Protein AF-A0A2G2A301-F1 (afdb_monomer)

Sequence (420 aa):
MAIWSGWSLGIDVARVTASFSTKAIEVLVLLTATAIILPGAPKSFELSDKSLVVWSTLVSPLLAPIGPIGDDTLRLSAKAGDQEDQVTPERCEADPTIERVAVDEMVFPLGVYPIEPMEPKQGFTLEFESADGDDDSGDWEEWPDRYVYDIVISAERLPGLVQSLLALMPQRLFPILDVLGRDAFREIDPYISYERIGLDHLLDGLIRFRDFFFEDGLIGFGAMSDSPFLYIFVDEHKIVTVRAEPLIRDRVESVLRAFELKEREDPAGADAVAHEHRGILRVSEDRPDLLGVDEIVERLRDDWRLLLNVDPEQNNDDRGKPLGVTPWRCLVRTPGKSGMSRYAEILVTAGCLREAEDLAVDSILTDMEVEELEEPQVVAADRLGPKEFTKELGSELTKDQSELGQPKIWAQRWLTDESG

Mean predicted aligned error: 13.4 Å

Foldseek 3Di:
DDDDDDDDDDDDDDDDDDDDDPVVVVVVVVVVVVVVPDPPDDPDDDDDPVPVPPPVVPPPPPDDDDDDDDDDDDPPPPDPDDPPPPPDAFAWDFDPPQDWDDDDPATFFSFKAAPDDDDAFWAKAKDWDAWDPPDPPPDPDTDHTKIKIWGDDHLVCLVVLQVLQLVLDDQWWKKWKWFQDPFPQERIFIKIAPGTDGSVLVVVLCVRYVSCDRHALGMKIWIFDVVQGWTWIQHSLRIIIIIGDPVCVVVSVVSCVVVVHYHDPDRDGSVNHHMGGHGGTDDDPVCLSHDDPLRSLLVCCVSNVIDGPDDQQAAAGPVRHGDAKFKKWWWKWAQDPPRFIWIKIWIKIDRGNVLVFVQLQVVVVVVDDPPRPDGIDTSDMHTDDPVVSDVVLPPPDDDDPVCSNDIDTRDMGIDDDTRD

pLDDT: mean 80.14, std 24.03, range [21.64, 98.81]

Secondary structure (DSSP, 8-state):
---------------------HHHHHHHHHHHHHHHH-TT--S-----GGGTTSSTTTSTT--PPP---------------------PPPB--B-TTSPPPEETTEEPPSSEEESS----B-EEEEEEE---TT-TT--S-PPPSEEEEEEE--TTTHHHHHHHHHTTS-SEEEEEEEEE---TT-SEEEEE-SSPEEHHHHHHHHHHTHHHHHT-TTEEEEEEEETTEEEEEE-TT--EEEEE-TTTHHHHHHHHHHTT--B-S--B-GGGS-EEE---B---TT-TTB--HHHHHHHHHHHHT-EE-S-SS--B-TTS-B--SEEEEEEEEEE-GGG-EEEEEEEEEESSHHHHHHHHHHHHHHHS-TT--S--EEEEEEE--HHHHHHHHGGG--S-GGGGGS-EEEEEEEEEEEE-

Radius of gyration: 30.12 Å; Cα contacts (8 Å, |Δi|>4): 700; chains: 1; bounding box: 87×92×71 Å

Structure (mmCIF, N/CA/C/O backbone):
data_AF-A0A2G2A301-F1
#
_entry.id   AF-A0A2G2A301-F1
#
loop_
_atom_site.group_PDB
_atom_site.id
_atom_site.type_symbol
_atom_site.label_atom_id
_atom_site.label_alt_id
_atom_site.label_comp_id
_atom_site.label_asym_id
_atom_site.label_entity_id
_atom_site.label_seq_id
_atom_site.pdbx_PDB_ins_code
_atom_site.Cartn_x
_atom_site.Cartn_y
_atom_site.Cartn_z
_atom_site.occupancy
_atom_site.B_iso_or_equiv
_atom_site.auth_seq_id
_atom_site.auth_comp_id
_atom_site.auth_asym_id
_atom_site.auth_atom_id
_atom_site.pdbx_PDB_model_num
ATOM 1 N N . MET A 1 1 ? -5.806 68.526 -11.396 1.00 27.97 1 MET A N 1
ATOM 2 C CA . MET A 1 1 ? -6.792 69.627 -11.471 1.00 27.97 1 MET A CA 1
ATOM 3 C C . MET A 1 1 ? -7.972 69.105 -12.293 1.00 27.97 1 MET A C 1
ATOM 5 O O . MET A 1 1 ? -7.696 68.704 -13.408 1.00 27.97 1 MET A O 1
ATOM 9 N N . ALA A 1 2 ? -9.178 69.018 -11.695 1.00 25.98 2 ALA A N 1
ATOM 10 C CA . ALA A 1 2 ? -10.539 68.773 -12.256 1.00 25.98 2 ALA A CA 1
ATOM 11 C C . ALA A 1 2 ? -10.723 67.699 -13.372 1.00 25.98 2 ALA A C 1
ATOM 13 O O . ALA A 1 2 ? -10.112 67.794 -14.422 1.00 25.98 2 ALA A O 1
ATOM 14 N N . ILE A 1 3 ? -11.443 66.580 -13.181 1.00 24.55 3 ILE A N 1
ATOM 15 C CA . ILE A 1 3 ? -12.911 66.339 -13.058 1.00 24.55 3 ILE A CA 1
ATOM 16 C C . ILE A 1 3 ? -13.727 66.535 -14.369 1.00 24.55 3 ILE A C 1
ATOM 18 O O . ILE A 1 3 ? -13.901 67.656 -14.829 1.00 24.55 3 ILE A O 1
ATOM 22 N N . TRP A 1 4 ? -14.314 65.401 -14.813 1.00 23.62 4 TRP A N 1
ATOM 23 C CA . TRP A 1 4 ? -15.541 65.129 -15.614 1.00 23.62 4 TRP A CA 1
ATOM 24 C C . TRP A 1 4 ? -15.607 65.376 -17.136 1.00 23.62 4 TRP A C 1
ATOM 26 O O . TRP A 1 4 ? -15.614 66.509 -17.601 1.00 23.62 4 TRP A O 1
ATOM 36 N N . SER A 1 5 ? -15.921 64.326 -17.916 1.00 24.89 5 SER A N 1
ATOM 37 C CA . SER A 1 5 ? -17.301 63.917 -18.297 1.00 24.89 5 SER A CA 1
ATOM 38 C C . SER A 1 5 ? -17.312 62.934 -19.492 1.00 24.89 5 SER A C 1
ATOM 40 O O . SER A 1 5 ? -16.404 62.959 -20.313 1.00 24.89 5 SER A O 1
ATOM 42 N N . GLY A 1 6 ? -18.375 62.121 -19.613 1.00 23.98 6 GLY A N 1
ATOM 43 C CA . GLY A 1 6 ? -18.870 61.623 -20.910 1.00 23.98 6 GLY A CA 1
ATOM 44 C C . GLY A 1 6 ? -18.829 60.112 -21.154 1.00 23.98 6 GLY A C 1
ATOM 45 O O . GLY A 1 6 ? -17.786 59.551 -21.450 1.00 23.98 6 GLY A O 1
ATOM 46 N N . TRP A 1 7 ? -20.002 59.480 -21.085 1.00 21.64 7 TRP A N 1
ATOM 47 C CA . TRP A 1 7 ? -20.279 58.084 -21.443 1.00 21.64 7 TRP A CA 1
ATOM 48 C C . TRP A 1 7 ? -20.312 57.850 -22.965 1.00 21.64 7 TRP A C 1
ATOM 50 O O . TRP A 1 7 ? -20.817 58.693 -23.705 1.00 21.64 7 TRP A O 1
ATOM 60 N N . SER A 1 8 ? -19.935 56.643 -23.403 1.00 24.42 8 SER A N 1
ATOM 61 C CA . SER A 1 8 ? -20.401 56.035 -24.659 1.00 24.42 8 SER A CA 1
ATOM 62 C C . SER A 1 8 ? -20.552 54.519 -24.499 1.00 24.42 8 SER A C 1
ATOM 64 O O . SER A 1 8 ? -19.662 53.860 -23.968 1.00 24.42 8 SER A O 1
ATOM 66 N N . LEU A 1 9 ? -21.693 54.002 -24.962 1.00 25.36 9 LEU A N 1
ATOM 67 C CA . LEU A 1 9 ? -22.090 52.593 -24.971 1.00 25.36 9 LEU A CA 1
ATOM 68 C C . LEU A 1 9 ? -21.119 51.722 -25.786 1.00 25.36 9 LEU A C 1
ATOM 70 O O . LEU A 1 9 ? -20.933 51.961 -26.976 1.00 25.36 9 LEU A O 1
ATOM 74 N N . GLY A 1 10 ? -20.637 50.644 -25.172 1.00 24.06 10 GLY A N 1
ATOM 75 C CA . GLY A 1 10 ? -20.141 49.449 -25.848 1.00 24.06 10 GLY A CA 1
ATOM 76 C C . GLY A 1 10 ? -20.556 48.233 -25.024 1.00 24.06 10 GLY A C 1
ATOM 77 O O . GLY A 1 10 ? -20.102 48.089 -23.894 1.00 24.06 10 GLY A O 1
ATOM 78 N N . ILE A 1 11 ? -21.469 47.407 -25.542 1.00 25.20 11 ILE A N 1
ATOM 79 C CA . ILE A 1 11 ? -21.692 46.061 -25.001 1.00 25.20 11 ILE A CA 1
ATOM 80 C C . ILE A 1 11 ? -20.739 45.151 -25.761 1.00 25.20 11 ILE A C 1
ATOM 82 O O . ILE A 1 11 ? -20.913 44.917 -26.956 1.00 25.20 11 ILE A O 1
ATOM 86 N N . ASP A 1 12 ? -19.725 44.703 -25.038 1.00 24.52 12 ASP A N 1
ATOM 87 C CA . ASP A 1 12 ? -18.791 43.662 -25.426 1.00 24.52 12 ASP A CA 1
ATOM 88 C C . ASP A 1 12 ? -19.391 42.317 -24.992 1.00 24.52 12 ASP A C 1
ATOM 90 O O . ASP A 1 12 ? -19.744 42.132 -23.823 1.00 24.52 12 ASP A O 1
ATOM 94 N N . VAL A 1 13 ? -19.589 41.398 -25.938 1.00 30.73 13 VAL A N 1
ATOM 95 C CA . VAL A 1 13 ? -20.090 40.046 -25.654 1.00 30.73 13 VAL A CA 1
ATOM 96 C C . VAL A 1 13 ? -18.881 39.180 -25.325 1.00 30.73 13 VAL A C 1
ATOM 98 O O . VAL A 1 13 ? -18.306 38.528 -26.195 1.00 30.73 13 VAL A O 1
ATOM 101 N N . ALA A 1 14 ? -18.486 39.189 -24.054 1.00 27.45 14 ALA A N 1
ATOM 102 C CA . ALA A 1 14 ? -17.476 38.282 -23.534 1.00 27.45 14 ALA A CA 1
ATOM 103 C C . ALA A 1 14 ? -18.122 37.007 -22.962 1.00 27.45 14 ALA A C 1
ATOM 105 O O . ALA A 1 14 ? -19.079 37.050 -22.190 1.00 27.45 14 ALA A O 1
ATOM 106 N N . ARG A 1 15 ? -17.553 35.879 -23.398 1.00 28.11 15 ARG A N 1
ATOM 107 C CA . ARG A 1 15 ? -17.786 34.477 -23.023 1.00 28.11 15 ARG A CA 1
ATOM 108 C C . ARG A 1 15 ? -18.225 34.254 -21.569 1.00 28.11 15 ARG A C 1
ATOM 110 O O . ARG A 1 15 ? -17.505 34.608 -20.642 1.00 28.11 15 ARG A O 1
ATOM 117 N N . VAL A 1 16 ? -19.310 33.497 -21.402 1.00 25.81 16 VAL A N 1
ATOM 118 C CA . VAL A 1 16 ? -19.589 32.718 -20.187 1.00 25.81 16 VAL A CA 1
ATOM 119 C C . VAL A 1 16 ? -19.551 31.242 -20.576 1.00 25.81 16 VAL A C 1
ATOM 121 O O . VAL A 1 16 ? -20.430 30.760 -21.283 1.00 25.81 16 VAL A O 1
ATOM 124 N N . THR A 1 17 ? -18.515 30.532 -20.141 1.00 30.92 17 THR A N 1
ATOM 125 C CA . THR A 1 17 ? -18.475 29.066 -20.112 1.00 30.92 17 THR A CA 1
ATOM 126 C C . THR A 1 17 ? -18.923 28.618 -18.728 1.00 30.92 17 THR A C 1
ATOM 128 O O . THR A 1 17 ? -18.166 28.728 -17.768 1.00 30.92 17 THR A O 1
ATOM 131 N N . ALA A 1 18 ? -20.157 28.131 -18.625 1.00 32.22 18 ALA A N 1
ATOM 132 C CA . ALA A 1 18 ? -20.637 27.374 -17.477 1.00 32.22 18 ALA A CA 1
ATOM 133 C C . ALA A 1 18 ? -21.382 26.141 -18.003 1.00 32.22 18 ALA A C 1
ATOM 135 O O . ALA A 1 18 ? -22.229 26.256 -18.890 1.00 32.22 18 ALA A O 1
ATOM 136 N N . SER A 1 19 ? -21.009 24.969 -17.489 1.00 32.75 19 SER A N 1
ATOM 137 C CA . SER A 1 19 ? -21.623 23.678 -17.803 1.00 32.75 19 SER A CA 1
ATOM 138 C C . SER A 1 19 ? -23.073 23.668 -17.319 1.00 32.75 19 SER A C 1
ATOM 140 O O . SER A 1 19 ? -23.336 23.862 -16.132 1.00 32.75 19 SER A O 1
ATOM 142 N N . PHE A 1 20 ? -24.017 23.467 -18.236 1.00 38.12 20 PHE A N 1
ATOM 143 C CA . PHE A 1 20 ? -25.429 23.293 -17.920 1.00 38.12 20 PHE A CA 1
ATOM 144 C C . PHE A 1 20 ? -25.868 21.881 -18.311 1.00 38.12 20 PHE A C 1
ATOM 146 O O . PHE A 1 20 ? -25.578 21.408 -19.406 1.00 38.12 20 PHE A O 1
ATOM 153 N N . SER A 1 21 ? -26.615 21.231 -17.417 1.00 47.75 21 SER A N 1
ATOM 154 C CA . SER A 1 21 ? -27.324 19.977 -17.689 1.00 47.75 21 SER A CA 1
ATOM 155 C C . SER A 1 21 ? -28.248 20.119 -18.906 1.00 47.75 21 SER A C 1
ATOM 157 O O . SER A 1 21 ? -28.896 21.151 -19.086 1.00 47.75 21 SER A O 1
ATOM 159 N N . THR A 1 22 ? -28.379 19.053 -19.698 1.00 42.78 22 THR A N 1
ATOM 160 C CA . THR A 1 22 ? -29.203 18.955 -20.917 1.00 42.78 22 THR A CA 1
ATOM 161 C C . THR A 1 22 ? -30.648 19.443 -20.721 1.00 42.78 22 THR A C 1
ATOM 163 O O . THR A 1 22 ? -31.227 20.045 -21.623 1.00 42.78 22 THR A O 1
ATOM 166 N N . LYS A 1 23 ? -31.209 19.306 -19.509 1.00 44.47 23 LYS A N 1
ATOM 167 C CA . LYS A 1 23 ? -32.554 19.812 -19.166 1.00 44.47 23 LYS A CA 1
ATOM 168 C C . LYS A 1 23 ? -32.650 21.342 -19.109 1.00 44.47 23 LYS A C 1
ATOM 170 O O . LYS A 1 23 ? -33.708 21.898 -19.385 1.00 44.47 23 LYS A O 1
ATOM 175 N N . ALA A 1 24 ? -31.567 22.043 -18.774 1.00 47.75 24 ALA A N 1
ATOM 176 C CA . ALA A 1 24 ? -31.538 23.507 -18.767 1.00 47.75 24 ALA A CA 1
ATOM 177 C C . ALA A 1 24 ? -31.479 24.083 -20.194 1.00 47.75 24 ALA A C 1
ATOM 179 O O . ALA A 1 24 ? -32.033 25.152 -20.449 1.00 47.75 24 ALA A O 1
ATOM 180 N N . ILE A 1 25 ? -30.883 23.342 -21.136 1.00 50.44 25 ILE A N 1
ATOM 181 C CA . ILE A 1 25 ? -30.836 23.709 -22.557 1.00 50.44 25 ILE A CA 1
ATOM 182 C C . ILE A 1 25 ? -32.233 23.599 -23.186 1.00 50.44 25 ILE A C 1
ATOM 184 O O . ILE A 1 25 ? -32.645 24.515 -23.895 1.00 50.44 25 ILE A O 1
ATOM 188 N N . GLU A 1 26 ? -33.013 22.560 -22.867 1.00 43.47 26 GLU A N 1
ATOM 189 C CA . GLU A 1 26 ? -34.399 22.428 -23.353 1.00 43.47 26 GLU A CA 1
ATOM 190 C C . GLU A 1 26 ? -35.303 23.580 -22.884 1.00 43.47 26 GLU A C 1
ATOM 192 O O . GLU A 1 26 ? -36.077 24.129 -23.673 1.00 43.47 26 GLU A O 1
ATOM 197 N N . VAL A 1 27 ? -35.158 24.014 -21.627 1.00 54.25 27 VAL A N 1
ATOM 198 C CA . VAL A 1 27 ? -35.901 25.164 -21.081 1.00 54.25 27 VAL A CA 1
ATOM 199 C C . VAL A 1 27 ? -35.479 26.470 -21.763 1.00 54.25 27 VAL A C 1
ATOM 201 O O . VAL A 1 27 ? -36.333 27.302 -22.079 1.00 54.25 27 VAL A O 1
ATOM 204 N N . LEU A 1 28 ? -34.185 26.643 -22.054 1.00 49.06 28 LEU A N 1
ATOM 205 C CA . LEU A 1 28 ? -33.672 27.822 -22.753 1.00 49.06 28 LEU A CA 1
ATOM 206 C C . LEU A 1 28 ? -34.179 27.883 -24.206 1.00 49.06 28 LEU A C 1
ATOM 208 O O . LEU A 1 28 ? -34.602 28.945 -24.667 1.00 49.06 28 LEU A O 1
ATOM 212 N N . VAL A 1 29 ? -34.222 26.749 -24.913 1.00 54.72 29 VAL A N 1
ATOM 213 C CA . VAL A 1 29 ? -34.749 26.662 -26.288 1.00 54.72 29 VAL A CA 1
ATOM 214 C C . VAL A 1 29 ? -36.251 26.972 -26.325 1.00 54.72 29 VAL A C 1
ATOM 216 O O . VAL A 1 29 ? -36.692 27.745 -27.180 1.00 54.72 29 VAL A O 1
ATOM 219 N N . LEU A 1 30 ? -37.035 26.478 -25.359 1.00 47.75 30 LEU A N 1
ATOM 220 C CA . LEU A 1 30 ? -38.467 26.790 -25.250 1.00 47.75 30 LEU A CA 1
ATOM 221 C C . LEU A 1 30 ? -38.739 28.266 -24.913 1.00 47.75 30 LEU A C 1
ATOM 223 O O . LEU A 1 30 ? -39.648 28.874 -25.487 1.00 47.75 30 LEU A O 1
ATOM 227 N N . LEU A 1 31 ? -37.939 28.875 -24.032 1.00 49.19 31 LEU A N 1
ATOM 228 C CA . LEU A 1 31 ? -38.049 30.303 -23.707 1.00 49.19 31 LEU A CA 1
ATOM 229 C C . LEU A 1 31 ? -37.718 31.186 -24.916 1.00 49.19 31 LEU A C 1
ATOM 231 O O . LEU A 1 31 ? -38.410 32.176 -25.169 1.00 49.19 31 LEU A O 1
ATOM 235 N N . THR A 1 32 ? -36.722 30.787 -25.709 1.00 51.91 32 THR A N 1
ATOM 236 C CA . THR A 1 32 ? -36.324 31.520 -26.919 1.00 51.91 32 THR A CA 1
ATOM 237 C C . THR A 1 32 ? -37.386 31.399 -28.017 1.00 51.91 32 THR A C 1
ATOM 239 O O . THR A 1 32 ? -37.729 32.394 -28.655 1.00 51.91 32 THR A O 1
ATOM 242 N N . ALA A 1 33 ? -37.992 30.218 -28.185 1.00 46.25 33 ALA A N 1
ATOM 243 C CA . ALA A 1 33 ? -39.082 30.007 -29.140 1.00 46.25 33 ALA A CA 1
ATOM 244 C C . ALA A 1 33 ? -40.358 30.791 -28.770 1.00 46.25 33 ALA A C 1
ATOM 246 O O . ALA A 1 33 ? -41.042 31.318 -29.648 1.00 46.25 33 ALA A O 1
ATOM 247 N N . THR A 1 34 ? -40.655 30.940 -27.475 1.00 47.25 34 THR A N 1
ATOM 248 C CA . THR A 1 34 ? -41.862 31.645 -27.006 1.00 47.25 34 THR A CA 1
ATOM 249 C C . THR A 1 34 ? -41.723 33.172 -27.106 1.00 47.25 34 THR A C 1
ATOM 251 O O . THR A 1 34 ? -42.690 33.863 -27.433 1.00 47.25 34 THR A O 1
ATOM 254 N N . ALA A 1 35 ? -40.514 33.716 -26.913 1.00 49.34 35 ALA A N 1
ATOM 255 C CA . ALA A 1 35 ? -40.238 35.151 -27.043 1.00 49.34 35 ALA A CA 1
ATOM 256 C C . ALA A 1 35 ? -40.328 35.673 -28.493 1.00 49.34 35 ALA A C 1
ATOM 258 O O . ALA A 1 35 ? -40.548 36.865 -28.705 1.00 49.34 35 ALA A O 1
ATOM 259 N N . ILE A 1 36 ? -40.197 34.792 -29.492 1.00 49.62 36 ILE A N 1
ATOM 260 C CA . ILE A 1 36 ? -40.267 35.150 -30.918 1.00 49.62 36 ILE A CA 1
ATOM 261 C C . ILE A 1 36 ? -41.722 35.280 -31.413 1.00 49.62 36 ILE A C 1
ATOM 263 O O . ILE A 1 36 ? -41.974 35.970 -32.399 1.00 49.62 36 ILE A O 1
ATOM 267 N N . ILE A 1 37 ? -42.698 34.672 -30.727 1.00 45.91 37 ILE A N 1
ATOM 268 C CA . ILE A 1 37 ? -44.069 34.520 -31.251 1.00 45.91 37 ILE A CA 1
ATOM 269 C C . ILE A 1 37 ? -45.072 35.528 -30.642 1.00 45.91 37 ILE A C 1
ATOM 271 O O . ILE A 1 37 ? -46.135 35.755 -31.219 1.00 45.91 37 ILE A O 1
ATOM 275 N N . LEU A 1 38 ? -44.748 36.210 -29.534 1.00 42.84 38 LEU A N 1
ATOM 276 C CA . LEU A 1 38 ? -45.670 37.141 -28.855 1.00 42.84 38 LEU A CA 1
ATOM 277 C C . LEU A 1 38 ? -45.126 38.585 -28.785 1.00 42.84 38 LEU A C 1
ATOM 279 O O . LEU A 1 38 ? -44.128 38.832 -28.103 1.00 42.84 38 LEU A O 1
ATOM 283 N N . PRO A 1 39 ? -45.787 39.584 -29.406 1.00 37.16 39 PRO A N 1
ATOM 284 C CA . PRO A 1 39 ? -45.383 40.979 -29.267 1.00 37.16 39 PRO A CA 1
ATOM 285 C C . PRO A 1 39 ? -45.799 41.514 -27.888 1.00 37.16 39 PRO A C 1
ATOM 287 O O . PRO A 1 39 ? -46.983 41.696 -27.617 1.00 37.16 39 PRO A O 1
ATOM 290 N N . GLY A 1 40 ? -44.814 41.774 -27.019 1.00 53.00 40 GLY A N 1
ATOM 291 C CA . GLY A 1 40 ? -45.018 42.410 -25.707 1.00 53.00 40 GLY A CA 1
ATOM 292 C C . GLY A 1 40 ? -44.285 41.781 -24.516 1.00 53.00 40 GLY A C 1
ATOM 293 O O . GLY A 1 40 ? -44.489 42.234 -23.392 1.00 53.00 40 GLY A O 1
ATOM 294 N N . ALA A 1 41 ? -43.442 40.764 -24.718 1.00 46.38 41 ALA A N 1
ATOM 295 C CA . ALA A 1 41 ? -42.707 40.140 -23.616 1.00 46.38 41 ALA A CA 1
ATOM 296 C C . ALA A 1 41 ? -41.634 41.083 -23.006 1.00 46.38 41 ALA A C 1
ATOM 298 O O . ALA A 1 41 ? -40.952 41.804 -23.745 1.00 46.38 41 ALA A O 1
ATOM 299 N N . PRO A 1 42 ? -41.467 41.104 -21.668 1.00 48.84 42 PRO A N 1
ATOM 300 C CA . PRO A 1 42 ? -40.474 41.939 -20.991 1.00 48.84 42 PRO A CA 1
ATOM 301 C C . PRO A 1 42 ? -39.037 41.501 -21.322 1.00 48.84 42 PRO A C 1
ATOM 303 O O . PRO A 1 42 ? -38.737 40.315 -21.414 1.00 48.84 42 PRO A O 1
ATOM 306 N N . LYS A 1 43 ? -38.135 42.479 -21.489 1.00 46.50 43 LYS A N 1
ATOM 307 C CA . LYS A 1 43 ? -36.762 42.288 -22.004 1.00 46.50 43 LYS A CA 1
ATOM 308 C C . LYS A 1 43 ? -35.740 41.749 -20.987 1.00 46.50 43 LYS A C 1
ATOM 310 O O . LYS A 1 43 ? -34.561 41.673 -21.314 1.00 46.50 43 LYS A O 1
ATOM 315 N N . SER A 1 44 ? -36.156 41.380 -19.779 1.00 39.56 44 SER A N 1
ATOM 316 C CA . SER A 1 44 ? -35.269 40.814 -18.756 1.00 39.56 44 SER A CA 1
ATOM 317 C C . SER A 1 44 ? -36.037 39.858 -17.847 1.00 39.56 44 SER A C 1
ATOM 319 O O . SER A 1 44 ? -37.085 40.228 -17.319 1.00 39.56 44 SER A O 1
ATOM 321 N N . PHE A 1 45 ? -35.499 38.655 -17.651 1.00 42.56 45 PHE A N 1
ATOM 322 C CA . PHE A 1 45 ? -35.979 37.671 -16.682 1.00 42.56 45 PHE A CA 1
ATOM 323 C C . PHE A 1 45 ? -34.880 37.429 -15.643 1.00 42.56 45 PHE A C 1
ATOM 325 O O . PHE A 1 45 ? -33.765 37.069 -16.009 1.00 42.56 45 PHE A O 1
ATOM 332 N N . GLU A 1 46 ? -35.198 37.605 -14.360 1.00 35.66 46 GLU A N 1
ATOM 333 C CA . GLU A 1 46 ? -34.377 37.109 -13.251 1.00 35.66 46 GLU A CA 1
ATOM 334 C C . GLU A 1 46 ? -34.975 35.788 -12.760 1.00 35.66 46 GLU A C 1
ATOM 336 O O . GLU A 1 46 ? -36.138 35.725 -12.355 1.00 35.66 46 GLU A O 1
ATOM 341 N N . LEU A 1 47 ? -34.188 34.715 -12.824 1.00 36.84 47 LEU A N 1
ATOM 342 C CA . LEU A 1 47 ? -34.562 33.409 -12.291 1.00 36.84 47 LEU A CA 1
ATOM 343 C C . LEU A 1 47 ? -34.273 33.385 -10.786 1.00 36.84 47 LEU A C 1
ATOM 345 O O . LEU A 1 47 ? -33.122 33.463 -10.371 1.00 36.84 47 LEU A O 1
ATOM 349 N N . SER A 1 48 ? -35.320 33.251 -9.970 1.00 48.81 48 SER A N 1
ATOM 350 C CA . SER A 1 48 ? -35.197 32.829 -8.567 1.00 48.81 48 SER A CA 1
ATOM 351 C C . SER A 1 48 ? -35.895 31.482 -8.363 1.00 48.81 48 SER A C 1
ATOM 353 O O . SER A 1 48 ? -36.900 31.206 -9.028 1.00 48.81 48 SER A O 1
ATOM 355 N N . ASP A 1 49 ? -35.420 30.664 -7.420 1.00 40.28 49 ASP A N 1
ATOM 356 C CA . ASP A 1 49 ? -35.912 29.295 -7.155 1.00 40.28 49 ASP A CA 1
ATOM 357 C C . ASP A 1 49 ? -37.419 29.190 -6.851 1.00 40.28 49 ASP A C 1
ATOM 359 O O . ASP A 1 49 ? -38.014 28.118 -6.941 1.00 40.28 49 ASP A O 1
ATOM 363 N N . LYS A 1 50 ? -38.096 30.305 -6.554 1.00 40.88 50 LYS A N 1
ATOM 364 C CA . LYS A 1 50 ? -39.550 30.338 -6.309 1.00 40.88 50 LYS A CA 1
ATOM 365 C C . LYS A 1 50 ? -40.401 30.445 -7.585 1.00 40.88 50 LYS A C 1
ATOM 367 O O . LYS A 1 50 ? -41.625 30.385 -7.503 1.00 40.88 50 LYS A O 1
ATOM 372 N N . SER A 1 51 ? -39.779 30.564 -8.759 1.00 44.31 51 SER A N 1
ATOM 373 C CA . SER A 1 51 ? -40.459 30.780 -10.051 1.00 44.31 51 SER A CA 1
ATOM 374 C C . SER A 1 51 ? -40.911 29.481 -10.735 1.00 44.31 51 SER A C 1
ATOM 376 O O . SER A 1 51 ? -41.780 29.513 -11.605 1.00 44.31 51 SER A O 1
ATOM 378 N N . LEU A 1 52 ? -40.355 28.332 -10.332 1.00 38.22 52 LEU A N 1
ATOM 379 C CA . LEU A 1 52 ? -40.609 27.025 -10.956 1.00 38.22 52 LEU A CA 1
ATOM 380 C C . LEU A 1 52 ? -41.955 26.385 -10.565 1.00 38.22 52 LEU A C 1
ATOM 382 O O . LEU A 1 52 ? -42.427 25.483 -11.249 1.00 38.22 52 LEU A O 1
ATOM 386 N N . VAL A 1 53 ? -42.610 26.864 -9.503 1.00 39.09 53 VAL A N 1
ATOM 387 C CA . VAL A 1 53 ? -43.846 26.254 -8.968 1.00 39.09 53 VAL A CA 1
ATOM 388 C C . VAL A 1 53 ? -45.124 26.839 -9.598 1.00 39.09 53 VAL A C 1
ATOM 390 O O . VAL A 1 53 ? -46.204 26.282 -9.439 1.00 39.09 53 VAL A O 1
ATOM 393 N N . VAL A 1 54 ? -45.031 27.929 -10.368 1.00 38.75 54 VAL A N 1
ATOM 394 C CA . VAL A 1 54 ? -46.214 28.630 -10.918 1.00 38.75 54 VAL A CA 1
ATOM 395 C C . VAL A 1 54 ? -46.520 28.253 -12.380 1.00 38.75 54 VAL A C 1
ATOM 397 O O . VAL A 1 54 ? -47.616 28.520 -12.868 1.00 38.75 54 VAL A O 1
ATOM 400 N N . TRP A 1 55 ? -45.609 27.570 -13.083 1.00 33.53 55 TRP A N 1
ATOM 401 C CA . TRP A 1 55 ? -45.778 27.246 -14.511 1.00 33.53 55 TRP A CA 1
ATOM 402 C C . TRP A 1 55 ? -46.402 25.873 -14.811 1.00 33.53 55 TRP A C 1
ATOM 404 O O . TRP A 1 55 ? -46.923 25.682 -15.909 1.00 33.53 55 TRP A O 1
ATOM 414 N N . SER A 1 56 ? -46.450 24.939 -13.852 1.00 35.69 56 SER A N 1
ATOM 415 C CA . SER A 1 56 ? -47.098 23.629 -14.057 1.00 35.69 56 SER A CA 1
ATOM 416 C C . SER A 1 56 ? -48.632 23.706 -14.110 1.00 35.69 56 SER A C 1
ATOM 418 O O . SER A 1 56 ? -49.279 22.801 -14.634 1.00 35.69 56 SER A O 1
ATOM 420 N N . THR A 1 57 ? -49.229 24.805 -13.640 1.00 39.78 57 THR A N 1
ATOM 421 C CA . THR A 1 57 ? -50.689 24.959 -13.516 1.00 39.78 57 THR A CA 1
ATOM 422 C C . THR A 1 57 ? -51.343 25.719 -14.678 1.00 39.78 57 THR A C 1
ATOM 424 O O . THR A 1 57 ? -52.569 25.762 -14.751 1.00 39.78 57 THR A O 1
ATOM 427 N N . LEU A 1 58 ? -50.568 26.314 -15.597 1.00 39.88 58 LEU A N 1
ATOM 428 C CA . LEU A 1 58 ? -51.094 27.227 -16.631 1.00 39.88 58 LEU A CA 1
ATOM 429 C C . LEU A 1 58 ? -50.956 26.749 -18.089 1.00 39.88 58 LEU A C 1
ATOM 431 O O . LEU A 1 58 ? -51.530 27.383 -18.969 1.00 39.88 58 LEU A O 1
ATOM 435 N N . VAL A 1 59 ? -50.287 25.623 -18.371 1.00 37.34 59 VAL A N 1
ATOM 436 C CA . VAL A 1 59 ? -50.082 25.128 -19.760 1.00 37.34 59 VAL A CA 1
ATOM 437 C C . VAL A 1 59 ? -50.734 23.755 -20.022 1.00 37.34 59 VAL A C 1
ATOM 439 O O . VAL A 1 59 ? -50.557 23.150 -21.072 1.00 37.34 59 VAL A O 1
ATOM 442 N N . SER A 1 60 ? -51.558 23.255 -19.098 1.00 37.03 60 SER A N 1
ATOM 443 C CA . SER A 1 60 ? -52.147 21.910 -19.207 1.00 37.03 60 SER A CA 1
ATOM 444 C C . SER A 1 60 ? -53.427 21.740 -20.071 1.00 37.03 60 SER A C 1
ATOM 446 O O . SER A 1 60 ? -53.773 20.590 -20.323 1.00 37.03 60 SER A O 1
ATOM 448 N N . PRO A 1 61 ? -54.136 22.770 -20.604 1.00 38.06 61 PRO A N 1
ATOM 449 C CA . PRO A 1 61 ? -55.354 22.505 -21.388 1.00 38.06 61 PRO A CA 1
ATOM 450 C C . PRO A 1 61 ? -55.258 22.700 -22.919 1.00 38.06 61 PRO A C 1
ATOM 452 O O . PRO A 1 61 ? -56.299 22.738 -23.567 1.00 38.06 61 PRO A O 1
ATOM 455 N N . LEU A 1 62 ? -54.072 22.805 -23.539 1.00 35.66 62 LEU A N 1
ATOM 456 C CA . LEU A 1 62 ? -53.960 23.057 -24.996 1.00 35.66 62 LEU A CA 1
ATOM 457 C C . LEU A 1 62 ? -53.676 21.835 -25.888 1.00 35.66 62 LEU A C 1
ATOM 459 O O . LEU A 1 62 ? -53.475 21.995 -27.090 1.00 35.66 62 LEU A O 1
ATOM 463 N N . LEU A 1 63 ? -53.733 20.614 -25.355 1.00 34.44 63 LEU A N 1
ATOM 464 C CA . LEU A 1 63 ? -53.610 19.394 -26.159 1.00 34.44 63 LEU A CA 1
ATOM 465 C C . LEU A 1 63 ? -54.960 18.674 -26.258 1.00 34.44 63 LEU A C 1
ATOM 467 O O . LEU A 1 63 ? -55.293 17.810 -25.452 1.00 34.44 63 LEU A O 1
ATOM 471 N N . ALA A 1 64 ? -55.747 19.052 -27.267 1.00 37.28 64 ALA A N 1
ATOM 472 C CA . ALA A 1 64 ? -56.859 18.244 -27.762 1.00 37.28 64 ALA A CA 1
ATOM 473 C C . ALA A 1 64 ? -56.335 17.191 -28.766 1.00 37.28 64 ALA A C 1
ATOM 475 O O . ALA A 1 64 ? -55.359 17.460 -29.471 1.00 37.28 64 ALA A O 1
ATOM 476 N N . PRO A 1 65 ? -56.958 16.002 -28.865 1.00 42.09 65 PRO A N 1
ATOM 477 C CA . PRO A 1 65 ? -56.434 14.904 -29.669 1.00 42.09 65 PRO A CA 1
ATOM 478 C C . PRO A 1 65 ? -56.718 15.131 -31.159 1.00 42.09 65 PRO A C 1
ATOM 480 O O . PRO A 1 65 ? -57.873 15.222 -31.577 1.00 42.09 65 PRO A O 1
ATOM 483 N N . ILE A 1 66 ? -55.664 15.193 -31.973 1.00 37.69 66 ILE A N 1
ATOM 484 C CA . ILE A 1 66 ? -55.770 15.119 -33.435 1.00 37.69 66 ILE A CA 1
ATOM 485 C C . ILE A 1 66 ? -55.810 13.633 -33.820 1.00 37.69 66 ILE A C 1
ATOM 487 O O . ILE A 1 66 ? -54.994 12.842 -33.353 1.00 37.69 66 ILE A O 1
ATOM 491 N N . GLY A 1 67 ? -56.822 13.262 -34.610 1.00 36.25 67 GLY A N 1
ATOM 492 C CA . GLY A 1 67 ? -57.131 11.890 -35.025 1.00 36.25 67 GLY A CA 1
ATOM 493 C C . GLY A 1 67 ? -56.112 11.248 -35.982 1.00 36.25 67 GLY A C 1
ATOM 494 O O . GLY A 1 67 ? -55.088 11.848 -36.304 1.00 36.25 67 GLY A O 1
ATOM 495 N N . PRO A 1 68 ? -56.384 10.012 -36.442 1.00 40.16 68 PRO A N 1
ATOM 496 C CA . PRO A 1 68 ? -55.384 9.164 -37.072 1.00 40.16 68 PRO A CA 1
ATOM 497 C C . PRO A 1 68 ? -55.139 9.599 -38.519 1.00 40.16 68 PRO A C 1
ATOM 499 O O . PRO A 1 68 ? -56.070 9.663 -39.322 1.00 40.16 68 PRO A O 1
ATOM 502 N N . ILE A 1 69 ? -53.879 9.864 -38.859 1.00 38.28 69 ILE A N 1
ATOM 503 C CA . ILE A 1 69 ? -53.440 10.096 -40.235 1.00 38.28 69 ILE A CA 1
ATOM 504 C C . ILE A 1 69 ? -52.533 8.939 -40.651 1.00 38.28 69 ILE A C 1
ATOM 506 O O . ILE A 1 69 ? -51.453 8.769 -40.100 1.00 38.28 69 ILE A O 1
ATOM 510 N N . GLY A 1 70 ? -53.041 8.167 -41.613 1.00 32.44 70 GLY A N 1
ATOM 511 C CA . GLY A 1 70 ? -52.340 7.766 -42.835 1.00 32.44 70 GLY A CA 1
ATOM 512 C C . GLY A 1 70 ? -51.027 7.005 -42.704 1.00 32.44 70 GLY A C 1
ATOM 513 O O . GLY A 1 70 ? -49.974 7.595 -42.502 1.00 32.44 70 GLY A O 1
ATOM 514 N N . ASP A 1 71 ? -51.127 5.704 -42.957 1.00 42.91 71 ASP A N 1
ATOM 515 C CA . ASP A 1 71 ? -50.054 4.798 -43.352 1.00 42.91 71 ASP A CA 1
ATOM 516 C C . ASP A 1 71 ? -49.364 5.321 -44.626 1.00 42.91 71 ASP A C 1
ATOM 518 O O . ASP A 1 71 ? -49.958 5.303 -45.703 1.00 42.91 71 ASP A O 1
ATOM 522 N N . ASP A 1 72 ? -48.137 5.829 -44.496 1.00 34.09 72 ASP A N 1
ATOM 523 C CA . ASP A 1 72 ? -47.225 6.014 -45.623 1.00 34.09 72 ASP A CA 1
ATOM 524 C C . ASP A 1 72 ? -45.787 5.723 -45.178 1.00 34.09 72 ASP A C 1
ATOM 526 O O . ASP A 1 72 ? -45.136 6.447 -44.422 1.00 34.09 72 ASP A O 1
ATOM 530 N N . THR A 1 73 ? -45.307 4.588 -45.673 1.00 44.41 73 THR A N 1
ATOM 531 C CA . THR A 1 73 ? -43.947 4.069 -45.588 1.00 44.41 73 THR A CA 1
ATOM 532 C C . THR A 1 73 ? -42.889 5.099 -45.994 1.00 44.41 73 THR A C 1
ATOM 534 O O . THR A 1 73 ? -42.570 5.255 -47.171 1.00 44.41 73 THR A O 1
ATOM 537 N N . LEU A 1 74 ? -42.239 5.704 -45.001 1.00 31.22 74 LEU A N 1
ATOM 538 C CA . LEU A 1 74 ? -40.908 6.295 -45.130 1.00 31.22 74 LEU A CA 1
ATOM 539 C C . LEU A 1 74 ? -39.896 5.364 -44.456 1.00 31.22 74 LEU A C 1
ATOM 541 O O . LEU A 1 74 ? -39.628 5.446 -43.260 1.00 31.22 74 LEU A O 1
ATOM 545 N N . ARG A 1 75 ? -39.320 4.453 -45.250 1.00 37.06 75 ARG A N 1
ATOM 546 C CA . ARG A 1 75 ? -38.086 3.747 -44.885 1.00 37.06 75 ARG A CA 1
ATOM 547 C C . ARG A 1 75 ? -36.936 4.753 -44.887 1.00 37.06 75 ARG A C 1
ATOM 549 O O . ARG A 1 75 ? -36.251 4.920 -45.892 1.00 37.06 75 ARG A O 1
ATOM 556 N N . LEU A 1 76 ? -36.722 5.406 -43.752 1.00 31.61 76 LEU A N 1
ATOM 557 C CA . LEU A 1 76 ? -35.427 5.983 -43.420 1.00 31.61 76 LEU A CA 1
ATOM 558 C C . LEU A 1 76 ? -34.515 4.822 -43.022 1.00 31.61 76 LEU A C 1
ATOM 560 O O . LEU A 1 76 ? -34.684 4.216 -41.967 1.00 31.61 76 LEU A O 1
ATOM 564 N N . SER A 1 77 ? -33.574 4.471 -43.899 1.00 38.88 77 SER A N 1
ATOM 565 C CA . SER A 1 77 ? -32.441 3.642 -43.507 1.00 38.88 77 SER A CA 1
ATOM 566 C C . SER A 1 77 ? -31.619 4.442 -42.499 1.00 38.88 77 SER A C 1
ATOM 568 O O . SER A 1 77 ? -30.852 5.327 -42.890 1.00 38.88 77 SER A O 1
ATOM 570 N N . ALA A 1 78 ? -31.802 4.159 -41.212 1.00 33.91 78 ALA A N 1
ATOM 571 C CA . ALA A 1 78 ? -30.848 4.557 -40.195 1.00 33.91 78 ALA A CA 1
ATOM 572 C C . ALA A 1 78 ? -29.516 3.891 -40.558 1.00 33.91 78 ALA A C 1
ATOM 574 O O . ALA A 1 78 ? -29.368 2.671 -40.479 1.00 33.91 78 ALA A O 1
ATOM 575 N N . LYS A 1 79 ? -28.577 4.690 -41.069 1.00 35.53 79 LYS A N 1
ATOM 576 C CA . LYS A 1 79 ? -27.176 4.290 -41.100 1.00 35.53 79 LYS A CA 1
ATOM 577 C C . LYS A 1 79 ? -26.761 4.087 -39.647 1.00 35.53 79 LYS A C 1
ATOM 579 O O . LYS A 1 79 ? -26.951 4.990 -38.842 1.00 35.53 79 LYS A O 1
ATOM 584 N N . ALA A 1 80 ? -26.226 2.907 -39.348 1.00 45.03 80 ALA A N 1
ATOM 585 C CA . ALA A 1 80 ? -25.417 2.685 -38.164 1.00 45.03 80 ALA A CA 1
ATOM 586 C C . ALA A 1 80 ? -24.291 3.729 -38.166 1.00 45.03 80 ALA A C 1
ATOM 588 O O . ALA A 1 80 ? -23.488 3.779 -39.098 1.00 45.03 80 ALA A O 1
ATOM 589 N N . GLY A 1 81 ? -24.321 4.620 -37.192 1.00 44.25 81 GLY A N 1
ATOM 590 C CA . GLY A 1 81 ? -23.384 5.715 -37.019 1.00 44.25 81 GLY A CA 1
ATOM 591 C C . GLY A 1 81 ? -23.731 6.355 -35.689 1.00 44.25 81 GLY A C 1
ATOM 592 O O . GLY A 1 81 ? -24.884 6.733 -35.501 1.00 44.25 81 GLY A O 1
ATOM 593 N N . ASP A 1 82 ? -22.748 6.382 -34.799 1.00 41.62 82 ASP A N 1
ATOM 594 C CA . ASP A 1 82 ? -22.808 6.796 -33.395 1.00 41.62 82 ASP A CA 1
ATOM 595 C C . ASP A 1 82 ? -23.364 5.715 -32.458 1.00 41.62 82 ASP A C 1
ATOM 597 O O . ASP A 1 82 ? -24.371 5.865 -31.769 1.00 41.62 82 ASP A O 1
ATOM 601 N N . GLN A 1 83 ? -22.658 4.582 -32.433 1.00 42.91 83 GLN A N 1
ATOM 602 C CA . GLN A 1 83 ? -22.568 3.781 -31.220 1.00 42.91 83 GLN A CA 1
ATOM 603 C C . GLN A 1 83 ? -21.707 4.622 -30.267 1.00 42.91 83 GLN A C 1
ATOM 605 O O . GLN A 1 83 ? -20.490 4.647 -30.409 1.00 42.91 83 GLN A O 1
ATOM 610 N N . GLU A 1 84 ? -22.340 5.425 -29.404 1.00 43.31 84 GLU A N 1
ATOM 611 C CA . GLU A 1 84 ? -21.652 5.993 -28.241 1.00 43.31 84 GLU A CA 1
ATOM 612 C C . GLU A 1 84 ? -20.972 4.816 -27.541 1.00 43.31 84 GLU A C 1
ATOM 614 O O . GLU A 1 84 ? -21.668 3.895 -27.100 1.00 43.31 84 GLU A O 1
ATOM 619 N N . ASP A 1 85 ? -19.637 4.807 -27.516 1.00 48.97 85 ASP A N 1
ATOM 620 C CA . ASP A 1 85 ? -18.864 3.886 -26.693 1.00 48.97 85 ASP A CA 1
ATOM 621 C C . ASP A 1 85 ? -19.365 4.061 -25.261 1.00 48.97 85 ASP A C 1
ATOM 623 O O . ASP A 1 85 ? -19.040 5.025 -24.566 1.00 48.97 85 ASP A O 1
ATOM 627 N N . GLN A 1 86 ? -20.250 3.159 -24.836 1.00 48.16 86 GLN A N 1
ATOM 628 C CA . GLN A 1 86 ? -20.629 3.044 -23.443 1.00 48.16 86 GLN A CA 1
ATOM 629 C C . GLN A 1 86 ? -19.405 2.485 -22.736 1.00 48.16 86 GLN A C 1
ATOM 631 O O . GLN A 1 86 ? -19.255 1.271 -22.614 1.00 48.16 86 GLN A O 1
ATOM 636 N N . VAL A 1 87 ? -18.517 3.389 -22.321 1.00 57.97 87 VAL A N 1
ATOM 637 C CA . VAL A 1 87 ? -17.397 3.077 -21.439 1.00 57.97 87 VAL A CA 1
ATOM 638 C C . VAL A 1 87 ? -18.009 2.419 -20.211 1.00 57.97 87 VAL A C 1
ATOM 640 O O . VAL A 1 87 ? -18.719 3.052 -19.424 1.00 57.97 87 VAL A O 1
ATOM 643 N N . THR A 1 88 ? -17.835 1.104 -20.115 1.00 63.41 88 THR A N 1
ATOM 644 C CA . THR A 1 88 ? -18.270 0.363 -18.937 1.00 63.41 88 THR A CA 1
ATOM 645 C C . THR A 1 88 ? -17.360 0.825 -17.807 1.00 63.41 88 THR A C 1
ATOM 647 O O . THR A 1 88 ? -16.149 0.831 -18.004 1.00 63.41 88 THR A O 1
ATOM 650 N N . PRO A 1 89 ? -17.900 1.274 -16.662 1.00 80.12 89 PRO A N 1
ATOM 651 C CA . PRO A 1 89 ? -17.056 1.765 -15.586 1.00 80.12 89 PRO A CA 1
ATOM 652 C C . PRO A 1 89 ? -16.129 0.643 -15.119 1.00 80.12 89 PRO A C 1
ATOM 654 O O . PRO A 1 89 ? -16.604 -0.438 -14.757 1.00 80.12 89 PRO A O 1
ATOM 657 N N . GLU A 1 90 ? -14.831 0.929 -15.146 1.00 88.75 90 GLU A N 1
ATOM 658 C CA . GLU A 1 90 ? -13.775 0.075 -14.611 1.00 88.75 90 GLU A CA 1
ATOM 659 C C . GLU A 1 90 ? -14.063 -0.283 -13.160 1.00 88.75 90 GLU A C 1
ATOM 661 O O . GLU A 1 90 ? -14.467 0.563 -12.351 1.00 88.75 90 GLU A O 1
ATOM 666 N N . ARG A 1 91 ? -13.859 -1.554 -12.832 1.00 93.19 91 ARG A N 1
ATOM 667 C CA . ARG A 1 91 ? -14.069 -2.088 -11.490 1.00 93.19 91 ARG A CA 1
ATOM 668 C C . ARG A 1 91 ? -13.182 -3.303 -11.270 1.00 93.19 91 ARG A C 1
ATOM 670 O O . ARG A 1 91 ? -12.527 -3.789 -12.183 1.00 93.19 91 ARG A O 1
ATOM 677 N N . CYS A 1 92 ? -13.221 -3.831 -10.059 1.00 95.88 92 CYS A N 1
ATOM 678 C CA . CYS A 1 92 ? -12.668 -5.139 -9.742 1.00 95.88 92 CYS A CA 1
ATOM 679 C C . CYS A 1 92 ? -13.754 -6.038 -9.139 1.00 95.88 92 CYS A C 1
ATOM 681 O O . CYS A 1 92 ? -14.792 -5.554 -8.681 1.00 95.88 92 CYS A O 1
ATOM 683 N N . GLU A 1 93 ? -13.513 -7.343 -9.132 1.00 96.00 93 GLU A N 1
ATOM 684 C CA . GLU A 1 93 ? -14.387 -8.325 -8.488 1.00 96.00 93 GLU A CA 1
ATOM 685 C C . GLU A 1 93 ? -13.518 -9.434 -7.892 1.00 96.00 93 GLU A C 1
ATOM 687 O O . GLU A 1 93 ? -12.600 -9.931 -8.554 1.00 96.00 93 GLU A O 1
ATOM 692 N N . ALA A 1 94 ? -13.806 -9.830 -6.656 1.00 96.88 94 ALA A N 1
ATOM 693 C CA . ALA A 1 94 ? -13.225 -11.025 -6.064 1.00 96.88 94 ALA A CA 1
ATOM 694 C C . ALA A 1 94 ? -13.632 -12.284 -6.846 1.00 96.88 94 ALA A C 1
ATOM 696 O O . ALA A 1 94 ? -14.772 -12.411 -7.295 1.00 96.88 94 ALA A O 1
ATOM 697 N N . ASP A 1 95 ? -12.727 -13.251 -6.979 1.00 96.12 95 ASP A N 1
ATOM 698 C CA . ASP A 1 95 ? -13.051 -14.547 -7.560 1.00 96.12 95 ASP A CA 1
ATOM 699 C C . ASP A 1 95 ? -14.095 -15.256 -6.675 1.00 96.12 95 ASP A C 1
ATOM 701 O O . ASP A 1 95 ? -13.804 -15.610 -5.526 1.00 96.12 95 ASP A O 1
ATOM 705 N N . PRO A 1 96 ? -15.316 -15.502 -7.191 1.00 95.12 96 PRO A N 1
ATOM 706 C CA . PRO A 1 96 ? -16.404 -16.077 -6.406 1.00 95.12 96 PRO A CA 1
ATOM 707 C C . PRO A 1 96 ? -16.151 -17.533 -5.991 1.00 95.12 96 PRO A C 1
ATOM 709 O O . PRO A 1 96 ? -16.946 -18.097 -5.239 1.00 95.12 96 PRO A O 1
ATOM 712 N N . THR A 1 97 ? -15.096 -18.172 -6.504 1.00 96.12 97 THR A N 1
ATOM 713 C CA . THR A 1 97 ? -14.683 -19.522 -6.106 1.00 96.12 97 THR A CA 1
ATOM 714 C C . THR A 1 97 ? -13.834 -19.543 -4.834 1.00 96.12 97 THR A C 1
ATOM 716 O O . THR A 1 97 ? -13.641 -20.618 -4.264 1.00 96.12 97 THR A O 1
ATOM 719 N N . ILE A 1 98 ? -13.353 -18.387 -4.362 1.00 96.56 98 ILE A N 1
ATOM 720 C CA . ILE A 1 98 ? -12.568 -18.286 -3.130 1.00 96.56 98 ILE A CA 1
ATOM 721 C C . ILE A 1 98 ? -13.500 -18.386 -1.921 1.00 96.56 98 ILE A C 1
ATOM 723 O O . ILE A 1 98 ? -14.418 -17.586 -1.734 1.00 96.56 98 ILE A O 1
ATOM 727 N N . GLU A 1 99 ? -13.246 -19.378 -1.070 1.00 95.88 99 GLU A N 1
ATOM 728 C CA . GLU A 1 99 ? -14.007 -19.577 0.159 1.00 95.88 99 GLU A CA 1
ATOM 729 C C . GLU A 1 99 ? -13.482 -18.684 1.284 1.00 95.88 99 GLU A C 1
ATOM 731 O O . GLU A 1 99 ? -12.280 -18.599 1.547 1.00 95.88 99 GLU A O 1
ATOM 736 N N . ARG A 1 100 ? -14.413 -18.040 1.988 1.00 96.44 100 ARG A N 1
ATOM 737 C CA . ARG A 1 100 ? -14.096 -17.184 3.124 1.00 96.44 100 ARG A CA 1
ATOM 738 C C . ARG A 1 100 ? -13.845 -18.003 4.384 1.00 96.44 100 ARG A C 1
ATOM 740 O O . ARG A 1 100 ? -14.645 -18.868 4.740 1.00 96.44 100 ARG A O 1
ATOM 747 N N . VAL A 1 101 ? -12.777 -17.663 5.098 1.00 96.88 101 VAL A N 1
ATOM 748 C CA . VAL A 1 101 ? -12.446 -18.263 6.393 1.00 96.88 101 VAL A CA 1
ATOM 749 C C . VAL A 1 101 ? -13.104 -17.467 7.520 1.00 96.88 101 VAL A C 1
ATOM 751 O O . VAL A 1 101 ? -13.035 -16.237 7.564 1.00 96.88 101 VAL A O 1
ATOM 754 N N . ALA A 1 102 ? -13.741 -18.179 8.446 1.00 96.81 102 ALA A N 1
ATOM 755 C CA . ALA A 1 102 ? -14.324 -17.611 9.654 1.00 96.81 102 ALA A CA 1
ATOM 756 C C . ALA A 1 102 ? -13.970 -18.480 10.864 1.00 96.81 102 ALA A C 1
ATOM 758 O O . ALA A 1 102 ? -13.993 -19.711 10.782 1.00 96.81 102 ALA A O 1
ATOM 759 N N . VAL A 1 103 ? -13.658 -17.831 11.984 1.00 95.81 103 VAL A N 1
ATOM 760 C CA . VAL A 1 103 ? -13.384 -18.473 13.274 1.00 95.81 103 VAL A CA 1
ATOM 761 C C . VAL A 1 103 ? -14.229 -17.763 14.328 1.00 95.81 103 VAL A C 1
ATOM 763 O O . VAL A 1 103 ? -14.109 -16.555 14.522 1.00 95.81 103 VAL A O 1
ATOM 766 N N . AS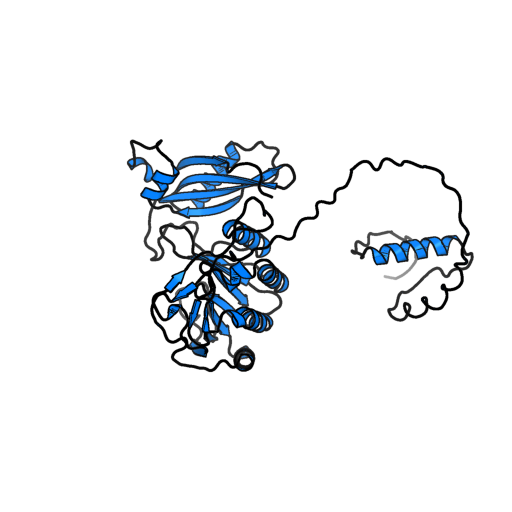P A 1 104 ? -15.112 -18.516 14.985 1.00 93.31 104 ASP A N 1
ATOM 767 C CA . ASP A 1 104 ? -16.125 -17.996 15.910 1.00 93.31 104 ASP A CA 1
ATOM 768 C C . ASP A 1 104 ? -16.963 -16.855 15.294 1.00 93.31 104 ASP A C 1
ATOM 770 O O . ASP A 1 104 ? -17.674 -17.070 14.313 1.00 93.31 104 ASP A O 1
ATOM 774 N N . GLU A 1 105 ? -16.906 -15.650 15.869 1.00 91.31 105 GLU A N 1
ATOM 775 C CA . GLU A 1 105 ? -17.618 -14.455 15.388 1.00 91.31 105 GLU A CA 1
ATOM 776 C C . GLU A 1 105 ? -16.765 -13.590 14.443 1.00 91.31 105 GLU A C 1
ATOM 778 O O . GLU A 1 105 ? -17.238 -12.570 13.939 1.00 91.31 105 GLU A O 1
ATOM 783 N N . MET A 1 106 ? -15.500 -13.958 14.217 1.00 95.81 106 MET A N 1
ATOM 784 C CA . MET A 1 106 ? -14.595 -13.217 13.347 1.00 95.81 106 MET A CA 1
ATOM 785 C C . MET A 1 106 ? -14.606 -13.808 11.944 1.00 95.81 106 MET A C 1
ATOM 787 O O . MET A 1 106 ? -14.225 -14.957 11.711 1.00 95.81 106 MET A O 1
ATOM 791 N N . VAL A 1 107 ? -14.993 -12.970 10.994 1.00 97.75 107 VAL A N 1
ATOM 792 C CA . VAL A 1 107 ? -14.854 -13.231 9.567 1.00 97.75 107 VAL A CA 1
ATOM 793 C C . VAL A 1 107 ? -13.592 -12.535 9.057 1.00 97.75 107 VAL A C 1
ATOM 795 O O . VAL A 1 107 ? -13.445 -11.325 9.270 1.00 97.75 107 VAL A O 1
ATOM 798 N N . PHE A 1 108 ? -12.706 -13.291 8.403 1.00 98.06 108 PHE A N 1
ATOM 799 C CA . PHE A 1 108 ? -11.455 -12.788 7.831 1.00 98.06 108 PHE A CA 1
ATOM 800 C C . PHE A 1 108 ? -11.644 -12.300 6.382 1.00 98.06 108 PHE A C 1
ATOM 802 O O . PHE A 1 108 ? -12.586 -12.738 5.702 1.00 98.06 108 PHE A O 1
ATOM 809 N N . PRO A 1 109 ? -10.776 -11.390 5.902 1.00 97.81 109 PRO A N 1
ATOM 810 C CA . PRO A 1 109 ? -10.703 -11.023 4.489 1.00 97.81 109 PRO A CA 1
ATOM 811 C C . PRO A 1 109 ? -10.439 -12.251 3.603 1.00 97.81 109 PRO A C 1
ATOM 813 O O . PRO A 1 109 ? -9.861 -13.238 4.054 1.00 97.81 109 PRO A O 1
ATOM 816 N N . LEU A 1 110 ? -10.856 -12.222 2.334 1.00 98.12 110 LEU A N 1
ATOM 817 C CA . LEU A 1 110 ? -10.630 -13.359 1.419 1.00 98.12 110 LEU A CA 1
ATOM 818 C C . LEU A 1 110 ? -9.135 -13.641 1.179 1.00 98.12 110 LEU A C 1
ATOM 820 O O . LEU A 1 110 ? -8.722 -14.795 1.006 1.00 98.12 110 LEU A O 1
ATOM 824 N N . GLY A 1 111 ? -8.343 -12.573 1.139 1.00 97.44 111 GLY A N 1
ATOM 825 C CA . GLY A 1 111 ? -6.939 -12.598 0.771 1.00 97.44 111 GLY A CA 1
ATOM 826 C C . GLY A 1 111 ? -5.973 -12.782 1.931 1.00 97.44 111 GLY A C 1
ATOM 827 O O . GLY A 1 111 ? -4.821 -13.101 1.671 1.00 97.44 111 GLY A O 1
ATOM 828 N N . VAL A 1 112 ? -6.418 -12.645 3.185 1.00 97.50 112 VAL A N 1
ATOM 829 C CA . VAL A 1 112 ? -5.570 -12.863 4.364 1.00 97.50 112 VAL A CA 1
ATOM 830 C C . VAL A 1 112 ? -6.321 -13.590 5.473 1.00 97.50 112 VAL A C 1
ATOM 832 O O . VAL A 1 112 ? -7.408 -13.186 5.886 1.00 97.50 112 VAL A O 1
ATOM 835 N N . TYR A 1 113 ? -5.762 -14.709 5.933 1.00 96.75 113 TYR A N 1
ATOM 836 C CA . TYR A 1 113 ? -6.423 -15.606 6.881 1.00 96.75 113 TYR A CA 1
ATOM 837 C C . TYR A 1 113 ? -5.414 -16.493 7.626 1.00 96.75 113 TYR A C 1
ATOM 839 O O . TYR A 1 113 ? -4.371 -16.849 7.071 1.00 96.75 113 TYR A O 1
ATOM 847 N N . PRO A 1 114 ? -5.725 -16.899 8.870 1.00 96.94 114 PRO A N 1
ATOM 848 C CA . PRO A 1 114 ? -4.860 -17.779 9.646 1.00 96.94 114 PRO A CA 1
ATOM 849 C C . PRO A 1 114 ? -4.835 -19.201 9.066 1.00 96.94 114 PRO A C 1
ATOM 851 O O . PRO A 1 114 ? -5.875 -19.751 8.692 1.00 96.94 114 PRO A O 1
ATOM 854 N N . ILE A 1 115 ? -3.655 -19.826 9.053 1.00 96.38 115 ILE A N 1
ATOM 855 C CA . ILE A 1 115 ? -3.472 -21.251 8.709 1.00 96.38 115 ILE A CA 1
ATOM 856 C C . ILE A 1 115 ? -3.248 -22.132 9.942 1.00 96.38 115 ILE A C 1
ATOM 858 O O . ILE A 1 115 ? -3.326 -23.361 9.864 1.00 96.38 115 ILE A O 1
ATOM 862 N N . GLU A 1 116 ? -3.011 -21.510 11.094 1.00 95.62 116 GLU A N 1
ATOM 863 C CA . GLU A 1 116 ? -2.937 -22.169 12.392 1.00 95.62 116 GLU A CA 1
ATOM 864 C C . GLU A 1 116 ? -4.178 -21.866 13.248 1.00 95.62 116 GLU A C 1
ATOM 866 O O . GLU A 1 116 ? -4.816 -20.824 13.082 1.00 95.62 116 GLU A O 1
ATOM 871 N N . PRO A 1 117 ? -4.552 -22.760 14.184 1.00 95.31 117 PRO A N 1
ATOM 872 C CA . PRO A 1 117 ? -5.629 -22.481 15.126 1.00 95.31 117 PRO A CA 1
ATOM 873 C C . PRO A 1 117 ? -5.344 -21.222 15.954 1.00 95.31 117 PRO A C 1
ATOM 875 O O . PRO A 1 117 ? -4.284 -21.107 16.567 1.00 95.31 117 PRO A O 1
ATOM 878 N N . MET A 1 118 ? -6.325 -20.325 16.039 1.00 95.56 118 MET A N 1
ATOM 879 C CA . MET A 1 118 ? -6.243 -19.092 16.822 1.00 95.56 118 MET A CA 1
ATOM 880 C C . MET A 1 118 ? -7.583 -18.745 17.481 1.00 95.56 118 MET A C 1
ATOM 882 O O . MET A 1 118 ? -8.621 -19.283 17.103 1.00 95.56 118 MET A O 1
ATOM 886 N N . GLU A 1 119 ? -7.556 -17.825 18.447 1.00 96.62 119 GLU A N 1
ATOM 887 C CA . GLU A 1 119 ? -8.747 -17.236 19.072 1.00 96.62 119 GLU A CA 1
ATOM 888 C C . GLU A 1 119 ? -8.824 -15.748 18.685 1.00 96.62 119 GLU A C 1
ATOM 890 O O . GLU A 1 119 ? -8.083 -14.936 19.250 1.00 96.62 119 GLU A O 1
ATOM 895 N N . PRO A 1 120 ? -9.666 -15.370 17.707 1.00 96.44 120 PRO A N 1
ATOM 896 C CA . PRO A 1 120 ? -9.719 -13.999 17.222 1.00 96.44 120 PRO A CA 1
ATOM 897 C C . PRO A 1 120 ? -10.359 -13.065 18.244 1.00 96.44 120 PRO A C 1
ATOM 899 O O . PRO A 1 120 ? -11.353 -13.390 18.896 1.00 96.44 120 PRO A O 1
ATOM 902 N N . LYS A 1 121 ? -9.792 -11.865 18.371 1.00 96.75 121 LYS A N 1
ATOM 903 C CA . LYS A 1 121 ? -10.202 -10.875 19.371 1.00 96.75 121 LYS A CA 1
ATOM 904 C C . LYS A 1 121 ? -10.314 -9.508 18.719 1.00 96.75 121 LYS A C 1
ATOM 906 O O . LYS A 1 121 ? -9.320 -8.825 18.512 1.00 96.75 121 LYS A O 1
ATOM 911 N N . GLN A 1 122 ? -11.548 -9.094 18.448 1.00 97.75 122 GLN A N 1
ATOM 912 C CA . GLN A 1 122 ? -11.831 -7.729 18.008 1.00 97.75 122 GLN A CA 1
ATOM 913 C C . GLN A 1 122 ? -11.602 -6.737 19.159 1.00 97.75 122 GLN A C 1
ATOM 915 O O . GLN A 1 122 ? -11.875 -7.040 20.330 1.00 97.75 122 GLN A O 1
ATOM 920 N N . GLY A 1 123 ? -11.128 -5.543 18.823 1.00 98.31 123 GLY A N 1
ATOM 921 C CA . GLY A 1 123 ? -10.772 -4.503 19.783 1.00 98.31 123 GLY A CA 1
ATOM 922 C C . GLY A 1 123 ? -9.715 -3.569 19.216 1.00 98.31 123 GLY A C 1
ATOM 923 O O . GLY A 1 123 ? -9.441 -3.602 18.019 1.00 98.31 123 GLY A O 1
ATOM 924 N N . PHE A 1 124 ? -9.138 -2.738 20.076 1.00 98.69 124 PHE A N 1
ATOM 925 C CA . PHE A 1 124 ? -8.004 -1.903 19.701 1.00 98.69 124 PHE A CA 1
ATOM 926 C C . PHE A 1 124 ? -6.987 -1.771 20.832 1.00 98.69 124 PHE A C 1
ATOM 928 O O . PHE A 1 124 ? -7.374 -1.796 22.003 1.00 98.69 124 PHE A O 1
ATOM 935 N N . THR A 1 125 ? -5.716 -1.607 20.484 1.00 98.50 125 THR A N 1
ATOM 936 C CA . THR A 1 125 ? -4.683 -1.091 21.394 1.00 98.50 125 THR A CA 1
ATOM 937 C C . THR A 1 125 ? -4.693 0.437 21.368 1.00 98.50 125 THR A C 1
ATOM 939 O O . THR A 1 125 ? -5.163 1.045 20.406 1.00 98.50 125 THR A O 1
ATOM 942 N N . LEU A 1 126 ? -4.206 1.071 22.434 1.00 97.81 126 LEU A N 1
ATOM 943 C CA . LEU A 1 126 ? -4.038 2.520 22.494 1.00 97.81 126 LEU A CA 1
ATOM 944 C C . LEU A 1 126 ? -2.684 2.858 23.110 1.00 97.81 126 LEU A C 1
ATOM 946 O O . LEU A 1 126 ? -2.447 2.590 24.288 1.00 97.81 126 LEU A O 1
ATOM 950 N N . GLU A 1 127 ? -1.831 3.504 22.327 1.00 97.62 127 GLU A N 1
ATOM 951 C CA . GLU A 1 127 ? -0.539 4.018 22.772 1.00 97.62 127 GLU A CA 1
ATOM 952 C C . GLU A 1 127 ? -0.466 5.534 22.566 1.00 97.62 127 GLU A C 1
ATOM 954 O O . GLU A 1 127 ? -1.130 6.094 21.695 1.00 97.62 127 GLU A O 1
ATOM 959 N N . PHE A 1 128 ? 0.307 6.220 23.407 1.00 97.00 128 PHE A N 1
ATOM 960 C CA . PHE A 1 128 ? 0.646 7.624 23.205 1.00 97.00 128 PHE A CA 1
ATOM 961 C C . PHE A 1 128 ? 2.126 7.729 22.846 1.00 97.00 128 PHE A C 1
ATOM 963 O O . PHE A 1 128 ? 2.978 7.325 23.637 1.00 97.00 128 PHE A O 1
ATOM 970 N N . GLU A 1 129 ? 2.414 8.320 21.692 1.00 95.44 129 GLU A N 1
ATOM 971 C CA . GLU A 1 129 ? 3.763 8.591 21.205 1.00 95.44 129 GLU A CA 1
ATOM 972 C C . GLU A 1 129 ? 4.034 10.098 21.300 1.00 95.44 129 GLU A C 1
ATOM 974 O O . GLU A 1 129 ? 3.239 10.920 20.829 1.00 95.44 129 GLU A O 1
ATOM 979 N N . SER A 1 130 ? 5.146 10.465 21.940 1.00 93.19 130 SER A N 1
ATOM 980 C CA . SER A 1 130 ? 5.614 11.853 21.989 1.00 93.19 130 SER A CA 1
ATOM 981 C C . SER A 1 130 ? 6.181 12.292 20.640 1.00 93.19 130 SER A C 1
ATOM 983 O O . SER A 1 130 ? 6.663 11.462 19.871 1.00 93.19 130 SER A O 1
ATOM 985 N N . ALA A 1 131 ? 6.141 13.597 20.374 1.00 88.81 131 ALA A N 1
ATOM 986 C CA . ALA A 1 131 ? 6.773 14.172 19.190 1.00 88.81 131 ALA A CA 1
ATOM 987 C C . ALA A 1 131 ? 8.274 13.828 19.108 1.00 88.81 131 ALA A C 1
ATOM 989 O O . ALA A 1 131 ? 8.959 13.809 20.134 1.00 88.81 131 ALA A O 1
ATOM 990 N N . ASP A 1 132 ? 8.778 13.586 17.897 1.00 81.06 132 ASP A N 1
ATOM 991 C CA . ASP A 1 132 ? 10.153 13.130 17.618 1.00 81.06 132 ASP A CA 1
ATOM 992 C C . ASP A 1 132 ? 11.047 14.192 16.938 1.00 81.06 132 ASP A C 1
ATOM 994 O O . ASP A 1 132 ? 12.231 13.950 16.717 1.00 81.06 132 ASP A O 1
ATOM 998 N N . GLY A 1 133 ? 10.539 15.409 16.712 1.00 63.97 133 GLY A N 1
ATOM 999 C CA . GLY A 1 133 ? 11.258 16.513 16.049 1.00 63.97 133 GLY A CA 1
ATOM 1000 C C . GLY A 1 133 ? 12.356 17.231 16.853 1.00 63.97 133 GLY A C 1
ATOM 1001 O O . GLY A 1 133 ? 12.686 18.370 16.536 1.00 63.97 133 GLY A O 1
ATOM 1002 N N . ASP A 1 134 ? 12.907 16.614 17.903 1.00 57.78 134 ASP A N 1
ATOM 1003 C CA . ASP A 1 134 ? 13.971 17.206 18.742 1.00 57.78 134 ASP A CA 1
ATOM 1004 C C . ASP A 1 134 ? 15.356 16.551 18.529 1.00 57.78 134 ASP A C 1
ATOM 1006 O O . ASP A 1 134 ? 16.334 16.979 19.150 1.00 57.78 134 ASP A O 1
ATOM 1010 N N . ASP A 1 135 ? 15.476 15.541 17.654 1.00 55.03 135 ASP A N 1
ATOM 1011 C CA . ASP A 1 135 ? 16.775 14.963 17.294 1.00 55.03 135 ASP A CA 1
ATOM 1012 C C . ASP A 1 135 ? 17.408 15.720 16.109 1.00 55.03 135 ASP A C 1
ATOM 1014 O O . ASP A 1 135 ? 16.856 15.810 15.015 1.00 55.03 135 ASP A O 1
ATOM 1018 N N . ASP A 1 136 ? 18.634 16.224 16.307 1.00 52.12 136 ASP A N 1
ATOM 1019 C CA . ASP A 1 136 ? 19.488 16.891 15.302 1.00 52.12 136 ASP A CA 1
ATOM 1020 C C . ASP A 1 136 ? 19.825 15.995 14.067 1.00 52.12 136 ASP A C 1
ATOM 1022 O O . ASP A 1 136 ? 20.707 16.339 13.271 1.00 52.12 136 ASP A O 1
ATOM 1026 N N . SER A 1 137 ? 19.186 14.825 13.900 1.00 51.00 137 SER A N 1
ATOM 1027 C CA . SER A 1 137 ? 19.435 13.860 12.815 1.00 51.00 137 SER A CA 1
ATOM 1028 C C . SER A 1 137 ? 18.878 14.282 11.455 1.00 51.00 137 SER A C 1
ATOM 1030 O O . SER A 1 137 ? 19.329 13.743 10.446 1.00 51.00 137 SER A O 1
ATOM 1032 N N . GLY A 1 138 ? 17.992 15.280 11.386 1.00 40.44 138 GLY A N 1
ATOM 1033 C CA . GLY A 1 138 ? 17.469 15.773 10.107 1.00 40.44 138 GLY A CA 1
ATOM 1034 C C . GLY A 1 138 ? 16.644 14.734 9.341 1.00 40.44 138 GLY A C 1
ATOM 1035 O O . GLY A 1 138 ? 16.624 14.774 8.108 1.00 40.44 138 GLY A O 1
ATOM 1036 N N . ASP A 1 139 ? 15.996 13.808 10.053 1.00 48.38 139 A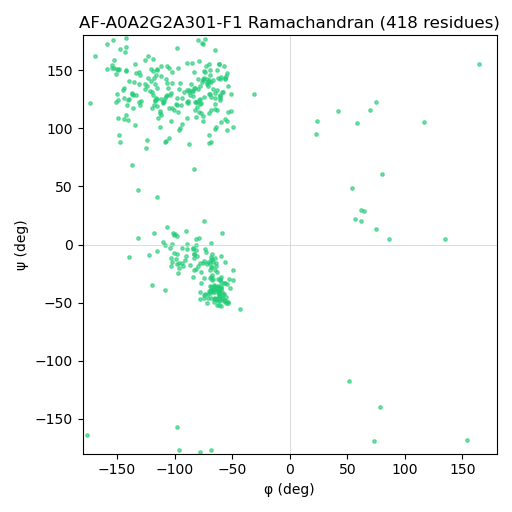SP A N 1
ATOM 1037 C CA . ASP A 1 139 ? 14.991 12.934 9.455 1.00 48.38 139 ASP A CA 1
ATOM 1038 C C . ASP A 1 139 ? 13.802 13.791 9.004 1.00 48.38 139 ASP A C 1
ATOM 1040 O O . ASP A 1 139 ? 13.322 14.669 9.716 1.00 48.38 139 ASP A O 1
ATOM 1044 N N . TRP A 1 140 ? 13.381 13.594 7.756 1.00 51.41 140 TRP A N 1
ATOM 1045 C CA . TRP A 1 140 ? 12.498 14.518 7.036 1.00 51.41 140 TRP A CA 1
ATOM 1046 C C . TRP A 1 140 ? 11.031 14.488 7.499 1.00 51.41 140 TRP A C 1
ATOM 1048 O O . TRP A 1 140 ? 10.232 15.295 7.021 1.00 51.41 140 TRP A O 1
ATOM 1058 N N . GLU A 1 141 ? 10.672 13.600 8.427 1.00 64.62 141 GLU A N 1
ATOM 1059 C CA . GLU A 1 141 ? 9.310 13.435 8.939 1.00 64.62 141 GLU A CA 1
ATOM 1060 C C . GLU A 1 141 ? 9.289 13.577 10.462 1.00 64.62 141 GLU A C 1
ATOM 1062 O O . GLU A 1 141 ? 9.431 12.604 11.195 1.00 64.62 141 GLU A O 1
ATOM 1067 N N . GLU A 1 142 ? 9.099 14.810 10.930 1.00 78.50 142 GLU A N 1
ATOM 1068 C CA . GLU A 1 142 ? 8.792 15.088 12.332 1.00 78.50 142 GLU A CA 1
ATOM 1069 C C . GLU A 1 142 ? 7.299 14.833 12.576 1.00 78.50 142 GLU A C 1
ATOM 1071 O O . GLU A 1 142 ? 6.421 15.490 12.003 1.00 78.50 142 GLU A O 1
ATOM 1076 N N . TRP A 1 143 ? 6.995 13.884 13.449 1.00 86.50 143 TRP A N 1
ATOM 1077 C CA . TRP A 1 143 ? 5.646 13.532 13.849 1.00 86.50 143 TRP A CA 1
ATOM 1078 C C . TRP A 1 143 ? 5.273 14.266 15.145 1.00 86.50 143 TRP A C 1
ATOM 1080 O O . TRP A 1 143 ? 6.074 14.344 16.079 1.00 86.50 143 TRP A O 1
ATOM 1090 N N . PRO A 1 144 ? 4.039 14.790 15.268 1.00 91.44 144 PRO A N 1
ATOM 1091 C CA . PRO A 1 144 ? 3.595 15.438 16.496 1.00 91.44 144 PRO A CA 1
ATOM 1092 C C . PRO A 1 144 ? 3.284 14.414 17.600 1.00 91.44 144 PRO A C 1
ATOM 1094 O O . PRO A 1 144 ? 3.214 13.203 17.359 1.00 91.44 144 PRO A O 1
ATOM 1097 N N . ASP A 1 145 ? 3.014 14.927 18.806 1.00 94.56 145 ASP A N 1
ATOM 1098 C CA . ASP A 1 145 ? 2.355 14.161 19.866 1.00 94.56 145 ASP A CA 1
ATOM 1099 C C . ASP A 1 145 ? 1.083 13.518 19.307 1.00 94.56 145 ASP A C 1
ATOM 1101 O O . ASP A 1 145 ? 0.240 14.197 18.705 1.00 94.56 145 ASP A O 1
ATOM 1105 N N . ARG A 1 146 ? 0.922 12.213 19.518 1.00 96.12 146 ARG A N 1
ATOM 1106 C CA . ARG A 1 146 ? -0.150 11.448 18.878 1.00 96.12 146 ARG A CA 1
ATOM 1107 C C . ARG A 1 146 ? -0.572 10.243 19.699 1.00 96.12 146 ARG A C 1
ATOM 1109 O O . ARG A 1 146 ? 0.202 9.662 20.450 1.00 96.12 146 ARG A O 1
ATOM 1116 N N . TYR A 1 147 ? -1.828 9.866 19.521 1.00 98.12 147 TYR A N 1
ATOM 1117 C CA . TYR A 1 147 ? -2.350 8.577 19.940 1.00 98.12 147 TYR A CA 1
ATOM 1118 C C . TYR A 1 147 ? -2.316 7.620 18.756 1.00 98.12 147 TYR A C 1
ATOM 1120 O O . TYR A 1 147 ? -2.742 7.999 17.662 1.00 98.12 147 TYR A O 1
ATOM 1128 N N . VAL A 1 148 ? -1.837 6.405 18.989 1.00 98.25 148 VAL A N 1
ATOM 1129 C CA . VAL A 1 148 ? -1.803 5.312 18.018 1.00 98.25 148 VAL A CA 1
ATOM 1130 C C . VAL A 1 148 ? -2.840 4.279 18.426 1.00 98.25 148 VAL A C 1
ATOM 1132 O O . VAL A 1 148 ? -2.868 3.837 19.575 1.00 98.25 148 VAL A O 1
ATOM 1135 N N . TYR A 1 149 ? -3.720 3.945 17.489 1.00 98.69 149 TYR A N 1
ATOM 1136 C CA . TYR A 1 149 ? -4.747 2.927 17.639 1.00 98.69 149 TYR A CA 1
ATOM 1137 C C . TYR A 1 149 ? -4.491 1.829 16.616 1.00 98.69 149 TYR A C 1
ATOM 1139 O O . TYR A 1 149 ? -4.592 2.127 15.428 1.00 98.69 149 TYR A O 1
ATOM 1147 N N . ASP A 1 150 ? -4.268 0.590 17.048 1.00 98.56 150 ASP A N 1
ATOM 1148 C CA . ASP A 1 150 ? -4.286 -0.566 16.145 1.00 98.56 150 ASP A CA 1
ATOM 1149 C C . ASP A 1 150 ? -5.570 -1.345 16.369 1.00 98.56 150 ASP A C 1
ATOM 1151 O O . ASP A 1 150 ? -5.859 -1.809 17.474 1.00 98.56 150 ASP A O 1
ATOM 1155 N N . ILE A 1 151 ? -6.393 -1.417 15.329 1.00 98.81 151 ILE A N 1
ATOM 1156 C CA . ILE A 1 151 ? -7.784 -1.840 15.424 1.00 98.81 151 ILE A CA 1
ATOM 1157 C C . ILE A 1 151 ? -7.974 -3.138 14.651 1.00 98.81 151 ILE A C 1
ATOM 1159 O O . ILE A 1 151 ? -7.856 -3.183 13.426 1.00 98.81 151 ILE A O 1
ATOM 1163 N N . VAL A 1 152 ? -8.389 -4.173 15.376 1.00 98.62 152 VAL A N 1
ATOM 1164 C CA . VAL A 1 152 ? -8.816 -5.453 14.813 1.00 98.62 152 VAL A CA 1
ATOM 1165 C C . VAL A 1 152 ? -10.340 -5.476 14.756 1.00 98.62 152 VAL A C 1
ATOM 1167 O O . VAL A 1 152 ? -11.026 -5.387 15.782 1.00 98.62 152 VAL A O 1
ATOM 1170 N N . ILE A 1 153 ? -10.888 -5.644 13.555 1.00 98.44 153 ILE A N 1
ATOM 1171 C CA . ILE A 1 153 ? -12.328 -5.768 13.323 1.00 98.44 153 ILE A CA 1
ATOM 1172 C C . ILE A 1 153 ? -12.604 -6.797 12.227 1.00 98.44 153 ILE A C 1
ATOM 1174 O O . ILE A 1 153 ? -11.803 -6.984 11.318 1.00 98.44 153 ILE A O 1
ATOM 1178 N N . SER A 1 154 ? -13.749 -7.473 12.302 1.00 98.19 154 SER A N 1
ATOM 1179 C CA . SER A 1 154 ? -14.148 -8.425 11.265 1.00 98.19 154 SER A CA 1
ATOM 1180 C C . SER A 1 154 ? -14.302 -7.764 9.888 1.00 98.19 154 SER A C 1
ATOM 1182 O O . SER A 1 154 ? -14.827 -6.650 9.785 1.00 98.19 154 SER A O 1
ATOM 1184 N N . ALA A 1 155 ? -13.905 -8.485 8.832 1.00 98.06 155 ALA A N 1
ATOM 1185 C CA . ALA A 1 155 ? -13.888 -8.015 7.445 1.00 98.06 155 ALA A CA 1
ATOM 1186 C C . ALA A 1 155 ? -15.227 -7.417 6.982 1.00 98.06 155 ALA A C 1
ATOM 1188 O O . ALA A 1 155 ? -15.257 -6.387 6.315 1.00 98.06 155 ALA A O 1
ATOM 1189 N N . GLU A 1 156 ? -16.358 -7.979 7.417 1.00 97.62 156 GLU A N 1
ATOM 1190 C CA . GLU A 1 156 ? -17.693 -7.480 7.051 1.00 97.62 156 GLU A CA 1
ATOM 1191 C C . GLU A 1 156 ? -17.974 -6.054 7.559 1.00 97.62 156 GLU A C 1
ATOM 1193 O O . GLU A 1 156 ? -18.811 -5.332 7.010 1.00 97.62 156 GLU A O 1
ATOM 1198 N N . ARG A 1 157 ? -17.279 -5.634 8.620 1.00 98.31 157 ARG A N 1
ATOM 1199 C CA . ARG A 1 157 ? -17.464 -4.339 9.291 1.00 98.31 157 ARG A CA 1
ATOM 1200 C C . ARG A 1 157 ? -16.371 -3.333 8.933 1.00 98.31 157 ARG A C 1
ATOM 1202 O O . ARG A 1 157 ? -16.582 -2.131 9.109 1.00 98.31 157 ARG A O 1
ATOM 1209 N N . LEU A 1 158 ? -15.240 -3.812 8.413 1.00 98.56 158 LEU A N 1
ATOM 1210 C CA . LEU A 1 158 ? -14.062 -3.015 8.082 1.00 98.56 158 LEU A CA 1
ATOM 1211 C C . LEU A 1 158 ? -14.374 -1.838 7.132 1.00 98.56 158 LEU A C 1
ATOM 1213 O O . LEU A 1 158 ? -14.043 -0.707 7.494 1.00 98.56 158 LEU A O 1
ATOM 1217 N N . PRO A 1 159 ? -15.092 -2.007 6.000 1.00 98.56 159 PRO A N 1
ATOM 1218 C CA . PRO A 1 159 ? -15.381 -0.887 5.100 1.00 98.56 159 PRO A CA 1
ATOM 1219 C C . PRO A 1 159 ? -16.174 0.244 5.761 1.00 98.56 159 PRO A C 1
ATOM 1221 O O . PRO A 1 159 ? -15.920 1.421 5.511 1.00 98.56 159 PRO A O 1
ATOM 1224 N N . GLY A 1 160 ? -17.125 -0.105 6.634 1.00 98.56 160 GLY A N 1
ATOM 1225 C CA . GLY A 1 160 ? -17.914 0.882 7.369 1.00 98.56 160 GLY A CA 1
ATOM 1226 C C . GLY A 1 160 ? -17.077 1.648 8.394 1.00 98.56 160 GLY A C 1
ATOM 1227 O O . GLY A 1 160 ? -17.257 2.861 8.549 1.00 98.56 160 GLY A O 1
ATOM 1228 N N . LEU A 1 161 ? -16.155 0.959 9.077 1.00 98.81 161 LEU A N 1
ATOM 1229 C CA . LEU A 1 161 ? -15.229 1.582 10.023 1.00 98.81 161 LEU A CA 1
ATOM 1230 C C . LEU A 1 161 ? -14.317 2.571 9.296 1.00 98.81 161 LEU A C 1
ATOM 1232 O O . LEU A 1 161 ? -14.270 3.741 9.671 1.00 98.81 161 LEU A O 1
ATOM 1236 N N . VAL A 1 162 ? -13.662 2.123 8.223 1.00 98.75 162 VAL A N 1
ATOM 1237 C CA . VAL A 1 162 ? -12.741 2.941 7.423 1.00 98.75 162 VAL A CA 1
ATOM 1238 C C . VAL A 1 162 ? -13.451 4.169 6.863 1.00 98.75 162 VAL A C 1
ATOM 1240 O O . VAL A 1 162 ? -12.964 5.281 7.032 1.00 98.75 162 VAL A O 1
ATOM 1243 N N . GLN A 1 163 ? -14.655 4.017 6.302 1.00 98.38 163 GLN A N 1
ATOM 1244 C CA . GLN A 1 163 ? -15.447 5.158 5.833 1.00 98.38 163 GLN A CA 1
ATOM 1245 C C . GLN A 1 163 ? -15.753 6.165 6.957 1.00 98.38 163 GLN A C 1
ATOM 1247 O O . GLN A 1 163 ? -15.692 7.378 6.744 1.00 98.38 163 GLN A O 1
ATOM 1252 N N . SER A 1 164 ? -16.076 5.678 8.157 1.00 98.69 164 SER A N 1
ATOM 1253 C CA . SER A 1 164 ? -16.377 6.532 9.314 1.00 98.69 164 SER A CA 1
ATOM 1254 C C . SER A 1 164 ? -15.140 7.273 9.827 1.00 98.69 164 SER A C 1
ATOM 1256 O O . SER A 1 164 ? -15.247 8.426 10.242 1.00 98.69 164 SER A O 1
ATOM 1258 N N . LEU A 1 165 ? -13.971 6.632 9.777 1.00 98.69 165 LEU A N 1
ATOM 1259 C CA . LEU A 1 165 ? -12.692 7.240 10.136 1.00 98.69 165 LEU A CA 1
ATOM 1260 C C . LEU A 1 165 ? -12.255 8.273 9.087 1.00 98.69 165 LEU A C 1
ATOM 1262 O O . LEU A 1 165 ? -11.923 9.398 9.452 1.00 98.69 165 LEU A O 1
ATOM 1266 N N . LEU A 1 166 ? -12.341 7.953 7.791 1.00 98.31 166 LEU A N 1
ATOM 1267 C CA . LEU A 1 166 ? -12.021 8.885 6.700 1.00 98.31 166 LEU A CA 1
ATOM 1268 C C . LEU A 1 166 ? -12.917 10.132 6.719 1.00 98.31 166 LEU A C 1
ATOM 1270 O O . LEU A 1 166 ? -12.471 11.218 6.367 1.00 98.31 166 LEU A O 1
ATOM 1274 N N . ALA A 1 167 ? -14.155 10.033 7.212 1.00 97.81 167 ALA A N 1
ATOM 1275 C CA . ALA A 1 167 ? -15.024 11.197 7.410 1.00 97.81 167 ALA A CA 1
ATOM 1276 C C . ALA A 1 167 ? -14.509 12.194 8.475 1.00 97.81 167 ALA A C 1
ATOM 1278 O O . ALA A 1 167 ? -15.039 13.304 8.595 1.00 97.81 167 ALA A O 1
ATOM 1279 N N . LEU A 1 168 ? -13.500 11.819 9.270 1.00 97.94 168 LEU A N 1
ATOM 1280 C CA . LEU A 1 168 ? -12.814 12.720 10.196 1.00 97.94 168 LEU A CA 1
ATOM 1281 C C . LEU A 1 168 ? -11.714 13.545 9.514 1.00 97.94 168 LEU A C 1
ATOM 1283 O O . LEU A 1 168 ? -11.368 14.604 10.048 1.00 97.94 168 LEU A O 1
ATOM 1287 N N . MET A 1 169 ? -11.199 13.086 8.367 1.00 97.75 169 MET A N 1
ATOM 1288 C CA . MET A 1 169 ? -10.139 13.756 7.614 1.00 97.75 169 MET A CA 1
ATOM 1289 C C . MET A 1 169 ? -10.615 15.061 6.963 1.00 97.75 169 MET A C 1
ATOM 1291 O O . MET A 1 169 ? -11.808 15.240 6.686 1.00 97.75 169 MET A O 1
ATOM 1295 N N . PRO A 1 170 ? -9.692 16.003 6.700 1.00 97.31 170 PRO A N 1
ATOM 1296 C CA . PRO A 1 170 ? -9.995 17.158 5.869 1.00 97.31 170 PRO A CA 1
ATOM 1297 C C . PRO A 1 170 ? -10.307 16.756 4.421 1.00 97.31 170 PRO A C 1
ATOM 1299 O O . PRO A 1 170 ? -10.030 15.653 3.963 1.00 97.31 170 PRO A O 1
ATOM 1302 N N . GLN A 1 171 ? -10.850 17.710 3.663 1.00 97.25 171 GLN A N 1
ATOM 1303 C CA . GLN A 1 171 ? -11.216 17.514 2.253 1.00 97.25 171 GLN A CA 1
ATOM 1304 C C . GLN A 1 171 ? -10.015 17.317 1.320 1.00 97.25 171 GLN A C 1
ATOM 1306 O O . GLN A 1 171 ? -10.201 16.983 0.152 1.00 97.25 171 GLN A O 1
ATOM 1311 N N . ARG A 1 172 ? -8.800 17.596 1.801 1.00 97.50 172 ARG A N 1
ATOM 1312 C CA . ARG A 1 172 ? -7.549 17.494 1.055 1.00 97.50 172 ARG A CA 1
ATOM 1313 C C . ARG A 1 172 ? -6.557 16.683 1.877 1.00 97.50 172 ARG A C 1
ATOM 1315 O O . ARG A 1 172 ? -6.301 17.065 3.013 1.00 97.50 172 ARG A O 1
ATOM 1322 N N . LEU A 1 173 ? -6.030 15.605 1.311 1.00 97.56 173 LEU A N 1
ATOM 1323 C CA . LEU A 1 173 ? -5.218 14.608 2.017 1.00 97.56 173 LEU A CA 1
ATOM 1324 C C . LEU A 1 173 ? -4.157 13.997 1.094 1.00 97.56 173 LEU A C 1
ATOM 1326 O O . LEU A 1 173 ? -4.220 14.186 -0.123 1.00 97.56 173 LEU A O 1
ATOM 1330 N N . PHE A 1 174 ? -3.214 13.269 1.682 1.00 97.88 174 PHE A N 1
ATOM 1331 C CA . PHE A 1 174 ? -2.175 12.499 1.006 1.00 97.88 174 PHE A CA 1
ATOM 1332 C C . PHE A 1 174 ? -2.549 11.010 1.041 1.00 97.88 174 PHE A C 1
ATOM 1334 O O . PHE A 1 174 ? -2.516 10.414 2.117 1.00 97.88 174 PHE A O 1
ATOM 1341 N N . PRO A 1 175 ? -2.982 10.407 -0.074 1.00 98.25 175 PRO A N 1
ATOM 1342 C CA . PRO A 1 175 ? -3.272 8.982 -0.150 1.00 98.25 175 PRO A CA 1
ATOM 1343 C C . PRO A 1 175 ? -1.984 8.163 -0.054 1.00 98.25 175 PRO A C 1
ATOM 1345 O O . PRO A 1 175 ? -0.912 8.608 -0.473 1.00 98.25 175 PRO A O 1
ATOM 1348 N N . ILE A 1 176 ? -2.132 6.960 0.488 1.00 98.12 176 ILE A N 1
ATOM 1349 C CA . ILE A 1 176 ? -1.068 5.979 0.685 1.00 98.12 176 ILE A CA 1
ATOM 1350 C C . ILE A 1 176 ? -1.577 4.644 0.147 1.00 98.12 176 ILE A C 1
ATOM 1352 O O . ILE A 1 176 ? -2.738 4.288 0.368 1.00 98.12 176 ILE A O 1
ATOM 1356 N N . LEU A 1 177 ? -0.721 3.918 -0.554 1.00 98.50 177 LEU A N 1
ATOM 1357 C CA . LEU A 1 177 ? -0.990 2.590 -1.081 1.00 98.50 177 LEU A CA 1
ATOM 1358 C C . LEU A 1 177 ? 0.277 1.756 -0.922 1.00 98.50 177 LEU A C 1
ATOM 1360 O O . LEU A 1 177 ? 1.293 2.083 -1.517 1.00 98.50 177 LEU A O 1
ATOM 1364 N N . ASP A 1 178 ? 0.197 0.666 -0.183 1.00 97.69 178 ASP A N 1
ATOM 1365 C CA . ASP A 1 178 ? 1.283 -0.298 -0.071 1.00 97.69 178 ASP A CA 1
ATOM 1366 C C . ASP A 1 178 ? 0.898 -1.536 -0.868 1.00 97.69 178 ASP A C 1
ATOM 1368 O O . ASP A 1 178 ? -0.201 -2.072 -0.716 1.00 97.69 178 ASP A O 1
ATOM 1372 N N . VAL A 1 179 ? 1.787 -1.985 -1.745 1.00 96.62 179 VAL A N 1
ATOM 1373 C CA . VAL A 1 179 ? 1.568 -3.179 -2.564 1.00 96.62 179 VAL A CA 1
ATOM 1374 C C . VAL A 1 179 ? 2.610 -4.213 -2.180 1.00 96.62 179 VAL A C 1
ATOM 1376 O O . VAL A 1 179 ? 3.799 -3.918 -2.231 1.00 96.62 179 VAL A O 1
ATOM 1379 N N . LEU A 1 180 ? 2.195 -5.428 -1.824 1.00 93.44 180 LEU A N 1
ATOM 1380 C CA . LEU A 1 180 ? 3.110 -6.562 -1.714 1.00 93.44 180 LEU A CA 1
ATOM 1381 C C . LEU A 1 180 ? 3.668 -6.843 -3.113 1.00 93.44 180 LEU A C 1
ATOM 1383 O O . LEU A 1 180 ? 2.977 -7.376 -3.989 1.00 93.44 180 LEU A O 1
ATOM 1387 N N . GLY A 1 181 ? 4.897 -6.383 -3.326 1.00 82.12 181 GLY A N 1
ATOM 1388 C CA . GLY A 1 181 ? 5.527 -6.297 -4.632 1.00 82.12 181 GLY A CA 1
ATOM 1389 C C . GLY A 1 181 ? 5.997 -7.653 -5.147 1.00 82.12 181 GLY A C 1
ATOM 1390 O O . GLY A 1 181 ? 5.981 -8.673 -4.454 1.00 82.12 181 GLY A O 1
ATOM 1391 N N . ARG A 1 182 ? 6.460 -7.667 -6.399 1.00 86.62 182 ARG A N 1
ATOM 1392 C CA . ARG A 1 182 ? 7.147 -8.828 -6.997 1.00 86.62 182 ARG A CA 1
ATOM 1393 C C . ARG A 1 182 ? 8.669 -8.685 -6.949 1.00 86.62 182 ARG A C 1
ATOM 1395 O O . ARG A 1 182 ? 9.381 -9.499 -7.537 1.00 86.62 182 ARG A O 1
ATOM 1402 N N . ASP A 1 183 ? 9.163 -7.652 -6.274 1.00 92.69 183 ASP A N 1
ATOM 1403 C CA . ASP A 1 183 ? 10.581 -7.350 -6.168 1.00 92.69 183 ASP A CA 1
ATOM 1404 C C . ASP A 1 183 ? 11.310 -8.391 -5.304 1.00 92.69 183 ASP A C 1
ATOM 1406 O O . ASP A 1 183 ? 10.933 -8.700 -4.176 1.00 92.69 183 ASP A O 1
ATOM 1410 N N . ALA A 1 184 ? 12.405 -8.938 -5.827 1.00 93.75 184 ALA A N 1
ATOM 1411 C CA . ALA A 1 184 ? 13.150 -10.002 -5.156 1.00 93.75 184 ALA A CA 1
ATOM 1412 C C . ALA A 1 184 ? 13.886 -9.563 -3.870 1.00 93.75 184 ALA A C 1
ATOM 1414 O O . ALA A 1 184 ? 14.424 -10.416 -3.158 1.00 93.75 184 ALA A O 1
ATOM 1415 N N . PHE A 1 185 ? 13.975 -8.259 -3.593 1.00 93.00 185 PHE A N 1
ATOM 1416 C CA . PHE A 1 185 ? 14.745 -7.688 -2.483 1.00 93.00 185 PHE A CA 1
ATOM 1417 C C . PHE A 1 185 ? 13.957 -6.661 -1.659 1.00 93.00 185 PHE A C 1
ATOM 1419 O O . PHE A 1 185 ? 14.536 -6.014 -0.782 1.00 93.00 185 PHE A O 1
ATOM 1426 N N . ARG A 1 186 ? 12.665 -6.488 -1.947 1.00 92.06 186 ARG A N 1
ATOM 1427 C CA . ARG A 1 186 ? 11.747 -5.608 -1.229 1.00 92.06 186 ARG A CA 1
ATOM 1428 C C . ARG A 1 186 ? 10.376 -6.272 -1.184 1.00 92.06 186 ARG A C 1
ATOM 1430 O O . ARG A 1 186 ? 9.837 -6.646 -2.213 1.00 92.06 186 ARG A O 1
ATOM 1437 N N . GLU A 1 187 ? 9.836 -6.410 0.019 1.00 91.19 187 GLU A N 1
ATOM 1438 C CA . GLU A 1 187 ? 8.543 -7.064 0.239 1.00 91.19 187 GLU A CA 1
ATOM 1439 C C . GLU A 1 187 ? 7.362 -6.149 -0.106 1.00 91.19 187 GLU A C 1
ATOM 1441 O O . GLU A 1 187 ? 6.400 -6.588 -0.731 1.00 91.19 187 GLU A O 1
ATOM 1446 N N . ILE A 1 188 ? 7.463 -4.868 0.259 1.00 93.12 188 ILE A N 1
ATOM 1447 C CA . ILE A 1 188 ? 6.399 -3.876 0.096 1.00 93.12 188 ILE A CA 1
ATOM 1448 C C . ILE A 1 188 ? 6.882 -2.746 -0.807 1.00 93.12 188 ILE A C 1
ATOM 1450 O O . ILE A 1 188 ? 7.948 -2.173 -0.582 1.00 93.12 188 ILE A O 1
ATOM 1454 N N . ASP A 1 189 ? 6.066 -2.395 -1.791 1.00 94.44 189 ASP A N 1
ATOM 1455 C CA . ASP A 1 189 ? 6.195 -1.211 -2.627 1.00 94.44 189 ASP A CA 1
ATOM 1456 C C . ASP A 1 189 ? 5.318 -0.093 -2.046 1.00 94.44 189 ASP A C 1
ATOM 1458 O O . ASP A 1 189 ? 4.100 -0.110 -2.253 1.00 94.44 189 ASP A O 1
ATOM 1462 N N . PRO A 1 190 ? 5.899 0.874 -1.312 1.00 94.81 190 PRO A N 1
ATOM 1463 C CA . PRO A 1 190 ? 5.133 1.962 -0.730 1.00 94.81 190 PRO A CA 1
ATOM 1464 C C . PRO A 1 190 ? 4.891 3.047 -1.773 1.00 94.81 190 PRO A C 1
ATOM 1466 O O . PRO A 1 190 ? 5.829 3.627 -2.314 1.00 94.81 190 PRO A O 1
ATOM 1469 N N . TYR A 1 191 ? 3.636 3.371 -2.037 1.00 96.81 191 TYR A N 1
ATOM 1470 C CA . TYR A 1 191 ? 3.230 4.455 -2.918 1.00 96.81 191 TYR A CA 1
ATOM 1471 C C . TYR A 1 191 ? 2.576 5.566 -2.100 1.00 96.81 191 TYR A C 1
ATOM 1473 O O . TYR A 1 191 ? 1.590 5.351 -1.397 1.00 96.81 191 TYR A O 1
ATOM 1481 N N . ILE A 1 192 ? 3.092 6.785 -2.226 1.00 95.75 192 ILE A N 1
ATOM 1482 C CA . ILE A 1 192 ? 2.553 7.961 -1.537 1.00 95.75 192 ILE A CA 1
ATOM 1483 C C . ILE A 1 192 ? 2.338 9.097 -2.525 1.00 95.75 192 ILE A C 1
ATOM 1485 O O . ILE A 1 192 ? 3.102 9.273 -3.477 1.00 95.75 192 ILE A O 1
ATOM 1489 N N . SER A 1 193 ? 1.298 9.896 -2.300 1.00 95.69 193 SER A N 1
ATOM 1490 C CA . SER A 1 193 ? 1.220 11.191 -2.964 1.00 95.69 193 SER A CA 1
ATOM 1491 C C . SER A 1 193 ? 1.933 12.258 -2.146 1.00 95.69 193 SER A C 1
ATOM 1493 O O . SER A 1 193 ? 1.652 12.436 -0.965 1.00 95.69 193 SER A O 1
ATOM 1495 N N . TYR A 1 194 ? 2.793 13.035 -2.799 1.00 91.56 194 TYR A N 1
ATOM 1496 C CA . TYR A 1 194 ? 3.363 14.263 -2.228 1.00 91.56 194 TYR A CA 1
ATOM 1497 C C . TYR A 1 194 ? 2.496 15.494 -2.516 1.00 91.56 194 TYR A C 1
ATOM 1499 O O . TYR A 1 194 ? 2.813 16.613 -2.106 1.00 91.56 194 TYR A O 1
ATOM 1507 N N . GLU A 1 195 ? 1.378 15.298 -3.215 1.00 93.69 195 GLU A N 1
ATOM 1508 C CA . GLU A 1 195 ? 0.390 16.326 -3.482 1.00 93.69 195 GLU A CA 1
ATOM 1509 C C . GLU A 1 195 ? -0.937 15.972 -2.817 1.00 93.69 195 GLU A C 1
ATOM 1511 O O . GLU A 1 195 ? -1.340 14.818 -2.712 1.00 93.69 195 GLU A O 1
ATOM 1516 N N . ARG A 1 196 ? -1.660 16.996 -2.364 1.00 95.31 196 ARG A N 1
ATOM 1517 C CA . ARG A 1 196 ? -2.966 16.772 -1.746 1.00 95.31 196 ARG A CA 1
ATOM 1518 C C . ARG A 1 196 ? -4.031 16.576 -2.814 1.00 95.31 196 ARG A C 1
ATOM 1520 O O . ARG A 1 196 ? -4.289 17.497 -3.593 1.00 95.31 196 ARG A O 1
ATOM 1527 N N . ILE A 1 197 ? -4.727 15.444 -2.776 1.00 97.38 197 ILE A N 1
ATOM 1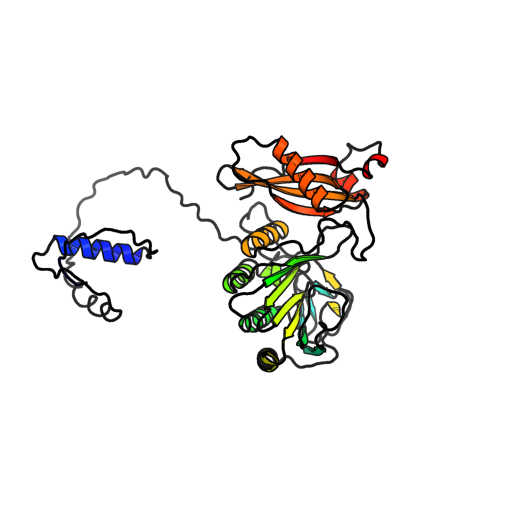528 C CA . ILE A 1 197 ? -5.919 15.194 -3.598 1.00 97.38 197 ILE A CA 1
ATOM 1529 C C . ILE A 1 197 ? -7.196 15.451 -2.798 1.00 97.38 197 ILE A C 1
ATOM 1531 O O . ILE A 1 197 ? -7.160 15.657 -1.587 1.00 97.38 197 ILE A O 1
ATOM 1535 N N . GLY A 1 198 ? -8.342 15.488 -3.476 1.00 97.81 198 GLY A N 1
ATOM 1536 C CA . GLY A 1 198 ? -9.638 15.543 -2.804 1.00 97.81 198 GLY A CA 1
ATOM 1537 C C . GLY A 1 198 ? -10.010 14.227 -2.125 1.00 97.81 198 GLY A C 1
ATOM 1538 O O . GLY A 1 198 ? -9.757 13.158 -2.674 1.00 97.81 198 GLY A O 1
ATOM 1539 N N . LEU A 1 199 ? -10.646 14.302 -0.953 1.00 97.56 199 LEU A N 1
ATOM 1540 C CA . LEU A 1 199 ? -11.203 13.126 -0.272 1.00 97.56 199 LEU A CA 1
ATOM 1541 C C . LEU A 1 199 ? -12.199 12.370 -1.170 1.00 97.56 199 LEU A C 1
ATOM 1543 O O . LEU A 1 199 ? -12.275 11.150 -1.122 1.00 97.56 199 LEU A O 1
ATOM 1547 N N . ASP A 1 200 ? -12.933 13.082 -2.021 1.00 97.12 200 ASP A N 1
ATOM 1548 C CA . ASP A 1 200 ? -13.819 12.512 -3.034 1.00 97.12 200 ASP A CA 1
ATOM 1549 C C . ASP A 1 200 ? -13.090 11.604 -4.036 1.00 97.12 200 ASP A C 1
ATOM 1551 O O . ASP A 1 200 ? -13.615 10.544 -4.360 1.00 97.12 200 ASP A O 1
ATOM 1555 N N . HIS A 1 201 ? -11.871 11.956 -4.456 1.00 96.69 201 HIS A N 1
ATOM 1556 C CA . HIS A 1 201 ? -11.055 11.116 -5.344 1.00 96.69 201 HIS A CA 1
ATOM 1557 C C . HIS A 1 201 ? -10.591 9.818 -4.666 1.00 96.69 201 HIS A C 1
ATOM 1559 O O . HIS A 1 201 ? -10.613 8.754 -5.287 1.00 96.69 201 HIS A O 1
ATOM 1565 N N . LEU A 1 202 ? -10.207 9.888 -3.386 1.00 97.62 202 LEU A N 1
ATOM 1566 C CA . LEU A 1 202 ? -9.886 8.697 -2.593 1.00 97.62 202 LEU A CA 1
ATOM 1567 C C . LEU A 1 202 ? -11.121 7.792 -2.475 1.00 97.62 202 LEU A C 1
ATOM 1569 O O . LEU A 1 202 ? -11.066 6.608 -2.798 1.00 97.62 202 LEU A O 1
ATOM 1573 N N . LEU A 1 203 ? -12.252 8.358 -2.042 1.00 97.38 203 LEU A N 1
ATOM 1574 C CA . LEU A 1 203 ? -13.491 7.607 -1.829 1.00 97.38 203 LEU A CA 1
ATOM 1575 C C . LEU A 1 203 ? -14.020 6.971 -3.118 1.00 97.38 203 LEU A C 1
ATOM 1577 O O . LEU A 1 203 ? -14.519 5.850 -3.073 1.00 97.38 203 LEU A O 1
ATOM 1581 N N . ASP A 1 204 ? -13.904 7.658 -4.252 1.00 96.38 204 ASP A N 1
ATOM 1582 C CA . ASP A 1 204 ? -14.280 7.115 -5.555 1.00 96.38 204 ASP A CA 1
ATOM 1583 C C . ASP A 1 204 ? -13.443 5.876 -5.920 1.00 96.38 204 ASP A C 1
ATOM 1585 O O . ASP A 1 204 ? -14.010 4.846 -6.287 1.00 96.38 204 ASP A O 1
ATOM 1589 N N . GLY A 1 205 ? -12.122 5.917 -5.708 1.00 96.75 205 GLY A N 1
ATOM 1590 C CA . GLY A 1 205 ? -11.253 4.747 -5.883 1.00 96.75 205 GLY A CA 1
ATOM 1591 C C . GLY A 1 205 ? -11.629 3.585 -4.955 1.00 96.75 205 GLY A C 1
ATOM 1592 O O . GLY A 1 205 ? -11.769 2.452 -5.414 1.00 96.75 205 GLY A O 1
ATOM 1593 N N . LEU A 1 206 ? -11.897 3.861 -3.671 1.00 97.56 206 LEU A N 1
ATOM 1594 C CA . LEU A 1 206 ? -12.335 2.839 -2.703 1.00 97.56 206 LEU A CA 1
ATOM 1595 C C . LEU A 1 206 ? -13.676 2.188 -3.074 1.00 97.56 206 LEU A C 1
ATOM 1597 O O . LEU A 1 206 ? -13.929 1.038 -2.714 1.00 97.56 206 LEU A O 1
ATOM 1601 N N . ILE A 1 207 ? -14.559 2.919 -3.760 1.00 96.12 207 ILE A N 1
ATOM 1602 C CA . ILE A 1 207 ? -15.842 2.395 -4.243 1.00 96.12 207 ILE A CA 1
ATOM 1603 C C . ILE A 1 207 ? -15.635 1.553 -5.504 1.00 96.12 207 ILE A C 1
ATOM 1605 O O . ILE A 1 207 ? -16.184 0.452 -5.581 1.00 96.12 207 ILE A O 1
ATOM 1609 N N . ARG A 1 208 ? -14.856 2.052 -6.474 1.00 95.50 208 ARG A N 1
ATOM 1610 C CA . ARG A 1 208 ? -14.564 1.356 -7.740 1.00 95.50 208 ARG A CA 1
ATOM 1611 C C . ARG A 1 208 ? -13.834 0.034 -7.517 1.00 95.50 208 ARG A C 1
ATOM 1613 O O . ARG A 1 208 ? -14.195 -0.973 -8.125 1.00 95.50 208 ARG A O 1
ATOM 1620 N N . PHE A 1 209 ? -12.858 0.029 -6.612 1.00 97.88 209 PHE A N 1
ATOM 1621 C CA . PHE A 1 209 ? -11.959 -1.100 -6.375 1.00 97.88 209 PHE A CA 1
ATOM 1622 C C . PHE A 1 209 ? -12.134 -1.694 -4.973 1.00 97.88 209 PHE A C 1
ATOM 1624 O O . PHE A 1 209 ? -11.176 -2.028 -4.281 1.00 97.88 209 PHE A O 1
ATOM 1631 N N . ARG A 1 210 ? -13.386 -1.804 -4.518 1.00 97.62 210 ARG A N 1
ATOM 1632 C CA . ARG A 1 210 ? -13.711 -2.225 -3.148 1.00 97.62 210 ARG A CA 1
ATOM 1633 C C . ARG A 1 210 ? -13.060 -3.556 -2.754 1.00 97.62 210 ARG A C 1
ATOM 1635 O O . ARG A 1 210 ? -12.468 -3.633 -1.682 1.00 97.62 210 ARG A O 1
ATOM 1642 N N . ASP A 1 211 ? -13.182 -4.588 -3.587 1.00 97.94 211 ASP A N 1
ATOM 1643 C CA . ASP A 1 211 ? -12.667 -5.924 -3.254 1.00 97.94 211 ASP A CA 1
ATOM 1644 C C . ASP A 1 211 ? -11.132 -5.923 -3.184 1.00 97.94 211 ASP A C 1
ATOM 1646 O O . ASP A 1 211 ? -10.552 -6.517 -2.280 1.00 97.94 211 ASP A O 1
ATOM 1650 N N . PHE A 1 212 ? -10.473 -5.163 -4.060 1.00 98.25 212 PHE A N 1
ATOM 1651 C CA . PHE A 1 212 ? -9.028 -4.941 -4.013 1.00 98.25 212 PHE A CA 1
ATOM 1652 C C . PHE A 1 212 ? -8.579 -4.347 -2.668 1.00 98.25 212 PHE A C 1
ATOM 1654 O O . PHE A 1 212 ? -7.675 -4.868 -2.027 1.00 98.25 212 PHE A O 1
ATOM 1661 N N . PHE A 1 213 ? -9.253 -3.305 -2.178 1.00 98.62 213 PHE A N 1
ATOM 1662 C CA . PHE A 1 213 ? -8.852 -2.660 -0.926 1.00 98.62 213 PHE A CA 1
ATOM 1663 C C . PHE A 1 213 ? -9.193 -3.479 0.321 1.00 98.62 213 PHE A C 1
ATOM 1665 O O . PHE A 1 213 ? -8.367 -3.628 1.223 1.00 98.62 213 PHE A O 1
ATOM 1672 N N . PHE A 1 214 ? -10.413 -4.006 0.403 1.00 98.56 214 PHE A N 1
ATOM 1673 C CA . PHE A 1 214 ? -10.930 -4.572 1.651 1.00 98.56 214 PHE A CA 1
ATOM 1674 C C . PHE A 1 214 ? -10.778 -6.090 1.767 1.00 98.56 214 PHE A C 1
ATOM 1676 O O . PHE A 1 214 ? -10.906 -6.612 2.873 1.00 98.56 214 PHE A O 1
ATOM 1683 N N . GLU A 1 215 ? -10.506 -6.794 0.666 1.00 98.38 215 GLU A N 1
ATOM 1684 C CA . GLU A 1 215 ? -10.434 -8.259 0.649 1.00 98.38 215 GLU A CA 1
ATOM 1685 C C . GLU A 1 215 ? -9.071 -8.799 0.220 1.00 98.38 215 GLU A C 1
ATOM 1687 O O . GLU A 1 215 ? -8.665 -9.832 0.748 1.00 98.38 215 GLU A O 1
ATOM 1692 N N . ASP A 1 216 ? -8.369 -8.142 -0.708 1.00 98.12 216 ASP A N 1
ATOM 1693 C CA . ASP A 1 216 ? -7.096 -8.636 -1.249 1.00 98.12 216 ASP A CA 1
ATOM 1694 C C . ASP A 1 216 ? -5.967 -8.576 -0.213 1.00 98.12 216 ASP A C 1
ATOM 1696 O O . ASP A 1 216 ? -5.753 -7.546 0.419 1.00 98.12 216 ASP A O 1
ATOM 1700 N N . GLY A 1 217 ? -5.245 -9.681 -0.023 1.00 97.06 217 GLY A N 1
ATOM 1701 C CA . GLY A 1 217 ? -4.203 -9.791 0.996 1.00 97.06 217 GLY A CA 1
ATOM 1702 C C . GLY A 1 217 ? -2.873 -9.185 0.575 1.00 97.06 217 GLY A C 1
ATOM 1703 O O . GLY A 1 217 ? -1.931 -9.248 1.344 1.00 97.06 217 GLY A O 1
ATOM 1704 N N . LEU A 1 218 ? -2.749 -8.641 -0.632 1.00 96.75 218 LEU A N 1
ATOM 1705 C CA . LEU A 1 218 ? -1.482 -8.107 -1.132 1.00 96.75 218 LEU A CA 1
ATOM 1706 C C . LEU A 1 218 ? -1.410 -6.582 -1.057 1.00 96.75 218 LEU A C 1
ATOM 1708 O O . LEU A 1 218 ? -0.516 -5.997 -1.654 1.00 96.75 218 LEU A O 1
ATOM 1712 N N . ILE A 1 219 ? -2.365 -5.927 -0.392 1.00 98.06 219 ILE A N 1
ATOM 1713 C CA . ILE A 1 219 ? -2.520 -4.471 -0.457 1.00 98.06 219 ILE A CA 1
ATOM 1714 C C . ILE A 1 219 ? -2.793 -3.883 0.922 1.00 98.06 219 ILE A C 1
ATOM 1716 O O . ILE A 1 219 ? -3.743 -4.294 1.596 1.00 98.06 219 ILE A O 1
ATOM 1720 N N . GLY A 1 220 ? -2.026 -2.857 1.271 1.00 98.31 220 GLY A N 1
ATOM 1721 C CA . GLY A 1 220 ? -2.352 -1.874 2.293 1.00 98.31 220 GLY A CA 1
ATOM 1722 C C . GLY A 1 220 ? -2.772 -0.548 1.654 1.00 98.31 220 GLY A C 1
ATOM 1723 O O . GLY A 1 220 ? -2.381 -0.221 0.535 1.00 98.31 220 GLY A O 1
ATOM 1724 N N . PHE A 1 221 ? -3.611 0.233 2.320 1.00 98.81 221 PHE A N 1
ATOM 1725 C CA . PHE A 1 221 ? -4.045 1.529 1.804 1.00 98.81 221 PHE A CA 1
ATOM 1726 C C . PHE A 1 221 ? -4.457 2.471 2.921 1.00 98.81 221 PHE A C 1
ATOM 1728 O O . PHE A 1 221 ? -4.922 2.068 3.986 1.00 98.81 221 PHE A O 1
ATOM 1735 N N . GLY A 1 222 ? -4.363 3.764 2.656 1.00 98.44 222 GLY A N 1
ATOM 1736 C CA . GLY A 1 222 ? -4.732 4.754 3.641 1.00 98.44 222 GLY A CA 1
ATOM 1737 C C . GLY A 1 222 ? -4.641 6.173 3.136 1.00 98.44 222 GLY A C 1
ATOM 1738 O O . GLY A 1 222 ? -4.594 6.456 1.939 1.00 98.44 222 GLY A O 1
ATOM 1739 N N . ALA A 1 223 ? -4.639 7.082 4.094 1.00 98.19 223 ALA A N 1
ATOM 1740 C CA . ALA A 1 223 ? -4.444 8.489 3.855 1.00 98.19 223 ALA A CA 1
ATOM 1741 C C . ALA A 1 223 ? -3.827 9.164 5.077 1.00 98.19 223 ALA A C 1
ATOM 1743 O O . ALA A 1 223 ? -3.949 8.701 6.214 1.00 98.19 223 ALA A O 1
ATOM 1744 N N . MET A 1 224 ? -3.214 10.312 4.833 1.00 97.19 224 MET A N 1
ATOM 1745 C CA . MET A 1 224 ? -2.650 11.177 5.852 1.00 97.19 224 MET A CA 1
ATOM 1746 C C . MET A 1 224 ? -3.052 12.633 5.612 1.00 97.19 224 MET A C 1
ATOM 1748 O O . MET A 1 224 ? -3.239 13.088 4.483 1.00 97.19 224 MET A O 1
ATOM 1752 N N . SER A 1 225 ? -3.209 13.370 6.701 1.00 96.25 225 SER A N 1
ATOM 1753 C CA . SER A 1 225 ? -3.343 14.819 6.739 1.00 96.25 225 SER A CA 1
ATOM 1754 C C . SER A 1 225 ? -2.291 15.378 7.687 1.00 96.25 225 SER A C 1
ATOM 1756 O O . SER A 1 225 ? -2.106 14.838 8.774 1.00 96.25 225 SER A O 1
ATOM 1758 N N . ASP A 1 226 ? -1.660 16.480 7.290 1.00 92.69 226 ASP A N 1
ATOM 1759 C CA . ASP A 1 226 ? -0.674 17.226 8.075 1.00 92.69 226 ASP A CA 1
ATOM 1760 C C . ASP A 1 226 ? -1.330 18.222 9.050 1.00 92.69 226 ASP A C 1
ATOM 1762 O O . ASP A 1 226 ? -0.767 18.544 10.094 1.00 92.69 226 ASP A O 1
ATOM 1766 N N . SER A 1 227 ? -2.529 18.726 8.731 1.00 91.00 227 SER A N 1
ATOM 1767 C CA . SER A 1 227 ? -3.228 19.713 9.560 1.00 91.00 227 SER A CA 1
ATOM 1768 C C . SER A 1 227 ? -4.763 19.602 9.471 1.00 91.00 227 SER A C 1
ATOM 1770 O O . SER A 1 227 ? -5.355 20.003 8.462 1.00 91.00 227 SER A O 1
ATOM 1772 N N . PRO A 1 228 ? -5.450 19.121 10.530 1.00 93.06 228 PRO A N 1
ATOM 1773 C CA . PRO A 1 228 ? -4.878 18.481 11.723 1.00 93.06 228 PRO A CA 1
ATOM 1774 C C . PRO A 1 228 ? -4.110 17.206 11.358 1.00 93.06 228 PRO A C 1
ATOM 1776 O O . PRO A 1 228 ? -4.419 16.587 10.333 1.00 93.06 228 PRO A O 1
ATOM 1779 N N . PHE A 1 229 ? -3.149 16.807 12.193 1.00 95.25 229 PHE A N 1
ATOM 1780 C CA . PHE A 1 229 ? -2.442 15.553 11.974 1.00 95.25 229 PHE A CA 1
ATOM 1781 C C . PHE A 1 229 ? -3.387 14.366 12.207 1.00 95.25 229 PHE A C 1
ATOM 1783 O O . PHE A 1 229 ? -3.909 14.153 13.310 1.00 95.25 229 PHE A O 1
ATOM 1790 N N . LEU A 1 230 ? -3.632 13.607 11.141 1.00 97.62 230 LEU A N 1
ATOM 1791 C CA . LEU A 1 230 ? -4.436 12.391 11.165 1.00 97.62 230 LEU A CA 1
ATOM 1792 C C . LEU A 1 230 ? -3.940 11.438 10.081 1.00 97.62 230 LEU A C 1
ATOM 1794 O O . LEU A 1 230 ? -3.964 11.770 8.899 1.00 97.62 230 LEU A O 1
ATOM 1798 N N . TYR A 1 231 ? -3.557 10.240 10.490 1.00 98.06 231 TYR A N 1
ATOM 1799 C CA . TYR A 1 231 ? -3.129 9.145 9.632 1.00 98.06 231 TYR A CA 1
ATOM 1800 C C . TYR A 1 231 ? -4.094 7.980 9.837 1.00 98.06 231 TYR A C 1
ATOM 1802 O O . TYR A 1 231 ? -4.368 7.609 10.978 1.00 98.06 231 TYR A O 1
ATOM 1810 N N . ILE A 1 232 ? -4.639 7.433 8.755 1.00 98.75 232 ILE A N 1
ATOM 1811 C CA . ILE A 1 232 ? -5.495 6.243 8.774 1.00 98.75 232 ILE A CA 1
ATOM 1812 C C . ILE A 1 232 ? -4.954 5.301 7.716 1.00 98.75 232 ILE A C 1
ATOM 1814 O O . ILE A 1 232 ? -4.906 5.676 6.547 1.00 98.75 232 ILE A O 1
ATOM 1818 N N . PHE A 1 233 ? -4.602 4.089 8.112 1.00 98.75 233 PHE A N 1
ATOM 1819 C CA . PHE A 1 233 ? -4.059 3.084 7.215 1.00 98.75 233 PHE A CA 1
ATOM 1820 C C . PHE A 1 233 ? -4.631 1.714 7.548 1.00 98.75 233 PHE A C 1
ATOM 1822 O O . PHE A 1 233 ? -4.855 1.398 8.712 1.00 98.75 233 PHE A O 1
ATOM 1829 N N . VAL A 1 234 ? -4.920 0.937 6.517 1.00 98.81 234 VAL A N 1
ATOM 1830 C CA . VAL A 1 234 ? -5.329 -0.459 6.591 1.00 98.81 234 VAL A CA 1
ATOM 1831 C C . VAL A 1 234 ? -4.198 -1.251 5.967 1.00 98.81 234 VAL A C 1
ATOM 1833 O O . VAL A 1 234 ? -3.942 -1.067 4.782 1.00 98.81 234 VAL A O 1
ATOM 1836 N N . ASP A 1 235 ? -3.521 -2.084 6.741 1.00 98.25 235 ASP A N 1
ATOM 1837 C CA . ASP A 1 235 ? -2.382 -2.864 6.249 1.00 98.25 235 ASP A CA 1
ATOM 1838 C C . ASP A 1 235 ? -2.820 -4.091 5.421 1.00 98.25 235 ASP A C 1
ATOM 1840 O O . ASP A 1 235 ? -4.011 -4.342 5.201 1.00 98.25 235 ASP A O 1
ATOM 1844 N N . GLU A 1 236 ? -1.856 -4.877 4.948 1.00 96.44 236 GLU A N 1
ATOM 1845 C CA . GLU A 1 236 ? -2.068 -6.121 4.206 1.00 96.44 236 GLU A CA 1
ATOM 1846 C C . GLU A 1 236 ? -2.753 -7.221 5.040 1.00 96.44 236 GLU A C 1
ATOM 1848 O O . GLU A 1 236 ? -3.412 -8.104 4.481 1.00 96.44 236 GLU A O 1
ATOM 1853 N N . HIS A 1 237 ? -2.673 -7.140 6.372 1.00 97.38 237 HIS A N 1
ATOM 1854 C CA . HIS A 1 237 ? -3.395 -7.997 7.321 1.00 97.38 237 HIS A CA 1
ATOM 1855 C C . HIS A 1 237 ? -4.824 -7.509 7.605 1.00 97.38 237 HIS A C 1
ATOM 1857 O O .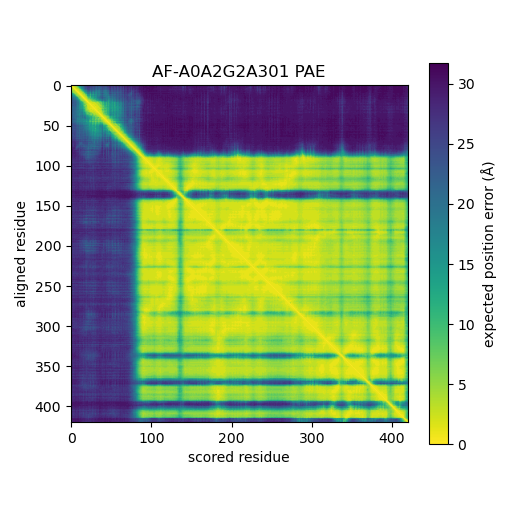 HIS A 1 237 ? -5.596 -8.179 8.300 1.00 97.38 237 HIS A O 1
ATOM 1863 N N . LYS A 1 238 ? -5.194 -6.356 7.038 1.00 98.19 238 LYS A N 1
ATOM 1864 C CA . LYS A 1 238 ? -6.449 -5.631 7.252 1.00 98.19 238 LYS A CA 1
ATOM 1865 C C . LYS A 1 238 ? -6.657 -5.160 8.692 1.00 98.19 238 LYS A C 1
ATOM 1867 O O . LYS A 1 238 ? -7.799 -5.003 9.139 1.00 98.19 238 LYS A O 1
ATOM 1872 N N . ILE A 1 239 ? -5.564 -4.885 9.395 1.00 98.25 239 ILE A N 1
ATOM 1873 C CA . ILE A 1 239 ? -5.548 -4.149 10.656 1.00 98.25 239 ILE A CA 1
ATOM 1874 C C . ILE A 1 239 ? -5.588 -2.656 10.346 1.00 98.25 239 ILE A C 1
ATOM 1876 O O . ILE A 1 239 ? -4.911 -2.174 9.441 1.00 98.25 239 ILE A O 1
ATOM 1880 N N . VAL A 1 240 ? -6.429 -1.914 11.072 1.00 98.81 240 VAL A N 1
ATOM 1881 C CA . VAL A 1 240 ? -6.546 -0.464 10.876 1.00 98.81 240 VAL A CA 1
ATOM 1882 C C . VAL A 1 240 ? -5.686 0.258 11.900 1.00 98.81 240 VAL A C 1
ATOM 1884 O O . VAL A 1 240 ? -6.020 0.254 13.083 1.00 98.81 240 VAL A O 1
ATOM 1887 N N . THR A 1 241 ? -4.644 0.938 11.441 1.00 98.75 241 THR A N 1
ATOM 1888 C CA . THR A 1 241 ? -3.849 1.855 12.255 1.00 98.75 241 THR A CA 1
ATOM 1889 C C . THR A 1 241 ? -4.379 3.276 12.097 1.00 98.75 241 THR A C 1
ATOM 1891 O O . THR A 1 241 ? -4.486 3.811 10.990 1.00 98.75 241 THR A O 1
ATOM 1894 N N . VAL A 1 242 ? -4.694 3.926 13.216 1.00 98.75 242 VAL A N 1
ATOM 1895 C CA . VAL A 1 242 ? -5.018 5.356 13.264 1.00 98.75 242 VAL A CA 1
ATOM 1896 C C . VAL A 1 242 ? -3.977 6.062 14.113 1.00 98.75 242 VAL A C 1
ATOM 1898 O O . VAL A 1 242 ? -3.824 5.735 1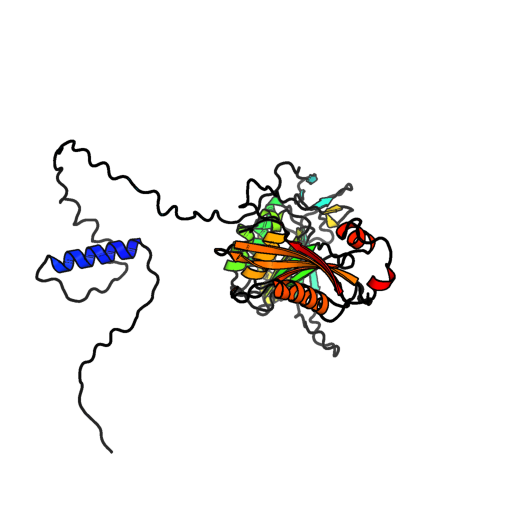5.285 1.00 98.75 242 VAL A O 1
ATOM 1901 N N . ARG A 1 243 ? -3.303 7.073 13.561 1.00 98.25 243 ARG A N 1
ATOM 1902 C CA . ARG A 1 243 ? -2.490 8.009 14.349 1.00 98.25 243 ARG A CA 1
ATOM 1903 C C . ARG A 1 243 ? -3.180 9.359 14.369 1.00 98.25 243 ARG A C 1
ATOM 1905 O O . ARG A 1 243 ? -3.490 9.916 13.320 1.00 98.25 243 ARG A O 1
ATOM 1912 N N . ALA A 1 244 ? -3.450 9.870 15.559 1.00 97.62 244 ALA A N 1
ATOM 1913 C CA . ALA A 1 244 ? -4.290 11.042 15.750 1.00 97.62 244 ALA A CA 1
ATOM 1914 C C . ALA A 1 244 ? -3.683 11.993 16.778 1.00 97.62 244 ALA A C 1
ATOM 1916 O O . ALA A 1 244 ? -3.358 11.585 17.893 1.00 97.62 244 ALA A O 1
ATOM 1917 N N . GLU A 1 245 ? -3.593 13.278 16.441 1.00 96.00 245 GLU A N 1
ATOM 1918 C CA . GLU A 1 245 ? -3.209 14.299 17.417 1.00 96.00 245 GLU A CA 1
ATOM 1919 C C . GLU A 1 245 ? -4.222 14.379 18.589 1.00 96.00 245 GLU A C 1
ATOM 1921 O O . GLU A 1 245 ? -5.409 14.060 18.425 1.00 96.00 245 GLU A O 1
ATOM 1926 N N . PRO A 1 246 ? -3.818 14.864 19.782 1.00 96.12 246 PRO A N 1
ATOM 1927 C CA . PRO A 1 246 ? -4.688 14.925 20.957 1.00 96.12 246 PRO A CA 1
ATOM 1928 C C . PRO A 1 246 ? -6.035 15.625 20.735 1.00 96.12 246 PRO A C 1
ATOM 1930 O O . PRO A 1 246 ? -7.022 15.273 21.377 1.00 96.12 246 PRO A O 1
ATOM 1933 N N . LEU A 1 247 ? -6.097 16.599 19.822 1.00 95.75 247 LEU A N 1
ATOM 1934 C CA . LEU A 1 247 ? -7.305 17.374 19.545 1.00 95.75 247 LEU A CA 1
ATOM 1935 C C . LEU A 1 247 ? -8.422 16.544 18.892 1.00 95.75 247 LEU A C 1
ATOM 1937 O O . LEU A 1 247 ? -9.602 16.837 19.098 1.00 95.75 247 LEU A O 1
ATOM 1941 N N . ILE A 1 248 ? -8.076 15.520 18.106 1.00 96.38 248 ILE A N 1
ATOM 1942 C CA . ILE A 1 248 ? -9.051 14.694 17.379 1.00 96.38 248 ILE A CA 1
ATOM 1943 C C . ILE A 1 248 ? -9.347 13.356 18.073 1.00 96.38 248 ILE A C 1
ATOM 1945 O O . ILE A 1 248 ? -10.302 12.671 17.698 1.00 96.38 248 ILE A O 1
ATOM 1949 N N . ARG A 1 249 ? -8.606 13.034 19.140 1.00 96.81 249 ARG A N 1
ATOM 1950 C CA . ARG A 1 249 ? -8.738 11.821 19.961 1.00 96.81 249 ARG A CA 1
ATOM 1951 C C . ARG A 1 249 ? -10.192 11.456 20.285 1.00 96.81 249 ARG A C 1
ATOM 1953 O O . ARG A 1 249 ? -10.654 10.370 19.942 1.00 96.81 249 ARG A O 1
ATOM 1960 N N . ASP A 1 250 ? -10.946 12.380 20.883 1.00 98.00 250 ASP A N 1
ATOM 1961 C CA . ASP A 1 250 ? -12.327 12.122 21.321 1.00 98.00 250 ASP A CA 1
ATOM 1962 C C . ASP A 1 250 ? -13.256 11.742 20.155 1.00 98.00 250 ASP A C 1
ATOM 1964 O O . ASP A 1 250 ? -14.215 10.982 20.331 1.00 98.00 250 ASP A O 1
ATOM 1968 N N . ARG A 1 251 ? -12.980 12.264 18.950 1.00 98.38 251 ARG A N 1
ATOM 1969 C CA . ARG A 1 251 ? -13.743 11.952 17.734 1.00 98.38 251 ARG A CA 1
ATOM 1970 C C . ARG A 1 251 ? -13.416 10.549 17.232 1.00 98.38 251 ARG A C 1
ATOM 1972 O O . ARG A 1 251 ? -14.351 9.826 16.896 1.00 98.38 251 ARG A O 1
ATOM 1979 N N . VAL A 1 252 ? -12.139 10.157 17.240 1.00 98.56 252 VAL A N 1
ATOM 1980 C CA . VAL A 1 252 ? -11.705 8.790 16.900 1.00 98.56 252 VAL A CA 1
ATOM 1981 C C . VAL A 1 252 ? -12.346 7.788 17.858 1.00 98.56 252 VAL A C 1
ATOM 1983 O O . VAL A 1 252 ? -13.075 6.902 17.418 1.00 98.56 252 VAL A O 1
ATOM 1986 N N . GLU A 1 253 ? -12.211 7.988 19.171 1.00 98.50 253 GLU A N 1
ATOM 1987 C CA . GLU A 1 253 ? -12.822 7.100 20.169 1.00 98.50 253 GLU A CA 1
ATOM 1988 C C . GLU A 1 253 ? -14.351 7.038 20.052 1.00 98.50 253 GLU A C 1
ATOM 1990 O O . GLU A 1 253 ? -14.964 6.003 20.319 1.00 98.50 253 GLU A O 1
ATOM 1995 N N . SER A 1 254 ? -15.002 8.131 19.641 1.00 98.69 254 SER A N 1
ATOM 1996 C CA . SER A 1 254 ? -16.442 8.119 19.385 1.00 98.69 254 SER A CA 1
ATOM 1997 C C . SER A 1 254 ? -16.822 7.213 18.213 1.00 98.69 254 SER A C 1
ATOM 1999 O O . SER A 1 254 ? -17.869 6.568 18.289 1.00 98.69 254 SER A O 1
ATOM 2001 N N . VAL A 1 255 ? -16.006 7.154 17.156 1.00 98.75 255 VAL A N 1
ATOM 2002 C CA . VAL A 1 255 ? -16.198 6.207 16.048 1.00 98.75 255 VAL A CA 1
ATOM 2003 C C . VAL A 1 255 ? -15.994 4.781 16.556 1.00 98.75 255 VAL A C 1
ATOM 2005 O O . VAL A 1 255 ? -16.889 3.958 16.392 1.00 98.75 255 VAL A O 1
ATOM 2008 N N . LEU A 1 256 ? -14.898 4.499 17.268 1.00 98.75 256 LEU A N 1
ATOM 2009 C CA . LEU A 1 256 ? -14.621 3.156 17.801 1.00 98.75 256 LEU A CA 1
ATOM 2010 C C . LEU A 1 256 ? -15.750 2.645 18.711 1.00 98.75 256 LEU A C 1
ATOM 2012 O O . LEU A 1 256 ? -16.204 1.508 18.563 1.00 98.75 256 LEU A O 1
ATOM 2016 N N . ARG A 1 257 ? -16.293 3.510 19.582 1.00 98.56 257 ARG A N 1
ATOM 2017 C CA . ARG A 1 257 ? -17.462 3.189 20.419 1.00 98.56 257 ARG A CA 1
ATOM 2018 C C . ARG A 1 257 ? -18.718 2.878 19.605 1.00 98.56 257 ARG A C 1
ATOM 2020 O O . ARG A 1 257 ? -19.482 2.007 20.010 1.00 98.56 257 ARG A O 1
ATOM 2027 N N . ALA A 1 258 ? -18.947 3.561 18.482 1.00 98.56 258 ALA A N 1
ATOM 2028 C CA . ALA A 1 258 ? -20.089 3.286 17.604 1.00 98.56 258 ALA A CA 1
ATOM 2029 C C . ALA A 1 258 ? -19.982 1.915 16.914 1.00 98.56 258 ALA A C 1
ATOM 2031 O O . ALA A 1 258 ? -21.002 1.305 16.602 1.00 98.56 258 ALA A O 1
ATOM 2032 N N . PHE A 1 259 ? -18.759 1.410 16.736 1.00 98.44 259 PHE A N 1
ATOM 2033 C CA . PHE A 1 259 ? -18.476 0.045 16.291 1.00 98.44 259 PHE A CA 1
ATOM 2034 C C . PHE A 1 259 ? -18.345 -0.947 17.459 1.00 98.44 259 PHE A C 1
ATOM 2036 O O . PHE A 1 259 ? -17.940 -2.089 17.250 1.00 98.44 259 PHE A O 1
ATOM 2043 N N . GLU A 1 260 ? -18.714 -0.557 18.683 1.00 98.12 260 GLU A N 1
ATOM 2044 C CA . GLU A 1 260 ? -18.671 -1.415 19.877 1.00 98.12 260 GLU A CA 1
ATOM 2045 C C . GLU A 1 260 ? -17.276 -2.008 20.158 1.00 98.12 260 GLU A C 1
ATOM 2047 O O . GLU A 1 260 ? -17.141 -3.014 20.858 1.00 98.12 260 GLU A O 1
ATOM 2052 N N . LEU A 1 261 ? -16.227 -1.372 19.630 1.00 98.25 261 LEU A N 1
ATOM 2053 C CA . LEU A 1 261 ? -14.849 -1.781 19.843 1.00 98.25 261 LEU A CA 1
ATOM 2054 C C . LEU A 1 261 ? -14.397 -1.325 21.228 1.00 98.25 261 LEU A C 1
ATOM 2056 O O . LEU A 1 261 ? -14.678 -0.206 21.665 1.00 98.25 261 LEU A O 1
ATOM 2060 N N . LYS A 1 262 ? -13.703 -2.217 21.930 1.00 97.25 262 LYS A N 1
ATOM 2061 C CA . LYS A 1 262 ? -13.160 -1.964 23.263 1.00 97.25 262 LYS A CA 1
ATOM 2062 C C . LYS A 1 262 ? -11.646 -1.919 23.189 1.00 97.25 262 LYS A C 1
ATOM 2064 O O . LYS A 1 262 ? -11.049 -2.693 22.443 1.00 97.25 262 LYS A O 1
ATOM 2069 N N . GLU A 1 263 ? -11.069 -1.056 24.011 1.00 98.12 263 GLU A N 1
ATOM 2070 C CA . GLU A 1 263 ? -9.636 -1.063 24.268 1.00 98.12 263 GLU A CA 1
ATOM 2071 C C . GLU A 1 263 ? -9.252 -2.390 24.931 1.00 98.12 263 GLU A C 1
ATOM 2073 O O . GLU A 1 263 ? -9.950 -2.867 25.839 1.00 98.12 263 GLU A O 1
ATOM 2078 N N . ARG A 1 264 ? -8.185 -3.014 24.439 1.00 96.88 264 ARG A N 1
ATOM 2079 C CA . ARG A 1 264 ? -7.666 -4.299 24.904 1.00 96.88 264 ARG A CA 1
ATOM 2080 C C . ARG A 1 264 ? -6.154 -4.336 24.728 1.00 96.88 264 ARG A C 1
ATOM 2082 O O . ARG A 1 264 ? -5.627 -3.744 23.798 1.00 96.88 264 ARG A O 1
ATOM 2089 N N . GLU A 1 265 ? -5.482 -5.100 25.582 1.00 95.06 265 GLU A N 1
ATOM 2090 C CA . GLU A 1 265 ? -4.039 -5.348 25.451 1.00 95.06 265 GLU A CA 1
ATOM 2091 C C . GLU A 1 265 ? -3.719 -6.368 24.346 1.00 95.06 265 GLU A C 1
ATOM 2093 O O . GLU A 1 265 ? -2.606 -6.389 23.837 1.00 95.06 265 GLU A O 1
ATOM 2098 N N . ASP A 1 266 ? -4.682 -7.229 23.994 1.00 96.00 266 ASP A N 1
ATOM 2099 C CA . ASP A 1 266 ? -4.475 -8.405 23.144 1.00 96.00 266 ASP A CA 1
ATOM 2100 C C . ASP A 1 266 ? -5.496 -8.558 21.993 1.00 96.00 266 ASP A C 1
ATOM 2102 O O . ASP A 1 266 ? -6.064 -9.648 21.829 1.00 96.00 266 ASP A O 1
ATOM 2106 N N . PRO A 1 267 ? -5.809 -7.506 21.205 1.00 97.06 267 PRO A N 1
ATOM 2107 C CA . PRO A 1 267 ? -6.576 -7.717 19.983 1.00 97.06 267 PRO A CA 1
ATOM 2108 C C . PRO A 1 267 ? -5.807 -8.678 19.056 1.00 97.06 267 PRO A C 1
ATOM 2110 O O . PRO A 1 267 ? -4.580 -8.692 19.044 1.00 97.06 267 PRO A O 1
ATOM 2113 N N . ALA A 1 268 ? -6.526 -9.538 18.337 1.00 97.00 268 ALA A N 1
ATOM 2114 C CA . ALA A 1 268 ? -5.926 -10.630 17.570 1.00 97.00 268 ALA A CA 1
ATOM 2115 C C . ALA A 1 268 ? -6.644 -10.809 16.229 1.00 97.00 268 ALA A C 1
ATOM 2117 O O . ALA A 1 268 ? -7.792 -11.277 16.202 1.00 97.00 268 ALA A O 1
ATOM 2118 N N . GLY A 1 269 ? -5.968 -10.405 15.149 1.00 95.44 269 GLY A N 1
ATOM 2119 C CA . GLY A 1 269 ? -6.351 -10.633 13.758 1.00 95.44 269 GLY A CA 1
ATOM 2120 C C . GLY A 1 269 ? -5.626 -11.840 13.159 1.00 95.44 269 GLY A C 1
ATOM 2121 O O . GLY A 1 269 ? -5.204 -12.741 13.884 1.00 95.44 269 GLY A O 1
ATOM 2122 N N . ALA A 1 270 ? -5.517 -11.884 11.828 1.00 94.12 270 ALA A N 1
ATOM 2123 C CA . ALA A 1 270 ? -4.815 -12.968 11.130 1.00 94.12 270 ALA A CA 1
ATOM 2124 C C . ALA A 1 270 ? -3.302 -12.965 11.425 1.00 94.12 270 ALA A C 1
ATOM 2126 O O . ALA A 1 270 ? -2.682 -14.023 11.481 1.00 94.12 270 ALA A O 1
ATOM 2127 N N . ASP A 1 271 ? -2.751 -11.784 11.690 1.00 94.94 271 ASP A N 1
ATOM 2128 C CA . ASP A 1 271 ? -1.362 -11.495 12.052 1.00 94.94 271 ASP A CA 1
ATOM 2129 C C . ASP A 1 271 ? -0.919 -12.113 13.393 1.00 94.94 271 ASP A C 1
ATOM 2131 O O . ASP A 1 271 ? 0.272 -12.296 13.642 1.00 94.94 271 ASP A O 1
ATOM 2135 N N . ALA A 1 272 ? -1.867 -12.502 14.254 1.00 96.50 272 ALA A N 1
ATOM 2136 C CA . ALA A 1 272 ? -1.575 -13.074 15.569 1.00 96.50 272 ALA A CA 1
ATOM 2137 C C . ALA A 1 272 ? -0.980 -14.499 15.525 1.00 96.50 272 ALA A C 1
ATOM 2139 O O . ALA A 1 272 ? -0.466 -14.988 16.536 1.00 96.50 272 ALA A O 1
ATOM 2140 N N . VAL A 1 273 ? -1.077 -15.188 14.385 1.00 96.75 273 VAL A N 1
ATOM 2141 C CA . VAL A 1 273 ? -0.542 -16.540 14.146 1.00 96.75 273 VAL A CA 1
ATOM 2142 C C . VAL A 1 273 ? 0.019 -16.650 12.726 1.00 96.75 273 VAL A C 1
ATOM 2144 O O . VAL A 1 273 ? -0.066 -15.705 11.947 1.00 96.75 273 VAL A O 1
ATOM 2147 N N . ALA A 1 274 ? 0.581 -17.808 12.359 1.00 96.94 274 ALA A N 1
ATOM 2148 C CA . ALA A 1 274 ? 0.939 -18.050 10.965 1.00 96.94 274 ALA A CA 1
ATOM 2149 C C . ALA A 1 274 ? -0.304 -17.944 10.061 1.00 96.94 274 ALA A C 1
ATOM 2151 O O . ALA A 1 274 ? -1.350 -18.549 10.331 1.00 96.94 274 ALA A O 1
ATOM 2152 N N . HIS A 1 275 ? -0.166 -17.191 8.976 1.00 97.12 275 HIS A N 1
ATOM 2153 C CA . HIS A 1 275 ? -1.234 -16.851 8.043 1.00 97.12 275 HIS A CA 1
ATOM 2154 C C . HIS A 1 275 ? -0.705 -16.843 6.605 1.00 97.12 275 HIS A C 1
ATOM 2156 O O . HIS A 1 275 ? 0.498 -16.958 6.362 1.00 97.12 275 HIS A O 1
ATOM 2162 N N . GLU A 1 276 ? -1.621 -16.748 5.647 1.00 94.81 276 GLU A N 1
ATOM 2163 C CA . GLU A 1 276 ? -1.301 -16.643 4.225 1.00 94.81 276 GLU A CA 1
ATOM 2164 C C . GLU A 1 276 ? -1.868 -15.354 3.640 1.00 94.81 276 GLU A C 1
ATOM 2166 O O . GLU A 1 276 ? -3.006 -14.994 3.940 1.00 94.81 276 GLU A O 1
ATOM 2171 N N . HIS A 1 277 ? -1.094 -14.729 2.752 1.00 96.25 277 HIS A N 1
ATOM 2172 C CA . HIS A 1 277 ? -1.540 -13.655 1.868 1.00 96.25 277 HIS A CA 1
ATOM 2173 C C . HIS A 1 277 ? -1.767 -14.201 0.459 1.00 96.25 277 HIS A C 1
ATOM 2175 O O . HIS A 1 277 ? -0.978 -15.003 -0.050 1.00 96.25 277 HIS A O 1
ATOM 2181 N N . ARG A 1 278 ? -2.839 -13.758 -0.196 1.00 95.19 278 ARG A N 1
ATOM 2182 C CA . ARG A 1 278 ? -3.122 -14.069 -1.597 1.00 95.19 278 ARG A CA 1
ATOM 2183 C C . ARG A 1 278 ? -3.880 -12.950 -2.292 1.00 95.19 278 ARG A C 1
ATOM 2185 O O . ARG A 1 278 ? -4.712 -12.276 -1.683 1.00 95.19 278 ARG A O 1
ATOM 2192 N N . GLY A 1 279 ? -3.640 -12.856 -3.596 1.00 96.06 279 GLY A N 1
ATOM 2193 C CA . GLY A 1 279 ? -4.483 -12.091 -4.503 1.00 96.06 279 GLY A CA 1
ATOM 2194 C C . GLY A 1 279 ? -5.835 -12.779 -4.685 1.00 96.06 279 GLY A C 1
ATOM 2195 O O . GLY A 1 279 ? -5.908 -14.012 -4.733 1.00 96.06 279 GLY A O 1
ATOM 2196 N N . ILE A 1 280 ? -6.899 -11.986 -4.768 1.00 96.94 280 ILE A N 1
ATOM 2197 C CA . ILE A 1 280 ? -8.280 -12.492 -4.831 1.00 96.94 280 ILE A CA 1
ATOM 2198 C C . ILE A 1 280 ? -9.036 -12.039 -6.071 1.00 96.94 280 ILE A C 1
ATOM 2200 O O . ILE A 1 280 ? -10.145 -12.510 -6.303 1.00 96.94 280 ILE A O 1
ATOM 2204 N N . LEU A 1 281 ? -8.472 -11.123 -6.856 1.00 96.75 281 LEU A N 1
ATOM 2205 C CA . LEU A 1 281 ? -9.167 -10.552 -8.001 1.00 96.75 281 LEU A CA 1
ATOM 2206 C C . LEU A 1 281 ? -9.324 -11.556 -9.142 1.00 96.75 281 LEU A C 1
ATOM 2208 O O . LEU A 1 281 ? -8.387 -12.249 -9.544 1.00 96.75 281 LEU A O 1
ATOM 2212 N N . ARG A 1 282 ? -10.525 -11.575 -9.717 1.00 94.00 282 ARG A N 1
ATOM 2213 C CA . ARG A 1 282 ? -10.818 -12.306 -10.941 1.00 94.00 282 ARG A CA 1
ATOM 2214 C C . ARG A 1 282 ? -10.311 -11.521 -12.148 1.00 94.00 282 ARG A C 1
ATOM 2216 O O . ARG A 1 282 ? -10.891 -10.501 -12.503 1.00 94.00 282 ARG A O 1
ATOM 2223 N N . VAL A 1 283 ? -9.320 -12.073 -12.842 1.00 87.44 283 VAL A N 1
ATOM 2224 C CA . VAL A 1 283 ? -8.851 -11.563 -14.140 1.00 87.44 283 VAL A CA 1
ATOM 2225 C C . VAL A 1 283 ? -9.380 -12.467 -15.253 1.00 87.44 283 VAL A C 1
ATOM 2227 O O . VAL A 1 283 ? -9.273 -13.692 -15.174 1.00 87.44 283 VAL A O 1
ATOM 2230 N N . SER A 1 284 ? -10.014 -11.885 -16.271 1.00 84.06 284 SER A N 1
ATOM 2231 C CA . SER A 1 284 ? -10.667 -12.637 -17.347 1.00 84.06 284 SER A CA 1
ATOM 2232 C C . SER A 1 284 ? -10.633 -11.859 -18.657 1.00 84.06 284 SER A C 1
ATOM 2234 O O . SER A 1 284 ? -11.207 -10.780 -18.730 1.00 84.06 284 SER A O 1
ATOM 2236 N N . GLU A 1 285 ? -10.089 -12.461 -19.718 1.00 80.25 285 GLU A N 1
ATOM 2237 C CA . GLU A 1 285 ? -10.039 -11.857 -21.065 1.00 80.25 285 GLU A CA 1
ATOM 2238 C C . GLU A 1 285 ? -11.439 -11.484 -21.597 1.00 80.25 285 GLU A C 1
ATOM 2240 O O . GLU A 1 285 ? -11.612 -10.465 -22.257 1.00 80.25 285 GLU A O 1
ATOM 2245 N N . ASP A 1 286 ? -12.471 -12.259 -21.242 1.00 85.50 286 ASP A N 1
ATOM 2246 C CA . ASP A 1 286 ? -13.867 -11.991 -21.631 1.00 85.50 286 ASP A CA 1
ATOM 2247 C C . ASP A 1 286 ? -14.520 -10.803 -20.885 1.00 85.50 286 ASP A C 1
ATOM 2249 O O . ASP A 1 286 ? -15.676 -10.456 -21.148 1.00 85.50 286 ASP A O 1
ATOM 2253 N N . ARG A 1 287 ? -13.836 -10.227 -19.890 1.00 85.75 287 ARG A N 1
ATOM 2254 C CA . ARG A 1 287 ? -14.346 -9.176 -18.997 1.00 85.75 287 ARG A CA 1
ATOM 2255 C C . ARG A 1 287 ? -13.276 -8.097 -18.782 1.00 85.75 287 ARG A C 1
ATOM 2257 O O . ARG A 1 287 ? -12.793 -7.961 -17.663 1.00 85.75 287 ARG A O 1
ATOM 2264 N N . PRO A 1 288 ? -12.939 -7.313 -19.822 1.00 83.81 288 PRO A N 1
ATOM 2265 C CA . PRO A 1 288 ? -11.927 -6.254 -19.732 1.00 83.81 288 PRO A CA 1
ATOM 2266 C C . PRO A 1 288 ? -12.316 -5.125 -18.764 1.00 83.81 288 PRO A C 1
ATOM 2268 O O . PRO A 1 288 ? -11.471 -4.362 -18.331 1.00 83.81 288 PRO A O 1
ATOM 2271 N N . ASP A 1 289 ? -13.593 -5.032 -18.373 1.00 85.94 289 ASP A N 1
ATOM 2272 C CA . ASP A 1 289 ? -14.045 -4.118 -17.320 1.00 85.94 289 ASP A CA 1
ATOM 2273 C C . ASP A 1 289 ? -13.568 -4.512 -15.908 1.00 85.94 289 ASP A C 1
ATOM 2275 O O . ASP A 1 289 ? -13.700 -3.707 -14.983 1.00 85.94 289 ASP A O 1
ATOM 2279 N N . LEU A 1 290 ? -13.096 -5.754 -15.728 1.00 91.75 290 LEU A N 1
ATOM 2280 C CA . LEU A 1 290 ? -12.548 -6.274 -14.477 1.00 91.75 290 LEU A CA 1
ATOM 2281 C C . LEU A 1 290 ? -11.025 -6.160 -14.496 1.00 91.75 290 LEU A C 1
ATOM 2283 O O . LEU A 1 290 ? -10.340 -7.020 -15.048 1.00 91.75 290 LEU A O 1
ATOM 2287 N N . LEU A 1 291 ? -10.526 -5.112 -13.852 1.00 92.44 291 LEU A N 1
ATOM 2288 C CA . LEU A 1 291 ? -9.098 -4.841 -13.778 1.00 92.44 291 LEU A CA 1
ATOM 2289 C C . LEU A 1 291 ? -8.399 -5.788 -12.794 1.00 92.44 291 LEU A C 1
ATOM 2291 O O . LEU A 1 291 ? -8.927 -6.110 -11.722 1.00 92.44 291 LEU A O 1
ATOM 2295 N N . GLY A 1 292 ? -7.191 -6.210 -13.156 1.00 92.44 292 GLY A N 1
ATOM 2296 C CA . GLY A 1 292 ? -6.252 -6.886 -12.269 1.00 92.44 292 GLY A CA 1
ATOM 2297 C C . GLY A 1 292 ? -5.502 -5.914 -11.353 1.00 92.44 292 GLY A C 1
ATOM 2298 O O . GLY A 1 292 ? -5.625 -4.698 -11.460 1.00 92.44 292 GLY A O 1
ATOM 2299 N N . VAL A 1 293 ? -4.685 -6.462 -10.448 1.00 92.62 293 VAL A N 1
ATOM 2300 C CA . VAL A 1 293 ? -3.902 -5.675 -9.474 1.00 92.62 293 VAL A CA 1
ATOM 2301 C C . VAL A 1 293 ? -3.021 -4.632 -10.162 1.00 92.62 293 VAL A C 1
ATOM 2303 O O . VAL A 1 293 ? -3.089 -3.461 -9.807 1.00 92.62 293 VAL A O 1
ATOM 2306 N N . ASP A 1 294 ? -2.240 -5.042 -11.164 1.00 90.44 294 ASP A N 1
ATOM 2307 C CA . ASP A 1 294 ? -1.267 -4.163 -11.824 1.00 90.44 294 ASP A CA 1
ATOM 2308 C C . ASP A 1 294 ? -1.972 -2.973 -12.521 1.00 90.44 294 ASP A C 1
ATOM 2310 O O . ASP A 1 294 ? -1.531 -1.832 -12.398 1.00 90.44 294 ASP A O 1
ATOM 2314 N N . GLU A 1 295 ? -3.123 -3.217 -13.160 1.00 91.19 295 GLU A N 1
ATOM 2315 C CA . GLU A 1 295 ? -3.947 -2.193 -13.828 1.00 91.19 295 GLU A CA 1
ATOM 2316 C C . GLU A 1 295 ? -4.613 -1.239 -12.824 1.00 91.19 295 GLU A C 1
ATOM 2318 O O . GLU A 1 295 ? -4.654 -0.027 -13.039 1.00 91.19 295 GLU A O 1
ATOM 2323 N N . ILE A 1 296 ? -5.108 -1.763 -11.696 1.00 95.12 296 ILE A N 1
ATOM 2324 C CA . ILE A 1 296 ? -5.679 -0.938 -10.622 1.00 95.12 296 ILE A CA 1
ATOM 2325 C C . ILE A 1 296 ? -4.601 -0.044 -10.012 1.00 95.12 296 ILE A C 1
ATOM 2327 O O . ILE A 1 296 ? -4.834 1.151 -9.842 1.00 95.12 296 ILE A O 1
ATOM 2331 N N . VAL A 1 297 ? -3.424 -0.593 -9.696 1.00 95.31 297 VAL A N 1
ATOM 2332 C CA . VAL A 1 297 ? -2.301 0.180 -9.142 1.00 95.31 297 VAL A CA 1
ATOM 2333 C C . VAL A 1 297 ? -1.902 1.285 -10.112 1.00 95.31 297 VAL A C 1
ATOM 2335 O O . VAL A 1 297 ? -1.770 2.432 -9.696 1.00 95.31 297 VAL A O 1
ATOM 2338 N N . GLU A 1 298 ? -1.777 0.983 -11.404 1.00 93.12 298 GLU A N 1
ATOM 2339 C CA . GLU A 1 298 ? -1.502 1.986 -12.432 1.00 93.12 298 GLU A CA 1
ATOM 2340 C C . GLU A 1 298 ? -2.566 3.096 -12.453 1.00 93.12 298 GLU A C 1
ATOM 2342 O O . GLU A 1 298 ? -2.230 4.281 -12.380 1.00 93.12 298 GLU A O 1
ATOM 2347 N N . ARG A 1 299 ? -3.854 2.730 -12.463 1.00 93.31 299 ARG A N 1
ATOM 2348 C CA . ARG A 1 299 ? -4.956 3.699 -12.457 1.00 93.31 299 ARG A CA 1
ATOM 2349 C C . ARG A 1 299 ? -4.943 4.577 -11.210 1.00 93.31 299 ARG A C 1
ATOM 2351 O O . ARG A 1 299 ? -5.160 5.782 -11.308 1.00 93.31 299 ARG A O 1
ATOM 2358 N N . LEU A 1 300 ? -4.658 3.997 -10.047 1.00 96.25 300 LEU A N 1
ATOM 2359 C CA . LEU A 1 300 ? -4.534 4.727 -8.788 1.00 96.25 300 LEU A CA 1
ATOM 2360 C C . LEU A 1 300 ? -3.301 5.628 -8.772 1.00 96.25 300 LEU A C 1
ATOM 2362 O O . LEU A 1 300 ? -3.382 6.735 -8.249 1.00 96.25 300 LEU A O 1
ATOM 2366 N N . ARG A 1 301 ? -2.174 5.218 -9.363 1.00 95.12 301 ARG A N 1
ATOM 2367 C CA . ARG A 1 301 ? -1.000 6.092 -9.494 1.00 95.12 301 ARG A CA 1
ATOM 2368 C C . ARG A 1 301 ? -1.343 7.367 -10.255 1.00 95.12 301 ARG A C 1
ATOM 2370 O O . ARG A 1 301 ? -0.964 8.445 -9.800 1.00 95.12 301 ARG A O 1
ATOM 2377 N N . ASP A 1 302 ? -2.114 7.253 -11.331 1.00 92.56 302 ASP A N 1
ATOM 2378 C CA . ASP A 1 302 ? -2.576 8.403 -12.108 1.00 92.56 302 ASP A CA 1
ATOM 2379 C C . ASP A 1 302 ? -3.650 9.216 -11.346 1.00 92.56 302 ASP A C 1
ATOM 2381 O O . ASP A 1 302 ? -3.506 10.430 -11.163 1.00 92.56 302 ASP A O 1
ATOM 2385 N N . ASP A 1 303 ? -4.696 8.559 -10.828 1.00 94.75 303 ASP A N 1
ATOM 2386 C CA . ASP A 1 303 ? -5.841 9.205 -10.163 1.00 94.75 303 ASP A CA 1
ATOM 2387 C C . ASP A 1 303 ? -5.458 9.885 -8.838 1.00 94.75 303 ASP A C 1
ATOM 2389 O O . ASP A 1 303 ? -5.966 10.962 -8.500 1.00 94.75 303 ASP A O 1
ATOM 2393 N N . TRP A 1 304 ? -4.578 9.250 -8.065 1.00 97.12 304 TRP A N 1
ATOM 2394 C CA . TRP A 1 304 ? -4.152 9.693 -6.738 1.00 97.12 304 TRP A CA 1
ATOM 2395 C C . TRP A 1 304 ? -2.775 10.359 -6.738 1.00 97.12 304 TRP A C 1
ATOM 2397 O O . TRP A 1 304 ? -2.327 10.811 -5.684 1.00 97.12 304 TRP A O 1
ATOM 2407 N N . ARG A 1 305 ? -2.131 10.481 -7.908 1.00 95.56 305 ARG A N 1
ATOM 2408 C CA . ARG A 1 305 ? -0.792 11.073 -8.075 1.00 95.56 305 ARG A CA 1
ATOM 2409 C C . ARG A 1 305 ? 0.234 10.398 -7.171 1.00 95.56 305 ARG A C 1
ATOM 2411 O O . ARG A 1 305 ? 0.936 11.072 -6.412 1.00 95.56 305 ARG A O 1
ATOM 2418 N N . LEU A 1 306 ? 0.249 9.071 -7.189 1.00 96.25 306 LEU A N 1
ATOM 2419 C CA . LEU A 1 306 ? 1.129 8.292 -6.331 1.00 96.25 306 LEU A CA 1
ATOM 2420 C C . LEU A 1 306 ? 2.500 8.110 -6.976 1.00 96.25 306 LEU A C 1
ATOM 2422 O O . LEU A 1 306 ? 2.616 7.790 -8.162 1.00 96.25 306 LEU A O 1
ATOM 2426 N N . LEU A 1 307 ? 3.535 8.241 -6.156 1.00 94.25 307 LEU A N 1
ATOM 2427 C CA . LEU A 1 307 ? 4.915 7.940 -6.503 1.00 94.25 307 LEU A CA 1
ATOM 2428 C C . LEU A 1 307 ? 5.424 6.823 -5.597 1.00 94.25 307 LEU A C 1
ATOM 2430 O O . LEU A 1 307 ? 5.077 6.779 -4.417 1.00 94.25 307 LEU A O 1
ATOM 2434 N N . LEU A 1 308 ? 6.253 5.937 -6.150 1.00 93.81 308 LEU A N 1
ATOM 2435 C CA . LEU A 1 308 ? 6.946 4.922 -5.366 1.00 93.81 308 LEU A CA 1
ATOM 2436 C C . LEU A 1 308 ? 7.917 5.627 -4.405 1.00 93.81 308 LEU A C 1
ATOM 2438 O O . LEU A 1 308 ? 8.843 6.311 -4.841 1.00 93.81 308 LEU A O 1
ATOM 2442 N N . ASN A 1 309 ? 7.688 5.478 -3.106 1.00 92.94 309 ASN A N 1
ATOM 2443 C CA . ASN A 1 309 ? 8.429 6.120 -2.027 1.00 92.94 309 ASN A CA 1
ATOM 2444 C C . ASN A 1 309 ? 9.708 5.339 -1.700 1.00 92.94 309 ASN A C 1
ATOM 2446 O O . ASN A 1 309 ? 9.854 4.745 -0.632 1.00 92.94 309 ASN A O 1
ATOM 2450 N N . VAL A 1 310 ? 10.628 5.304 -2.660 1.00 91.62 310 VAL A N 1
ATOM 2451 C CA . VAL A 1 310 ? 11.964 4.718 -2.507 1.00 91.62 310 VAL A CA 1
ATOM 2452 C C . VAL A 1 310 ? 13.002 5.666 -3.091 1.00 91.62 310 VAL A C 1
ATOM 2454 O O . VAL A 1 310 ? 12.689 6.459 -3.976 1.00 91.62 310 VAL A O 1
ATOM 2457 N N . ASP A 1 311 ? 14.246 5.581 -2.620 1.00 92.94 311 ASP A N 1
ATOM 2458 C CA . ASP A 1 311 ? 15.349 6.328 -3.230 1.00 92.94 311 ASP A CA 1
ATOM 2459 C C . ASP A 1 311 ? 15.669 5.729 -4.613 1.00 92.94 311 ASP A C 1
ATOM 2461 O O . ASP A 1 311 ? 16.137 4.587 -4.679 1.00 92.94 311 ASP A O 1
ATOM 2465 N N . PRO A 1 312 ? 15.439 6.458 -5.723 1.00 95.06 312 PRO A N 1
ATOM 2466 C CA . PRO A 1 312 ? 15.653 5.915 -7.057 1.00 95.06 312 PRO A CA 1
ATOM 2467 C C . PRO A 1 312 ? 17.139 5.833 -7.437 1.00 95.06 312 PRO A C 1
ATOM 2469 O O . PRO A 1 312 ? 17.482 5.139 -8.395 1.00 95.06 312 PRO A O 1
ATOM 2472 N N . GLU A 1 313 ? 18.021 6.523 -6.708 1.00 96.69 313 GLU A N 1
ATOM 2473 C CA . GLU A 1 313 ? 19.460 6.596 -6.979 1.00 96.69 313 GLU A CA 1
ATOM 2474 C C . GLU A 1 313 ? 20.252 5.524 -6.218 1.00 96.69 313 GLU A C 1
ATOM 2476 O O . GLU A 1 313 ? 21.386 5.200 -6.580 1.00 96.69 313 GLU A O 1
ATOM 2481 N N . GLN A 1 314 ? 19.663 4.947 -5.169 1.00 94.81 314 GLN A N 1
ATOM 2482 C CA . GLN A 1 314 ? 20.263 3.865 -4.394 1.00 94.81 314 GLN A CA 1
ATOM 2483 C C . GLN A 1 314 ? 19.652 2.509 -4.754 1.00 94.81 314 GLN A C 1
ATOM 2485 O O . GLN A 1 314 ? 18.474 2.390 -5.073 1.00 94.81 314 GLN A O 1
ATOM 2490 N N . ASN A 1 315 ? 20.458 1.448 -4.664 1.00 95.19 315 ASN A N 1
ATOM 2491 C CA . ASN A 1 315 ? 19.984 0.076 -4.846 1.00 95.19 315 ASN A CA 1
ATOM 2492 C C . ASN A 1 315 ? 20.350 -0.771 -3.643 1.00 95.19 315 ASN A C 1
ATOM 2494 O O . ASN A 1 315 ? 21.370 -1.469 -3.625 1.00 95.19 315 ASN A O 1
ATOM 2498 N N . ASN A 1 316 ? 19.500 -0.662 -2.633 1.00 95.00 316 ASN A N 1
ATOM 2499 C CA . ASN A 1 316 ? 19.631 -1.380 -1.382 1.00 95.00 316 ASN A CA 1
ATOM 2500 C C . ASN A 1 316 ? 18.503 -2.412 -1.244 1.00 95.00 316 ASN A C 1
ATOM 2502 O O . ASN A 1 316 ? 17.431 -2.245 -1.831 1.00 95.00 316 ASN A O 1
ATOM 2506 N N . ASP A 1 317 ? 18.742 -3.478 -0.486 1.00 91.88 317 ASP A N 1
ATOM 2507 C CA . ASP A 1 317 ? 17.666 -4.357 -0.015 1.00 91.88 317 ASP A CA 1
ATOM 2508 C C . ASP A 1 317 ? 16.835 -3.697 1.102 1.00 91.88 317 ASP A C 1
ATOM 2510 O O . ASP A 1 317 ? 17.139 -2.592 1.561 1.00 91.88 317 ASP A O 1
ATOM 2514 N N . ASP A 1 318 ? 15.793 -4.398 1.546 1.00 87.94 318 ASP A N 1
ATOM 2515 C CA . ASP A 1 318 ? 14.939 -4.079 2.700 1.00 87.94 318 ASP A CA 1
ATOM 2516 C C . ASP A 1 318 ? 15.708 -3.742 3.996 1.00 87.94 318 ASP A C 1
ATOM 2518 O O . ASP A 1 318 ? 15.194 -3.054 4.876 1.00 87.94 318 ASP A O 1
ATOM 2522 N N . ARG A 1 319 ? 16.964 -4.187 4.119 1.00 88.88 319 ARG A N 1
ATOM 2523 C CA . ARG A 1 319 ? 17.843 -3.955 5.277 1.00 88.88 319 ARG A CA 1
ATOM 2524 C C . ARG A 1 319 ? 18.862 -2.843 5.043 1.00 88.88 319 ARG A C 1
ATOM 2526 O O . ARG A 1 319 ? 19.776 -2.674 5.855 1.00 88.88 319 ARG A O 1
ATOM 2533 N N . GLY A 1 320 ? 18.750 -2.109 3.937 1.00 90.75 320 GLY A N 1
ATOM 2534 C CA . GLY A 1 320 ? 19.659 -1.022 3.584 1.00 90.75 320 GLY A CA 1
ATOM 2535 C C . GLY A 1 320 ? 21.028 -1.493 3.086 1.00 90.75 320 GLY A C 1
ATOM 2536 O O . GLY A 1 320 ? 21.967 -0.697 3.020 1.00 90.75 320 GLY A O 1
ATOM 2537 N N . LYS A 1 321 ? 21.197 -2.776 2.748 1.00 94.25 321 LYS A N 1
ATOM 2538 C CA . LYS A 1 321 ? 22.467 -3.289 2.230 1.00 94.25 321 LYS A CA 1
ATOM 2539 C C . LYS A 1 321 ? 22.549 -3.050 0.719 1.00 94.25 321 LYS A C 1
ATOM 2541 O O . LYS A 1 321 ? 21.644 -3.459 -0.005 1.00 94.25 321 LYS A O 1
ATOM 2546 N N . PRO A 1 322 ? 23.666 -2.503 0.210 1.00 95.81 322 PRO A N 1
ATOM 2547 C CA . PRO A 1 322 ? 23.830 -2.266 -1.217 1.00 95.81 322 PRO A CA 1
ATOM 2548 C C . PRO A 1 322 ? 23.896 -3.578 -2.009 1.00 95.81 322 PRO A C 1
ATOM 2550 O O . PRO A 1 322 ? 24.635 -4.504 -1.652 1.00 95.81 322 PRO A O 1
ATOM 2553 N N . LEU A 1 323 ? 23.153 -3.625 -3.115 1.00 94.62 323 LEU A N 1
ATOM 2554 C CA . LEU A 1 323 ? 23.040 -4.775 -4.016 1.00 94.62 323 LEU A CA 1
ATOM 2555 C C . LEU A 1 323 ? 23.962 -4.672 -5.241 1.00 94.62 323 LEU A C 1
ATOM 2557 O O . LEU A 1 323 ? 24.369 -5.695 -5.793 1.00 94.62 323 LEU A O 1
ATOM 2561 N N . GLY A 1 324 ? 24.346 -3.454 -5.635 1.00 94.62 324 GLY A N 1
ATOM 2562 C CA . GLY A 1 324 ? 25.120 -3.209 -6.855 1.00 94.62 324 GLY A CA 1
ATOM 2563 C C . GLY A 1 324 ? 24.238 -3.261 -8.103 1.00 94.62 324 GLY A C 1
ATOM 2564 O O . GLY A 1 324 ? 23.124 -2.754 -8.087 1.00 94.62 324 GLY A O 1
ATOM 2565 N N . VAL A 1 325 ? 24.733 -3.859 -9.190 1.00 96.25 325 VAL A N 1
ATOM 2566 C CA . VAL A 1 325 ? 23.934 -4.061 -10.410 1.00 96.25 325 VAL A CA 1
ATOM 2567 C C . VAL A 1 325 ? 23.061 -5.298 -10.239 1.00 96.25 325 VAL A C 1
ATOM 2569 O O . VAL A 1 325 ? 23.577 -6.397 -10.021 1.00 96.25 325 VAL A O 1
ATOM 2572 N N . THR A 1 326 ? 21.748 -5.126 -10.371 1.00 96.19 326 THR A N 1
ATOM 2573 C CA . THR A 1 326 ? 20.771 -6.219 -10.330 1.00 96.19 326 THR A CA 1
ATOM 2574 C C . THR A 1 326 ? 20.010 -6.326 -11.648 1.00 96.19 326 THR A C 1
ATOM 2576 O O . THR A 1 326 ? 19.985 -5.370 -12.424 1.00 96.19 326 THR A O 1
ATOM 2579 N N . PRO A 1 327 ? 19.404 -7.486 -11.942 1.00 96.69 327 PRO A N 1
ATOM 2580 C CA . PRO A 1 327 ? 18.434 -7.602 -13.016 1.00 96.69 327 PRO A CA 1
ATOM 2581 C C . PRO A 1 327 ? 17.095 -6.976 -12.626 1.00 96.69 327 PRO A C 1
ATOM 2583 O O . PRO A 1 327 ? 16.662 -7.116 -11.483 1.00 96.69 327 PRO A O 1
ATOM 2586 N N . TRP A 1 328 ? 16.439 -6.344 -13.590 1.00 97.38 328 TRP A N 1
ATOM 2587 C CA . TRP A 1 328 ? 15.146 -5.690 -13.451 1.00 97.38 328 TRP A CA 1
ATOM 2588 C C . TRP A 1 328 ? 14.209 -6.119 -14.577 1.00 97.38 328 TRP A C 1
ATOM 2590 O O . TRP A 1 328 ? 14.638 -6.377 -15.708 1.00 97.38 328 TRP A O 1
ATOM 2600 N N . ARG A 1 329 ? 12.921 -6.161 -14.253 1.00 96.75 329 ARG A N 1
ATOM 2601 C CA . ARG A 1 329 ? 11.812 -6.257 -15.193 1.00 96.75 329 ARG A CA 1
ATOM 2602 C C . ARG A 1 329 ? 11.049 -4.945 -15.145 1.00 96.75 329 ARG A C 1
ATOM 2604 O O . ARG A 1 329 ? 10.398 -4.645 -14.150 1.00 96.75 329 ARG A O 1
ATOM 2611 N N . CYS A 1 330 ? 11.133 -4.186 -16.226 1.00 96.69 330 CYS A N 1
ATOM 2612 C CA . CYS A 1 330 ? 10.418 -2.932 -16.385 1.00 96.69 330 CYS A CA 1
ATOM 2613 C C . CYS A 1 330 ? 9.214 -3.154 -17.300 1.00 96.69 330 CYS A C 1
ATOM 2615 O O . CYS A 1 330 ? 9.350 -3.722 -18.385 1.00 96.69 330 CYS A O 1
ATOM 2617 N N . LEU A 1 331 ? 8.044 -2.695 -16.871 1.00 94.31 331 LEU A N 1
ATOM 2618 C CA . LEU A 1 331 ? 6.854 -2.604 -17.702 1.00 94.31 331 LEU A CA 1
ATOM 2619 C C . LEU A 1 331 ? 6.686 -1.146 -18.125 1.00 94.31 331 LEU A C 1
ATOM 2621 O O . LEU A 1 331 ? 6.532 -0.263 -17.280 1.00 94.31 331 LEU A O 1
ATOM 2625 N N . VAL A 1 332 ? 6.751 -0.897 -19.428 1.00 93.62 332 VAL A N 1
ATOM 2626 C CA . VAL A 1 332 ? 6.671 0.441 -20.015 1.00 93.62 332 VAL A CA 1
ATOM 2627 C C . VAL A 1 332 ? 5.350 0.578 -20.753 1.00 93.62 332 VAL A C 1
ATOM 2629 O O . VAL A 1 332 ? 5.070 -0.195 -21.669 1.00 93.62 332 VAL A O 1
ATOM 2632 N N . ARG A 1 333 ? 4.555 1.569 -20.357 1.00 91.06 333 ARG A N 1
ATOM 2633 C CA . ARG A 1 333 ? 3.341 2.004 -21.042 1.00 91.06 333 ARG A CA 1
ATOM 2634 C C . ARG A 1 333 ? 3.708 3.026 -22.107 1.00 91.06 333 ARG A C 1
ATOM 2636 O O . ARG A 1 333 ? 4.370 4.018 -21.811 1.00 91.06 333 ARG A O 1
ATOM 2643 N N . THR A 1 334 ? 3.248 2.809 -23.329 1.00 87.00 334 THR A N 1
ATOM 2644 C CA . THR A 1 334 ? 3.299 3.785 -24.416 1.00 87.00 334 THR A CA 1
ATOM 2645 C C . THR A 1 334 ? 1.893 4.190 -24.838 1.00 87.00 334 THR A C 1
ATOM 2647 O O . THR A 1 334 ? 0.954 3.388 -24.731 1.00 87.00 334 THR A O 1
ATOM 2650 N N . PRO A 1 335 ? 1.719 5.418 -25.348 1.00 78.19 335 PRO A N 1
ATOM 2651 C CA . PRO A 1 335 ? 0.488 5.779 -26.032 1.00 78.19 335 PRO A CA 1
ATOM 2652 C C . PRO A 1 335 ? 0.294 4.871 -27.255 1.00 78.19 335 PRO A C 1
ATOM 2654 O O . PRO A 1 335 ? 1.187 4.688 -28.079 1.00 78.19 335 PRO A O 1
ATOM 2657 N N . GLY A 1 336 ? -0.882 4.272 -27.372 1.00 70.50 336 GLY A N 1
ATOM 2658 C CA . GLY A 1 336 ? -1.324 3.524 -28.542 1.00 70.50 336 GLY A CA 1
ATOM 2659 C C . GLY A 1 336 ? -2.183 4.378 -29.475 1.00 70.50 336 GLY A C 1
ATOM 2660 O O . GLY A 1 336 ? -2.415 5.574 -29.268 1.00 70.50 336 GLY A O 1
ATOM 2661 N N . LYS A 1 337 ? -2.689 3.760 -30.547 1.00 65.06 337 LYS A N 1
ATOM 2662 C CA . LYS A 1 337 ? -3.597 4.450 -31.469 1.00 65.06 337 LYS A CA 1
ATOM 2663 C C . LYS A 1 337 ? -4.970 4.609 -30.817 1.00 65.06 337 LYS A C 1
ATOM 2665 O O . LYS A 1 337 ? -5.424 3.758 -30.064 1.00 65.06 337 LYS A O 1
ATOM 2670 N N . SER A 1 338 ? -5.665 5.693 -31.155 1.00 62.19 338 SER A N 1
ATOM 2671 C CA . SER A 1 338 ? -7.052 5.935 -30.720 1.00 62.19 338 SER A CA 1
ATOM 2672 C C . SER A 1 338 ? -7.256 6.062 -29.200 1.00 62.19 338 SER A C 1
ATOM 2674 O O . SER A 1 338 ? -8.382 5.912 -28.741 1.00 62.19 338 SER A O 1
ATOM 2676 N N . GLY A 1 339 ? -6.203 6.367 -28.431 1.00 65.25 339 GLY A N 1
ATOM 2677 C CA . GLY A 1 339 ? -6.286 6.558 -26.977 1.00 65.25 339 GLY A CA 1
ATOM 2678 C C . GLY A 1 339 ? -6.160 5.280 -26.144 1.00 65.25 339 GLY A C 1
ATOM 2679 O O . GLY A 1 339 ? -6.304 5.360 -24.931 1.00 65.25 339 GLY A O 1
ATOM 2680 N N . MET A 1 340 ? -5.886 4.129 -26.768 1.00 69.62 340 MET A N 1
ATOM 2681 C CA . MET A 1 340 ? -5.515 2.903 -26.047 1.00 69.62 340 MET A CA 1
ATOM 2682 C C . MET A 1 340 ? -4.046 2.957 -25.629 1.00 69.62 340 MET A C 1
ATOM 2684 O O . MET A 1 340 ? -3.264 3.670 -26.253 1.00 69.62 340 MET A O 1
ATOM 2688 N N . SER A 1 341 ? -3.652 2.193 -24.616 1.00 81.00 341 SER A N 1
ATOM 2689 C CA . SER A 1 341 ? -2.256 2.054 -24.206 1.00 81.00 341 SER A CA 1
ATOM 2690 C C . SER A 1 341 ? -1.637 0.791 -24.802 1.00 81.00 341 SER A C 1
ATOM 2692 O O . SER A 1 341 ? -2.304 -0.195 -25.110 1.00 81.00 341 SER A O 1
ATOM 2694 N N . ARG A 1 342 ? -0.324 0.819 -25.017 1.00 85.81 342 ARG A N 1
ATOM 2695 C CA . ARG A 1 342 ? 0.465 -0.362 -25.378 1.00 85.81 342 ARG A CA 1
ATOM 2696 C C . ARG A 1 342 ? 1.502 -0.595 -24.302 1.00 85.81 342 ARG A C 1
ATOM 2698 O O . ARG A 1 342 ? 1.987 0.350 -23.692 1.00 85.81 342 ARG A O 1
ATOM 2705 N N . TYR A 1 343 ? 1.859 -1.855 -24.100 1.00 90.62 343 TYR A N 1
ATOM 2706 C CA . TYR A 1 343 ? 2.793 -2.231 -23.053 1.00 90.62 343 TYR A CA 1
ATOM 2707 C C . TYR A 1 343 ? 3.969 -3.002 -23.628 1.00 90.62 343 TYR A C 1
ATOM 2709 O O . TYR A 1 343 ? 3.813 -3.912 -24.448 1.00 90.62 343 TYR A O 1
ATOM 2717 N N . ALA A 1 344 ? 5.157 -2.649 -23.162 1.00 93.12 344 ALA A N 1
ATOM 2718 C CA . ALA A 1 344 ? 6.380 -3.368 -23.444 1.00 93.12 344 ALA A CA 1
ATOM 2719 C C . ALA A 1 344 ? 7.032 -3.836 -22.144 1.00 93.12 344 ALA A C 1
ATOM 2721 O O . ALA A 1 344 ? 7.202 -3.073 -21.197 1.00 93.12 344 ALA A O 1
ATOM 2722 N N . GLU A 1 345 ? 7.422 -5.102 -22.119 1.00 95.00 345 GLU A N 1
ATOM 2723 C CA . GLU A 1 345 ? 8.290 -5.669 -21.100 1.00 95.00 345 GLU A CA 1
ATOM 2724 C C . GLU A 1 345 ? 9.747 -5.499 -21.533 1.00 95.00 345 GLU A C 1
ATOM 2726 O O . GLU A 1 345 ? 10.159 -5.999 -22.586 1.00 95.00 345 GLU A O 1
ATOM 2731 N N . ILE A 1 346 ? 10.534 -4.828 -20.694 1.00 96.44 346 ILE A N 1
ATOM 2732 C CA . ILE A 1 346 ? 11.970 -4.641 -20.876 1.00 96.44 346 ILE A CA 1
ATOM 2733 C C . ILE A 1 346 ? 12.704 -5.351 -19.746 1.00 96.44 346 ILE A C 1
ATOM 2735 O O . ILE A 1 346 ? 12.464 -5.106 -18.565 1.00 96.44 346 ILE A O 1
ATOM 2739 N N . LEU A 1 347 ? 13.628 -6.231 -20.115 1.00 96.94 347 LEU A N 1
ATOM 2740 C CA . LEU A 1 347 ? 14.531 -6.888 -19.182 1.00 96.94 347 LEU A CA 1
ATOM 2741 C C . LEU A 1 347 ? 15.881 -6.183 -19.248 1.00 96.94 347 LEU A C 1
ATOM 2743 O O . LEU A 1 347 ? 16.556 -6.224 -20.281 1.00 96.94 347 LEU A O 1
ATOM 2747 N N . VAL A 1 348 ? 16.279 -5.554 -18.146 1.00 96.94 348 VAL A N 1
ATOM 2748 C CA . VAL A 1 348 ? 17.529 -4.790 -18.039 1.00 96.94 348 VAL A CA 1
ATOM 2749 C C . VAL A 1 348 ? 18.360 -5.282 -16.858 1.00 96.94 348 VAL A C 1
ATOM 2751 O O . VAL A 1 348 ? 17.856 -5.904 -15.929 1.00 96.94 348 VAL A O 1
ATOM 2754 N N . THR A 1 349 ? 19.658 -5.014 -16.879 1.00 97.12 349 THR A N 1
ATOM 2755 C CA . THR A 1 349 ? 20.468 -4.929 -15.661 1.00 97.12 349 THR A CA 1
ATOM 2756 C C . THR A 1 349 ? 20.776 -3.465 -15.408 1.00 97.12 349 THR A C 1
ATOM 2758 O O . THR A 1 349 ? 21.060 -2.740 -16.358 1.00 97.12 349 THR A O 1
ATOM 2761 N N . ALA A 1 350 ? 20.707 -3.033 -14.151 1.00 97.88 350 ALA A N 1
ATOM 2762 C CA . ALA A 1 350 ? 20.950 -1.648 -13.753 1.00 97.88 350 ALA A CA 1
ATOM 2763 C C . ALA A 1 350 ? 21.411 -1.566 -12.292 1.00 97.88 350 ALA A C 1
ATOM 2765 O O . ALA A 1 350 ? 21.104 -2.440 -11.473 1.00 97.88 350 ALA A O 1
ATOM 2766 N N . GLY A 1 351 ? 22.182 -0.527 -11.988 1.00 97.31 351 GLY A N 1
ATOM 2767 C CA . GLY A 1 351 ? 22.744 -0.215 -10.681 1.00 97.31 351 GLY A CA 1
ATOM 2768 C C . GLY A 1 351 ? 21.767 0.446 -9.714 1.00 97.31 351 GLY A C 1
ATOM 2769 O O . GLY A 1 351 ? 22.038 0.412 -8.518 1.00 97.31 351 GLY A O 1
ATOM 2770 N N . CYS A 1 352 ? 20.661 1.012 -10.202 1.00 97.25 352 CYS A N 1
ATOM 2771 C CA . CYS A 1 352 ? 19.581 1.613 -9.415 1.00 97.25 352 CYS A CA 1
ATOM 2772 C C . CYS A 1 352 ? 18.271 1.682 -10.215 1.00 97.25 352 CYS A C 1
ATOM 2774 O O . CYS A 1 352 ? 18.257 1.376 -11.410 1.00 97.25 352 CYS A O 1
ATOM 2776 N N . LEU A 1 353 ? 17.178 2.068 -9.546 1.00 97.00 353 LEU A N 1
ATOM 2777 C CA . LEU A 1 353 ? 15.858 2.203 -10.168 1.00 97.00 353 LEU A CA 1
ATOM 2778 C C . LEU A 1 353 ? 15.873 3.265 -11.274 1.00 97.00 353 LEU A C 1
ATOM 2780 O O . LEU A 1 353 ? 15.398 2.983 -12.367 1.00 97.00 353 LEU A O 1
ATOM 2784 N N . ARG A 1 354 ? 16.485 4.435 -11.030 1.00 97.62 354 ARG A N 1
ATOM 2785 C CA . ARG A 1 354 ? 16.620 5.504 -12.034 1.00 97.62 354 ARG A CA 1
ATOM 2786 C C . ARG A 1 354 ? 17.260 4.986 -13.319 1.00 97.62 354 ARG A C 1
ATOM 2788 O O . ARG A 1 354 ? 16.710 5.169 -14.395 1.00 97.62 354 ARG A O 1
ATOM 2795 N N . GLU A 1 355 ? 18.393 4.295 -13.202 1.00 98.19 355 GLU A N 1
ATOM 2796 C CA . GLU A 1 355 ? 19.098 3.742 -14.362 1.00 98.19 355 GLU A CA 1
ATOM 2797 C C . GLU A 1 355 ? 18.274 2.651 -15.070 1.00 98.19 355 GLU A C 1
ATOM 2799 O O . GLU A 1 355 ? 18.313 2.559 -16.295 1.00 98.19 355 GLU A O 1
ATOM 2804 N N . ALA A 1 356 ? 17.508 1.838 -14.332 1.00 97.94 356 ALA A N 1
ATOM 2805 C CA . ALA A 1 356 ? 16.610 0.848 -14.927 1.00 97.94 356 ALA A CA 1
ATOM 2806 C C . ALA A 1 356 ? 15.480 1.511 -15.732 1.00 97.94 356 ALA A C 1
ATOM 2808 O O . ALA A 1 356 ? 15.211 1.093 -16.860 1.00 97.94 356 ALA A O 1
ATOM 2809 N N . GLU A 1 357 ? 14.849 2.545 -15.167 1.00 97.38 357 GLU A N 1
ATOM 2810 C CA . GLU A 1 357 ? 13.792 3.323 -15.816 1.00 97.38 357 GLU A CA 1
ATOM 2811 C C . GLU A 1 357 ? 14.306 4.013 -17.083 1.00 97.38 357 GLU A C 1
ATOM 2813 O O . GLU A 1 357 ? 13.699 3.862 -18.145 1.00 97.38 357 GLU A O 1
ATOM 2818 N N . ASP A 1 358 ? 15.451 4.696 -16.990 1.00 97.12 358 ASP A N 1
ATOM 2819 C CA . ASP A 1 358 ? 16.072 5.408 -18.109 1.00 97.12 358 ASP A CA 1
ATOM 2820 C C . ASP A 1 358 ? 16.419 4.436 -19.251 1.00 97.12 358 ASP A C 1
ATOM 2822 O O . ASP A 1 358 ? 16.035 4.660 -20.399 1.00 97.12 358 ASP A O 1
ATOM 2826 N N . LEU A 1 359 ? 17.063 3.299 -18.944 1.00 97.25 359 LEU A N 1
ATOM 2827 C CA . LEU A 1 359 ? 17.384 2.272 -19.944 1.00 97.25 359 LEU A CA 1
ATOM 2828 C C . LEU A 1 359 ? 16.129 1.689 -20.608 1.00 97.25 359 LEU A C 1
ATOM 2830 O O . LEU A 1 359 ? 16.140 1.409 -21.809 1.00 97.25 359 LEU A O 1
ATOM 2834 N N . ALA A 1 360 ? 15.060 1.474 -19.839 1.00 96.69 360 ALA A N 1
ATOM 2835 C CA . ALA A 1 360 ? 13.809 0.943 -20.364 1.00 96.69 360 ALA A CA 1
ATOM 2836 C C . ALA A 1 360 ? 13.120 1.949 -21.298 1.00 96.69 360 ALA A C 1
ATOM 2838 O O . ALA A 1 360 ? 12.729 1.582 -22.408 1.00 96.69 360 ALA A O 1
ATOM 2839 N N . VAL A 1 361 ? 13.029 3.216 -20.894 1.00 94.75 361 VAL A N 1
ATOM 2840 C CA . VAL A 1 361 ? 12.449 4.297 -21.703 1.00 94.75 361 VAL A CA 1
ATOM 2841 C C . VAL A 1 361 ? 13.257 4.537 -22.979 1.00 94.75 361 VAL A C 1
ATOM 2843 O O . VAL A 1 361 ? 12.679 4.549 -24.067 1.00 94.75 361 VAL A O 1
ATOM 2846 N N . ASP A 1 362 ? 14.584 4.640 -22.881 1.00 93.88 362 ASP A N 1
ATOM 2847 C CA . ASP A 1 362 ? 15.470 4.856 -24.032 1.00 93.88 362 ASP A CA 1
ATOM 2848 C C . ASP A 1 362 ? 15.352 3.734 -25.077 1.00 93.88 362 ASP A C 1
ATOM 2850 O O . ASP A 1 362 ? 15.408 3.987 -26.289 1.00 93.88 362 ASP A O 1
ATOM 2854 N N . SER A 1 363 ? 15.155 2.489 -24.622 1.00 93.00 363 SER A N 1
ATOM 2855 C CA . SER A 1 363 ? 14.948 1.342 -25.516 1.00 93.00 363 SER A CA 1
ATOM 2856 C C . SER A 1 363 ? 13.693 1.505 -26.373 1.00 93.00 363 SER A C 1
ATOM 2858 O O . SER A 1 363 ? 13.729 1.289 -27.583 1.00 93.00 363 SER A O 1
ATOM 2860 N N . ILE A 1 364 ? 12.613 1.992 -25.762 1.00 91.12 364 ILE A N 1
ATOM 2861 C CA . ILE A 1 364 ? 11.328 2.207 -26.418 1.00 91.12 364 ILE A CA 1
ATOM 2862 C C . ILE A 1 364 ? 11.366 3.425 -27.337 1.00 91.12 364 ILE A C 1
ATOM 2864 O O . ILE A 1 364 ? 10.925 3.334 -28.482 1.00 91.12 364 ILE A O 1
ATOM 2868 N N . LEU A 1 365 ? 11.961 4.536 -26.896 1.00 88.56 365 LEU A N 1
ATOM 2869 C CA . LEU A 1 365 ? 12.098 5.748 -27.710 1.00 88.56 365 LEU A CA 1
ATOM 2870 C C . LEU A 1 365 ? 12.895 5.518 -29.000 1.00 88.56 365 LEU A C 1
ATOM 2872 O O . LEU A 1 365 ? 12.675 6.211 -29.992 1.00 88.56 365 LEU A O 1
ATOM 2876 N N . THR A 1 366 ? 13.809 4.546 -29.007 1.00 85.06 366 THR A N 1
ATOM 2877 C CA . THR A 1 366 ? 14.572 4.178 -30.209 1.00 85.06 366 THR A CA 1
ATOM 2878 C C . THR A 1 366 ? 13.691 3.517 -31.280 1.00 85.06 366 THR A C 1
ATOM 2880 O O . THR A 1 366 ? 13.982 3.647 -32.472 1.00 85.06 366 THR A O 1
ATOM 2883 N N . ASP A 1 367 ? 12.611 2.851 -30.865 1.00 79.25 367 ASP A N 1
ATOM 2884 C CA . ASP A 1 367 ? 11.682 2.127 -31.738 1.00 79.25 367 ASP A CA 1
ATOM 2885 C C . ASP A 1 367 ? 10.410 2.928 -32.086 1.00 79.25 367 ASP A C 1
ATOM 2887 O O . ASP A 1 367 ? 9.717 2.578 -33.045 1.00 79.25 367 ASP A O 1
ATOM 2891 N N . MET A 1 368 ? 10.095 3.992 -31.336 1.00 74.44 368 MET A N 1
ATOM 2892 C CA . MET A 1 368 ? 8.918 4.843 -31.566 1.00 74.44 368 MET A CA 1
ATOM 2893 C C . MET A 1 368 ? 9.095 5.780 -32.774 1.00 74.44 368 MET A C 1
ATOM 2895 O O . MET A 1 368 ? 10.161 6.351 -33.018 1.00 74.44 368 MET A O 1
ATOM 2899 N N . GLU A 1 369 ? 8.016 5.985 -33.536 1.00 69.12 369 GLU A N 1
ATOM 2900 C CA . GLU A 1 369 ? 7.975 6.999 -34.594 1.00 69.12 369 GLU A CA 1
ATOM 2901 C C . GLU A 1 369 ? 7.717 8.395 -33.991 1.00 69.12 369 GLU A C 1
ATOM 2903 O O . GLU A 1 369 ? 6.918 8.561 -33.076 1.00 69.12 369 GLU A O 1
ATOM 2908 N N . VAL A 1 370 ? 8.357 9.433 -34.547 1.00 59.38 370 VAL A N 1
ATOM 2909 C CA . VAL A 1 370 ? 8.377 10.828 -34.036 1.00 59.38 370 VAL A CA 1
ATOM 2910 C C . VAL A 1 370 ? 6.984 11.493 -33.922 1.00 59.38 370 VAL A C 1
ATOM 2912 O O . VAL A 1 370 ? 6.863 12.583 -33.369 1.00 59.38 370 VAL A O 1
ATOM 2915 N N . GLU A 1 371 ? 5.925 10.879 -34.457 1.00 60.59 371 GLU A N 1
ATOM 2916 C CA . GLU A 1 371 ? 4.558 11.424 -34.439 1.00 60.59 371 GLU A CA 1
ATOM 2917 C C . GLU A 1 371 ? 3.736 11.032 -33.191 1.00 60.59 371 GLU A C 1
ATOM 2919 O O . GLU A 1 371 ? 2.619 11.528 -33.027 1.00 60.59 371 GLU A O 1
ATOM 2924 N N . GLU A 1 372 ? 4.268 10.197 -32.291 1.00 60.66 372 GLU A N 1
ATOM 2925 C CA . 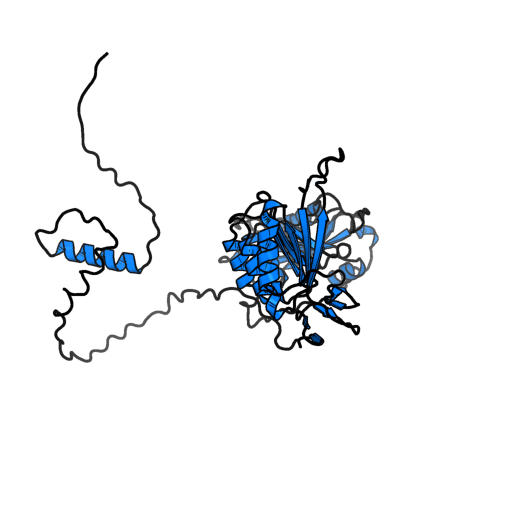GLU A 1 372 ? 3.634 9.856 -31.008 1.00 60.66 372 GLU A CA 1
ATOM 2926 C C . GLU A 1 372 ? 3.918 10.972 -29.977 1.00 60.66 372 GLU A C 1
ATOM 2928 O O . GLU A 1 372 ? 5.053 11.211 -29.579 1.00 60.66 372 GLU A O 1
ATOM 2933 N N . LEU A 1 373 ? 2.881 11.742 -29.615 1.00 57.44 373 LEU A N 1
ATOM 2934 C CA . LEU A 1 373 ? 2.992 13.003 -28.858 1.00 57.44 373 LEU A CA 1
ATOM 2935 C C . LEU A 1 373 ? 3.130 12.840 -27.331 1.00 57.44 373 LEU A C 1
ATOM 2937 O O . LEU A 1 373 ? 3.302 13.847 -26.645 1.00 57.44 373 LEU A O 1
ATOM 2941 N N . GLU A 1 374 ? 3.037 11.621 -26.799 1.00 74.75 374 GLU A N 1
ATOM 2942 C CA . GLU A 1 374 ? 3.135 11.348 -25.360 1.00 74.75 374 GLU A CA 1
ATOM 2943 C C . GLU A 1 374 ? 4.346 10.462 -25.057 1.00 74.75 374 GLU A C 1
ATOM 2945 O O . GLU A 1 374 ? 4.659 9.527 -25.796 1.00 74.75 374 GLU A O 1
ATOM 2950 N N . GLU A 1 375 ? 5.055 10.791 -23.978 1.00 84.12 375 GLU A N 1
ATOM 2951 C CA . GLU A 1 375 ? 6.278 10.094 -23.589 1.00 84.12 375 GLU A CA 1
ATOM 2952 C C . GLU A 1 375 ? 5.949 8.727 -22.952 1.00 84.12 375 GLU A C 1
ATOM 2954 O O . GLU A 1 375 ? 4.996 8.630 -22.173 1.00 84.12 375 GLU A O 1
ATOM 2959 N N . PRO A 1 376 ? 6.721 7.664 -23.257 1.00 89.69 376 PRO A N 1
ATOM 2960 C CA . PRO A 1 376 ? 6.613 6.383 -22.564 1.00 89.69 376 PRO A CA 1
ATOM 2961 C C . PRO A 1 376 ? 6.797 6.546 -21.054 1.00 89.69 376 PRO A C 1
ATOM 2963 O O . PRO A 1 376 ? 7.657 7.298 -20.597 1.00 89.69 376 PRO A O 1
ATOM 2966 N N . GLN A 1 377 ? 6.045 5.772 -20.276 1.00 91.69 377 GLN A N 1
ATOM 2967 C CA . GLN A 1 377 ? 6.099 5.799 -18.818 1.00 91.69 377 GLN A CA 1
ATOM 2968 C C . GLN A 1 377 ? 6.358 4.405 -18.255 1.00 91.69 377 GLN A C 1
ATOM 2970 O O . GLN A 1 377 ? 5.698 3.436 -18.627 1.00 91.69 377 GLN A O 1
ATOM 2975 N N . VAL A 1 378 ? 7.286 4.299 -17.306 1.00 93.25 378 VAL A N 1
ATOM 2976 C CA . VAL A 1 378 ? 7.504 3.055 -16.560 1.00 93.25 378 VAL A CA 1
ATOM 2977 C C . VAL A 1 378 ? 6.403 2.898 -15.508 1.00 93.25 378 VAL A C 1
ATOM 2979 O O . VAL A 1 378 ? 6.294 3.682 -14.560 1.00 93.25 378 VAL A O 1
ATOM 2982 N N . VAL A 1 379 ? 5.556 1.883 -15.686 1.00 92.00 379 VAL A N 1
ATOM 2983 C CA . VAL A 1 379 ? 4.417 1.596 -14.797 1.00 92.00 379 VAL A CA 1
ATOM 2984 C C . VAL A 1 379 ? 4.744 0.545 -13.733 1.00 92.00 379 VAL A C 1
ATOM 2986 O O . VAL A 1 379 ? 4.107 0.532 -12.685 1.00 92.00 379 VAL A O 1
ATOM 2989 N N . ALA A 1 380 ? 5.781 -0.267 -13.947 1.00 92.94 380 ALA A N 1
ATOM 2990 C CA . ALA A 1 380 ? 6.348 -1.156 -12.934 1.00 92.94 380 ALA A CA 1
ATOM 2991 C C . ALA A 1 380 ? 7.841 -1.388 -13.196 1.00 92.94 380 ALA A C 1
ATOM 2993 O O . ALA A 1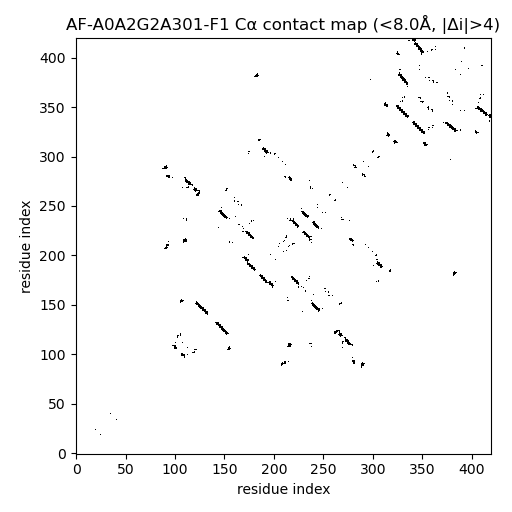 380 ? 8.270 -1.422 -14.352 1.00 92.94 380 ALA A O 1
ATOM 2994 N N . ALA A 1 381 ? 8.625 -1.560 -12.133 1.00 95.38 381 ALA A N 1
ATOM 2995 C CA . ALA A 1 381 ? 10.055 -1.845 -12.205 1.00 95.38 381 ALA A CA 1
ATOM 2996 C C . ALA A 1 381 ? 10.477 -2.714 -11.013 1.00 95.38 381 ALA A C 1
ATOM 2998 O O . ALA A 1 381 ? 10.805 -2.204 -9.942 1.00 95.38 381 ALA A O 1
ATOM 2999 N N . ASP A 1 382 ? 10.484 -4.028 -11.224 1.00 95.75 382 ASP A N 1
ATOM 3000 C CA . ASP A 1 382 ? 10.770 -5.020 -10.185 1.00 95.75 382 ASP A CA 1
ATOM 3001 C C . ASP A 1 382 ? 12.163 -5.618 -10.372 1.00 95.75 382 ASP A C 1
ATOM 3003 O O . ASP A 1 382 ? 12.527 -6.039 -11.478 1.00 95.75 382 ASP A O 1
ATOM 3007 N N . ARG A 1 383 ? 12.948 -5.736 -9.297 1.00 96.00 383 ARG A N 1
ATOM 3008 C CA . ARG A 1 383 ? 14.190 -6.520 -9.338 1.00 96.00 383 ARG A CA 1
ATOM 3009 C C . ARG A 1 383 ? 13.871 -8.005 -9.391 1.00 96.00 383 ARG A C 1
ATOM 3011 O O . ARG A 1 383 ? 13.037 -8.502 -8.642 1.00 96.00 383 ARG A O 1
ATOM 3018 N N . LEU A 1 384 ? 14.610 -8.735 -10.222 1.00 95.31 384 LEU A N 1
ATOM 3019 C CA . LEU A 1 384 ? 14.468 -10.181 -10.368 1.00 95.31 384 LEU A CA 1
ATOM 3020 C C . LEU A 1 384 ? 15.640 -10.927 -9.733 1.00 95.31 384 LEU A C 1
ATOM 3022 O O . LEU A 1 384 ? 16.809 -10.549 -9.878 1.00 95.31 384 LEU A O 1
ATOM 3026 N N . GLY A 1 385 ? 15.347 -12.067 -9.106 1.00 91.81 385 GLY A N 1
ATOM 3027 C CA . GLY A 1 385 ? 16.390 -12.994 -8.692 1.00 91.81 385 GLY A CA 1
ATOM 3028 C C . GLY A 1 385 ? 17.141 -13.552 -9.915 1.00 91.81 385 GLY A C 1
ATOM 3029 O O . GLY A 1 385 ? 16.539 -13.753 -10.973 1.00 91.81 385 GLY A O 1
ATOM 3030 N N . PRO A 1 386 ? 18.437 -13.916 -9.816 1.00 87.69 386 PRO A N 1
ATOM 3031 C CA . PRO A 1 386 ? 19.208 -14.391 -10.975 1.00 87.69 386 PRO A CA 1
ATOM 3032 C C . PRO A 1 386 ? 18.577 -15.579 -11.724 1.00 87.69 386 PRO A C 1
ATOM 3034 O O . PRO A 1 386 ? 18.698 -15.701 -12.945 1.00 87.69 386 PRO A O 1
ATOM 3037 N N . LYS A 1 387 ? 17.898 -16.474 -10.992 1.00 88.50 387 LYS A N 1
ATOM 3038 C CA . LYS A 1 387 ? 17.196 -17.630 -11.571 1.00 88.50 387 LYS A CA 1
ATOM 3039 C C . LYS A 1 387 ? 15.942 -17.219 -12.338 1.00 88.50 387 LYS A C 1
ATOM 3041 O O . LYS A 1 387 ? 15.710 -17.757 -13.416 1.00 88.50 387 LYS A O 1
ATOM 3046 N N . GLU A 1 388 ? 15.160 -16.298 -11.784 1.00 91.50 388 GLU A N 1
ATOM 3047 C CA . GLU A 1 388 ? 13.954 -15.758 -12.418 1.00 91.50 388 GLU A CA 1
ATOM 3048 C C . GLU A 1 388 ? 14.329 -14.973 -13.660 1.00 91.50 388 GLU A C 1
ATOM 3050 O O . GLU A 1 388 ? 13.818 -15.271 -14.726 1.00 91.50 388 GLU A O 1
ATOM 3055 N N . PHE A 1 389 ? 15.329 -14.097 -13.573 1.00 92.12 389 PHE A N 1
ATOM 3056 C CA . PHE A 1 389 ? 15.823 -13.355 -14.728 1.00 92.12 389 PHE A CA 1
ATOM 3057 C C . PHE A 1 389 ? 16.254 -14.272 -15.880 1.00 92.12 389 PHE A C 1
ATOM 3059 O O . PHE A 1 389 ? 15.868 -14.076 -17.030 1.00 92.12 389 PHE A O 1
ATOM 3066 N N . THR A 1 390 ? 16.999 -15.338 -15.568 1.00 88.94 390 THR A N 1
ATOM 3067 C CA . THR A 1 390 ? 17.400 -16.338 -16.573 1.00 88.94 390 THR A CA 1
ATOM 3068 C C . THR A 1 390 ? 16.189 -17.064 -17.167 1.00 88.94 390 THR A C 1
ATOM 3070 O O . THR A 1 390 ? 16.170 -17.356 -18.361 1.00 88.94 390 THR A O 1
ATOM 3073 N N . LYS A 1 391 ? 15.179 -17.372 -16.345 1.00 90.06 391 LYS A N 1
ATOM 3074 C CA . LYS A 1 391 ? 13.929 -17.991 -16.796 1.00 90.06 391 LYS A CA 1
ATOM 3075 C C . LYS A 1 391 ? 13.163 -17.048 -17.727 1.00 90.06 391 LYS A C 1
ATOM 3077 O O . LYS A 1 391 ? 12.755 -17.493 -18.796 1.00 90.06 391 LYS A O 1
ATOM 3082 N N . GLU A 1 392 ? 13.025 -15.778 -17.352 1.00 89.75 392 GLU A N 1
ATOM 3083 C CA . GLU A 1 392 ? 12.321 -14.764 -18.136 1.00 89.75 392 GLU A CA 1
ATOM 3084 C C . GLU A 1 392 ? 13.005 -14.509 -19.476 1.00 89.75 392 GLU A C 1
ATOM 3086 O O . GLU A 1 392 ? 12.325 -14.376 -20.486 1.00 89.75 392 GLU A O 1
ATOM 3091 N N . LEU A 1 393 ? 14.338 -14.541 -19.550 1.00 88.00 393 LEU A N 1
ATOM 3092 C CA . LEU A 1 393 ? 15.071 -14.408 -20.816 1.00 88.00 393 LEU A CA 1
ATOM 3093 C C . LEU A 1 393 ? 14.894 -15.605 -21.766 1.00 88.00 393 LEU A C 1
ATOM 3095 O O . LEU A 1 393 ? 15.122 -15.476 -22.968 1.00 88.00 393 LEU A O 1
ATOM 3099 N N . GLY A 1 394 ? 14.461 -16.759 -21.255 1.00 83.44 394 GLY A N 1
ATOM 3100 C CA . GLY A 1 394 ? 14.325 -17.989 -22.031 1.00 83.44 394 GLY A CA 1
ATOM 3101 C C . GLY A 1 394 ? 15.668 -18.651 -22.375 1.00 83.44 394 GLY A C 1
ATOM 3102 O O . GLY A 1 394 ? 16.728 -18.315 -21.850 1.00 83.44 394 GLY A O 1
ATOM 3103 N N . SER A 1 395 ? 15.642 -19.647 -23.268 1.00 62.75 395 SER A N 1
ATOM 3104 C CA . SER A 1 395 ? 16.805 -20.496 -23.595 1.00 62.75 395 SER A CA 1
ATOM 3105 C C . SER A 1 395 ? 17.958 -19.794 -24.334 1.00 62.75 395 SER A C 1
ATOM 3107 O O . SER A 1 395 ? 18.941 -20.452 -24.682 1.00 62.75 395 SER A O 1
ATOM 3109 N N . GLU A 1 396 ? 17.858 -18.492 -24.607 1.00 56.75 396 GLU A N 1
ATOM 3110 C CA . GLU A 1 396 ? 18.830 -17.757 -25.428 1.00 56.75 396 GLU A CA 1
ATOM 3111 C C . GLU A 1 396 ? 20.105 -17.337 -24.678 1.00 56.75 396 GLU A C 1
ATOM 3113 O O . GLU A 1 396 ? 21.106 -17.008 -25.312 1.00 56.75 396 GLU A O 1
ATOM 3118 N N . LEU A 1 397 ? 20.160 -17.465 -23.347 1.00 57.59 397 LEU A N 1
ATOM 3119 C CA . LEU A 1 397 ? 21.367 -17.164 -22.568 1.00 57.59 397 LEU A CA 1
ATOM 3120 C C . LEU A 1 397 ? 22.047 -18.424 -22.055 1.00 57.59 397 LEU A C 1
ATOM 3122 O O . LEU A 1 397 ? 21.802 -18.894 -20.948 1.00 57.59 397 LEU A O 1
ATOM 3126 N N . THR A 1 398 ? 22.950 -18.976 -22.865 1.00 51.69 398 THR A N 1
ATOM 3127 C CA . THR A 1 398 ? 23.705 -20.173 -22.475 1.00 51.69 398 THR A CA 1
ATOM 3128 C C . THR A 1 398 ? 25.155 -19.946 -22.065 1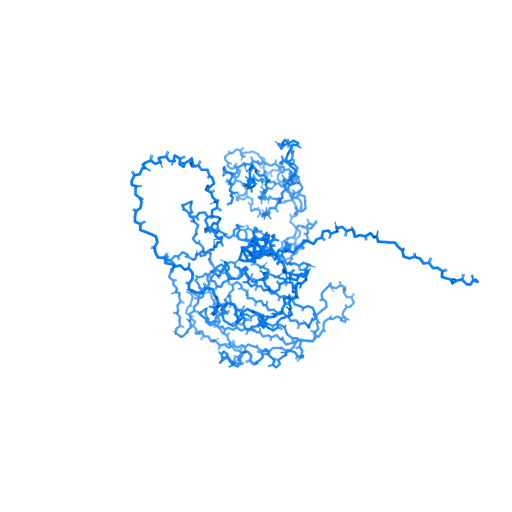.00 51.69 398 THR A C 1
ATOM 3130 O O . THR A 1 398 ? 25.772 -20.943 -21.692 1.00 51.69 398 THR A O 1
ATOM 3133 N N . LYS A 1 399 ? 25.758 -18.740 -22.103 1.00 53.59 399 LYS A N 1
ATOM 3134 C CA . LYS A 1 399 ? 27.231 -18.685 -21.926 1.00 53.59 399 LYS A CA 1
ATOM 3135 C C . LYS A 1 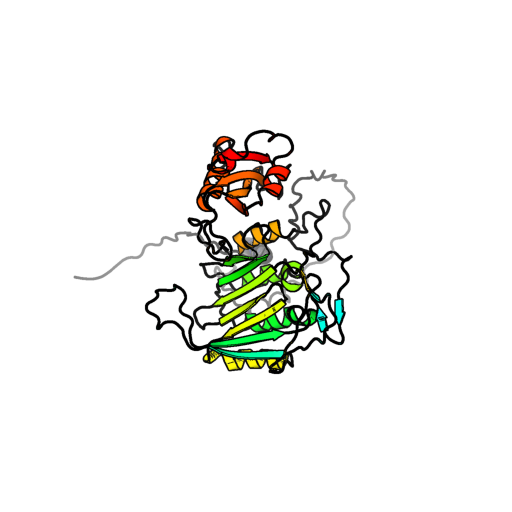399 ? 27.905 -17.597 -21.096 1.00 53.59 399 LYS A C 1
ATOM 3137 O O . LYS A 1 399 ? 29.066 -17.844 -20.788 1.00 53.59 399 LYS A O 1
ATOM 3142 N N . ASP A 1 400 ? 27.271 -16.509 -20.652 1.00 57.31 400 ASP A N 1
ATOM 3143 C CA . ASP A 1 400 ? 28.042 -15.542 -19.852 1.00 57.31 400 ASP A CA 1
ATOM 3144 C C . ASP A 1 400 ? 27.261 -14.797 -18.760 1.00 57.31 400 ASP A C 1
ATOM 3146 O O . ASP A 1 400 ? 26.748 -13.699 -18.946 1.00 57.31 400 ASP A O 1
ATOM 3150 N N . GLN A 1 401 ? 27.207 -15.399 -17.566 1.00 64.94 401 GLN A N 1
ATOM 3151 C CA . GLN A 1 401 ? 26.728 -14.724 -16.351 1.00 64.94 401 GLN A CA 1
ATOM 3152 C C . GLN A 1 401 ? 27.678 -13.608 -15.884 1.00 64.94 401 GLN A C 1
ATOM 3154 O O . GLN A 1 401 ? 27.286 -12.803 -15.042 1.00 64.94 401 GLN A O 1
ATOM 3159 N N . SER A 1 402 ? 28.912 -13.540 -16.406 1.00 62.62 402 SER A N 1
ATOM 3160 C CA . SER A 1 402 ? 29.867 -12.494 -16.018 1.00 62.62 402 SER A CA 1
ATOM 3161 C C . SER A 1 402 ? 29.447 -11.095 -16.485 1.00 62.62 402 SER A C 1
ATOM 3163 O O . SER A 1 402 ? 29.867 -10.103 -15.894 1.00 62.62 402 SER A O 1
ATOM 3165 N N . GLU A 1 403 ? 28.550 -11.011 -17.474 1.00 71.94 403 GLU A N 1
ATOM 3166 C CA . GLU A 1 403 ? 28.019 -9.750 -18.002 1.00 71.94 403 GLU A CA 1
ATOM 3167 C C . GLU A 1 403 ? 26.854 -9.168 -17.182 1.00 71.94 403 GLU A C 1
ATOM 3169 O O . GLU A 1 403 ? 26.465 -8.028 -17.418 1.00 71.94 403 GLU A O 1
ATOM 3174 N N . LEU A 1 404 ? 26.309 -9.897 -16.198 1.00 80.00 404 LEU A N 1
ATOM 3175 C CA . LEU A 1 404 ? 25.237 -9.386 -15.323 1.00 80.00 404 LEU A CA 1
ATOM 3176 C C . LEU A 1 404 ? 25.698 -8.236 -14.414 1.00 80.00 404 LEU A C 1
ATOM 3178 O O . LEU A 1 404 ? 24.870 -7.533 -13.850 1.00 80.00 404 LEU A O 1
ATOM 3182 N N . GLY A 1 405 ? 27.011 -8.035 -14.273 1.00 86.25 405 GLY A N 1
ATOM 3183 C CA . GLY A 1 405 ? 27.586 -6.959 -13.463 1.00 86.25 405 GLY A CA 1
ATOM 3184 C C . GLY A 1 405 ? 27.633 -5.590 -14.146 1.00 86.25 405 GLY A C 1
ATOM 3185 O O . GLY A 1 405 ? 28.237 -4.679 -13.585 1.00 86.25 405 GLY A O 1
ATOM 3186 N N . GLN A 1 406 ? 27.076 -5.442 -15.352 1.00 91.75 406 GLN A N 1
ATOM 3187 C CA . GLN A 1 406 ? 27.057 -4.175 -16.086 1.00 91.75 406 GLN A CA 1
ATOM 3188 C C . GLN A 1 406 ? 25.629 -3.754 -16.442 1.00 91.75 406 GLN A C 1
ATOM 3190 O O . GLN A 1 406 ? 24.818 -4.621 -16.782 1.00 91.75 406 GLN A O 1
ATOM 3195 N N . PRO A 1 407 ? 25.319 -2.447 -16.406 1.00 95.81 407 PRO A N 1
ATOM 3196 C CA . PRO A 1 407 ? 24.036 -1.951 -16.875 1.00 95.81 407 PRO A CA 1
ATOM 3197 C C . PRO A 1 407 ? 23.857 -2.181 -18.378 1.00 95.81 407 PRO A C 1
ATOM 3199 O O . PRO A 1 407 ? 24.739 -1.814 -19.160 1.00 95.81 407 PRO A O 1
ATOM 3202 N N . LYS A 1 408 ? 22.756 -2.823 -18.787 1.00 95.31 408 LYS A N 1
ATOM 3203 C CA . LYS A 1 408 ? 22.382 -3.007 -20.201 1.00 95.31 408 LYS A CA 1
ATOM 3204 C C . LYS A 1 408 ? 20.963 -3.547 -20.372 1.00 95.31 408 LYS A C 1
ATOM 3206 O O . LYS A 1 408 ? 20.411 -4.183 -19.479 1.00 95.31 408 LYS A O 1
ATOM 3211 N N . ILE A 1 409 ? 20.428 -3.386 -21.579 1.00 95.25 409 ILE A N 1
ATOM 3212 C CA . ILE A 1 409 ? 19.185 -4.023 -22.025 1.00 95.25 409 ILE A CA 1
ATOM 3213 C C . ILE A 1 409 ? 19.494 -5.441 -22.519 1.00 95.25 409 ILE A C 1
ATOM 3215 O O . ILE A 1 409 ? 20.433 -5.652 -23.290 1.00 95.25 409 ILE A O 1
ATOM 3219 N N . TRP A 1 410 ? 18.708 -6.417 -22.072 1.00 94.25 410 TRP A N 1
ATOM 3220 C CA . TRP A 1 410 ? 18.843 -7.827 -22.449 1.00 94.25 410 TRP A CA 1
ATOM 3221 C C . TRP A 1 410 ? 17.728 -8.297 -23.373 1.00 94.25 410 TRP A C 1
ATOM 3223 O O . TRP A 1 410 ? 17.987 -9.075 -24.290 1.00 94.25 410 TRP A O 1
ATOM 3233 N N . ALA A 1 411 ? 16.500 -7.847 -23.131 1.00 94.06 411 ALA A N 1
ATOM 3234 C CA . ALA A 1 411 ? 15.357 -8.160 -23.970 1.00 94.06 411 ALA A CA 1
ATOM 3235 C C . ALA A 1 411 ? 14.335 -7.025 -23.931 1.00 94.06 411 ALA A C 1
ATOM 3237 O O . ALA A 1 411 ? 14.193 -6.342 -22.921 1.00 94.06 411 ALA A O 1
ATOM 3238 N N . GLN A 1 412 ? 13.603 -6.892 -25.027 1.00 94.38 412 GLN A N 1
ATOM 3239 C CA . GLN A 1 412 ? 12.459 -6.006 -25.174 1.00 94.38 412 GLN A CA 1
ATOM 3240 C C . GLN A 1 412 ? 11.360 -6.792 -25.882 1.00 94.38 412 GLN A C 1
ATOM 3242 O O . GLN A 1 412 ? 11.611 -7.439 -26.905 1.00 94.38 412 GLN A O 1
ATOM 3247 N N . ARG A 1 413 ? 10.154 -6.786 -25.315 1.00 93.12 413 ARG A N 1
ATOM 3248 C CA . ARG A 1 413 ? 9.014 -7.570 -25.796 1.00 93.12 413 ARG A CA 1
ATOM 3249 C C . ARG A 1 413 ? 7.743 -6.751 -25.693 1.00 93.12 413 ARG A C 1
ATOM 3251 O O . ARG A 1 413 ? 7.372 -6.322 -24.611 1.00 93.12 413 ARG A O 1
ATOM 3258 N N . TRP A 1 414 ? 7.039 -6.598 -26.803 1.00 90.38 414 TRP A N 1
ATOM 3259 C CA . TRP A 1 414 ? 5.689 -6.050 -26.778 1.00 90.38 414 TRP A CA 1
ATOM 3260 C C . TRP A 1 414 ? 4.719 -7.100 -26.236 1.00 90.38 414 TRP A C 1
ATOM 3262 O O . TRP A 1 414 ? 4.685 -8.228 -26.736 1.00 90.38 414 TRP A O 1
ATOM 3272 N N . LEU A 1 415 ? 3.951 -6.732 -25.213 1.00 85.38 415 LEU A N 1
ATOM 3273 C CA . LEU A 1 415 ? 2.817 -7.518 -24.741 1.00 85.38 415 LEU A CA 1
ATOM 3274 C C . LEU A 1 415 ? 1.665 -7.230 -25.723 1.00 85.38 415 LEU A C 1
ATOM 3276 O O . LEU A 1 415 ? 1.407 -6.074 -26.043 1.00 85.38 415 LEU A O 1
ATOM 3280 N N . THR A 1 416 ? 1.087 -8.265 -26.333 1.00 67.56 416 THR A N 1
ATOM 3281 C CA . THR A 1 416 ? 0.223 -8.168 -27.531 1.00 67.56 416 THR A CA 1
ATOM 3282 C C . THR A 1 416 ? -0.977 -7.210 -27.414 1.00 67.56 416 THR A C 1
ATOM 3284 O O . THR A 1 416 ? -1.549 -7.097 -26.340 1.00 67.56 416 THR A O 1
ATOM 3287 N N . ASP A 1 417 ? -1.323 -6.603 -28.566 1.00 50.28 417 ASP A N 1
ATOM 3288 C CA . ASP A 1 417 ? -2.424 -5.699 -28.976 1.00 50.28 417 ASP A CA 1
ATOM 3289 C C . ASP A 1 417 ? -3.141 -4.850 -27.904 1.00 50.28 417 ASP A C 1
ATOM 3291 O O . ASP A 1 417 ? -3.988 -5.354 -27.183 1.00 50.28 417 ASP A O 1
ATOM 3295 N N . GLU A 1 418 ? -2.834 -3.541 -27.909 1.00 45.19 418 GLU A N 1
ATOM 3296 C CA . GLU A 1 418 ? -3.603 -2.400 -27.358 1.00 45.19 418 GLU A CA 1
ATOM 3297 C C . GLU A 1 418 ? -4.619 -2.751 -26.251 1.00 45.19 418 GLU A C 1
ATOM 3299 O O . GLU A 1 418 ? -5.764 -3.097 -26.542 1.00 45.19 418 GLU A O 1
ATOM 3304 N N . SER A 1 419 ? -4.218 -2.616 -24.984 1.00 47.38 419 SER A N 1
ATOM 3305 C CA . SER A 1 419 ? -5.144 -2.639 -23.848 1.00 47.38 419 SER A CA 1
ATOM 3306 C C . SER A 1 419 ? -5.668 -1.223 -23.589 1.00 47.38 419 SER A C 1
ATOM 3308 O O . SER A 1 419 ? -4.918 -0.243 -23.625 1.00 47.38 419 SER A O 1
ATOM 3310 N N . GLY A 1 420 ? -6.981 -1.101 -23.409 1.00 39.97 420 GLY A N 1
ATOM 3311 C CA . GLY A 1 420 ? -7.686 0.166 -23.212 1.00 39.97 420 GLY A CA 1
ATOM 3312 C C . GLY A 1 420 ? -8.616 0.120 -22.021 1.00 39.97 420 GLY A C 1
ATOM 3313 O O . GLY A 1 420 ? -8.974 -1.008 -21.611 1.00 39.97 420 GLY A O 1
#

Solvent-accessible surface area (backbone atoms only — not comparable to full-atom values): 24846 Å² total; per-residue (Å²): 132,86,88,89,85,85,90,80,95,76,91,77,91,74,89,82,90,73,94,70,63,73,70,57,52,54,53,50,53,52,54,55,59,53,62,73,75,48,97,81,73,79,96,74,84,84,91,54,91,80,61,71,77,67,59,77,80,76,70,77,84,79,80,76,88,78,78,93,77,78,96,72,94,74,85,74,80,77,68,91,74,80,78,72,80,74,76,66,76,66,29,44,43,59,38,85,85,66,75,70,55,68,53,95,90,37,38,44,30,70,8,27,39,56,78,51,94,78,80,69,28,71,12,20,38,80,48,79,46,74,53,61,72,81,61,94,77,71,69,92,76,64,48,67,49,25,37,40,32,47,33,27,59,38,40,92,51,41,67,61,51,52,54,59,54,57,69,72,55,63,66,55,29,24,45,36,39,32,34,59,46,83,29,66,51,37,66,64,44,46,26,36,20,94,52,72,41,47,46,66,58,54,52,51,49,53,62,39,33,36,42,53,65,67,26,20,14,42,26,22,42,35,38,35,34,84,81,72,48,38,36,42,35,31,40,38,71,58,39,34,40,36,40,29,27,75,88,51,41,69,60,54,53,51,52,40,50,76,69,71,45,44,84,38,96,70,48,24,56,34,77,72,50,62,54,49,70,32,82,37,65,39,68,47,90,95,38,76,46,30,43,41,69,71,56,48,52,48,51,44,29,67,75,54,52,41,39,72,74,64,68,42,81,52,34,52,36,80,81,67,49,78,64,52,46,39,42,34,44,32,36,34,39,33,77,39,76,97,81,22,34,31,43,31,44,27,35,32,24,19,51,20,53,51,54,41,50,51,55,47,45,55,58,49,60,73,73,55,65,93,83,63,90,59,78,65,41,77,74,42,76,30,41,40,46,75,67,55,48,49,58,74,67,41,91,80,76,82,83,67,78,79,60,52,72,47,71,44,82,77,48,79,42,75,56,81,80,66,55,112